Protein 6Y9G (pdb70)

B-factor: mean 26.01, std 8.84, range [12.1, 70.57]

Structure (mmCIF, N/CA/C/O backbone):
data_6Y9G
#
_entry.id   6Y9G
#
_cell.length_a   63.871
_cell.length_b   51.365
_cell.length_c   78.419
_cell.angle_alpha   90.000
_cell.angle_beta   94.070
_cell.angle_gamma   90.000
#
_symmetry.space_group_name_H-M   'P 1 21 1'
#
loop_
_entity.id
_entity.type
_entity.pdbx_description
1 polymer 'Ancestral haloalkane dehalogenase AncHLD5'
2 water water
#
loop_
_atom_site.group_PDB
_atom_site.id
_atom_site.type_symbol
_atom_site.label_atom_id
_atom_site.label_alt_id
_atom_site.label_comp_id
_atom_site.label_asym_id
_atom_site.label_entity_id
_atom_site.label_seq_id
_atom_site.pdbx_PDB_ins_code
_atom_site.Cartn_x
_atom_site.Cartn_y
_atom_site.Cartn_z
_atom_site.occupancy
_atom_site.B_iso_or_equiv
_atom_site.auth_seq_id
_atom_site.auth_comp_id
_atom_site.auth_asym_id
_atom_site.auth_atom_id
_atom_site.pdbx_PDB_model_num
ATOM 1 N N . PRO A 1 10 ? 27.277 -1.385 22.324 1.00 39.74 10 PRO A N 1
ATOM 2 C CA . PRO A 1 10 ? 26.286 -2.128 21.541 1.00 39.03 10 PRO A CA 1
ATOM 3 C C . PRO A 1 10 ? 24.915 -1.438 21.492 1.00 41.76 10 PRO A C 1
ATOM 4 O O . PRO A 1 10 ? 24.003 -1.920 20.820 1.00 43.68 10 PRO A O 1
ATOM 8 N N . PHE A 1 11 ? 24.776 -0.326 22.210 1.00 38.37 11 PHE A N 1
ATOM 9 C CA . PHE A 1 11 ? 23.536 0.431 22.263 1.00 34.97 11 PHE A CA 1
ATOM 10 C C . PHE A 1 11 ? 23.756 1.821 21.678 1.00 32.80 11 PHE A C 1
ATOM 11 O O . PHE A 1 11 ? 24.849 2.387 21.783 1.00 36.00 11 PHE A O 1
ATOM 19 N N . GLU A 1 12 ? 22.711 2.373 21.067 1.00 32.63 12 GLU A N 1
ATOM 20 C CA . GLU A 1 12 ? 22.727 3.794 20.755 1.00 31.40 12 GLU A CA 1
ATOM 21 C C . GLU A 1 12 ? 22.611 4.576 22.055 1.00 33.01 12 GLU A C 1
ATOM 22 O O . GLU A 1 12 ? 21.841 4.209 22.942 1.00 30.11 12 GLU A O 1
ATOM 28 N N . ARG A 1 13 ? 23.396 5.640 22.183 1.00 31.89 13 ARG A N 1
ATOM 29 C CA . ARG A 1 13 ? 23.299 6.553 23.317 1.00 30.29 13 ARG A CA 1
ATOM 30 C C . ARG A 1 13 ? 22.739 7.875 22.822 1.00 32.07 13 ARG A C 1
ATOM 31 O O . ARG A 1 13 ? 23.255 8.446 21.855 1.00 36.32 13 ARG A O 1
ATOM 39 N N . ARG A 1 14 ? 21.682 8.360 23.467 1.00 26.19 14 ARG A N 1
ATOM 40 C CA . ARG A 1 14 ? 21.049 9.576 22.997 1.00 29.34 14 ARG A CA 1
ATOM 41 C C . ARG A 1 14 ? 20.702 10.472 24.177 1.00 26.34 14 ARG A C 1
ATOM 42 O O . ARG A 1 14 ? 20.546 10.013 25.312 1.00 23.16 14 ARG A O 1
ATOM 50 N N . HIS A 1 15 ? 20.653 11.766 23.910 1.00 27.14 15 HIS A N 1
ATOM 51 C CA . HIS A 1 15 ? 20.121 12.726 24.857 1.00 27.34 15 HIS A CA 1
ATOM 52 C C . HIS A 1 15 ? 18.883 13.347 24.233 1.00 33.39 15 HIS A C 1
ATOM 53 O O . HIS A 1 15 ? 18.812 13.520 23.011 1.00 37.79 15 HIS A O 1
ATOM 60 N N . VAL A 1 16 ? 17.901 13.666 25.069 1.00 24.68 16 VAL A N 1
ATOM 61 C CA . VAL A 1 16 ? 16.666 14.290 24.614 1.00 26.24 16 VAL A CA 1
ATOM 62 C C . VAL A 1 16 ? 16.352 15.447 25.554 1.00 26.13 16 VAL A C 1
ATOM 63 O O . VAL A 1 16 ? 16.469 15.314 26.777 1.00 22.05 16 VAL A O 1
ATOM 67 N N . GLU A 1 17 ? 15.991 16.590 24.987 1.00 24.16 17 GLU A N 1
ATOM 68 C CA . GLU A 1 17 ? 15.624 17.728 25.821 1.00 23.42 17 GLU A CA 1
ATOM 69 C C . GLU A 1 17 ? 14.279 17.467 26.491 1.00 21.80 17 GLU A C 1
ATOM 70 O O . GLU A 1 17 ? 13.310 17.072 25.835 1.00 24.93 17 GLU A O 1
ATOM 76 N N A VAL A 1 18 ? 14.225 17.646 27.808 0.43 22.85 18 VAL A N 1
ATOM 77 N N B VAL A 1 18 ? 14.220 17.688 27.806 0.57 23.17 18 VAL A N 1
ATOM 78 C CA A VAL A 1 18 ? 12.993 17.447 28.564 0.43 24.29 18 VAL A CA 1
ATOM 79 C CA B VAL A 1 18 ? 13.026 17.416 28.603 0.57 24.31 18 VAL A CA 1
ATOM 80 C C A VAL A 1 18 ? 12.884 18.541 29.613 0.43 23.25 18 VAL A C 1
ATOM 81 C C B VAL A 1 18 ? 12.879 18.519 29.645 0.57 22.82 18 VAL A C 1
ATOM 82 O O A VAL A 1 18 ? 13.810 18.744 30.406 0.43 21.72 18 VAL A O 1
ATOM 83 O O B VAL A 1 18 ? 13.778 18.707 30.474 0.57 22.06 18 VAL A O 1
ATOM 90 N N . LEU A 1 19 ? 11.756 19.245 29.602 1.00 22.27 19 LEU A N 1
ATOM 91 C CA . LEU A 1 19 ? 11.415 20.280 30.594 1.00 23.64 19 LEU A CA 1
ATOM 92 C C . LEU A 1 19 ? 12.587 21.202 30.925 1.00 24.83 19 LEU A C 1
ATOM 93 O O . LEU A 1 19 ? 12.875 21.490 32.086 1.00 27.93 19 LEU A O 1
ATOM 98 N N . GLY A 1 20 ? 13.279 21.660 29.890 1.00 24.46 20 GLY A N 1
ATOM 99 C CA . GLY A 1 20 ? 14.400 22.566 30.082 1.00 27.25 20 GLY A CA 1
ATOM 100 C C . GLY A 1 20 ? 15.688 21.919 30.546 1.00 31.26 20 GLY A C 1
ATOM 101 O O . GLY A 1 20 ? 16.691 22.620 30.713 1.00 29.64 20 GLY A O 1
ATOM 102 N N . SER A 1 21 ? 15.696 20.611 30.772 1.00 25.18 21 SER A N 1
ATOM 103 C CA . SER A 1 21 ? 16.941 19.913 31.037 1.00 24.51 21 SER A CA 1
ATOM 104 C C . SER A 1 21 ? 17.111 18.853 29.960 1.00 25.96 21 SER A C 1
ATOM 105 O O . SER A 1 21 ? 16.541 18.974 28.870 1.00 24.73 21 SER A O 1
ATOM 108 N N . THR A 1 22 ? 17.905 17.824 30.226 1.00 25.50 22 THR A N 1
ATOM 109 C CA . THR A 1 22 ? 18.108 16.773 29.242 1.00 23.05 22 THR A CA 1
ATOM 110 C C . THR A 1 22 ? 18.063 15.428 29.945 1.00 23.45 22 THR A C 1
ATOM 111 O O . THR A 1 22 ? 18.392 15.312 31.130 1.00 22.76 22 THR A O 1
ATOM 115 N N . MET A 1 23 ? 17.654 14.407 29.208 1.00 18.83 23 MET A N 1
ATOM 116 C CA . MET A 1 23 ? 17.670 13.059 29.745 1.00 19.50 23 MET A CA 1
ATOM 117 C C . MET A 1 23 ? 18.443 12.176 28.783 1.00 21.13 23 MET A C 1
ATOM 118 O O . MET A 1 23 ? 18.270 12.278 27.565 1.00 21.49 23 MET A O 1
ATOM 123 N N . HIS A 1 24 ? 19.337 11.358 29.331 1.00 18.51 24 HIS A N 1
ATOM 124 C CA . HIS A 1 24 ? 20.110 10.419 28.540 1.00 20.05 24 HIS A CA 1
ATOM 125 C C . HIS A 1 24 ? 19.385 9.078 28.491 1.00 20.17 24 HIS A C 1
ATOM 126 O O . HIS A 1 24 ? 18.754 8.669 29.464 1.00 16.32 24 HIS A O 1
ATOM 133 N N . TYR A 1 25 ? 19.437 8.406 27.345 1.00 17.50 25 TYR A N 1
ATOM 134 C CA . TYR A 1 25 ? 18.901 7.053 27.298 1.00 17.81 25 TYR A CA 1
ATOM 135 C C . TYR A 1 25 ? 19.715 6.221 26.320 1.00 17.73 25 TYR A C 1
ATOM 136 O O . TYR A 1 25 ? 20.443 6.743 25.469 1.00 20.98 25 TYR A O 1
ATOM 145 N N . VAL A 1 26 ? 19.612 4.918 26.470 1.00 17.88 26 VAL A N 1
ATOM 146 C CA . VAL A 1 26 ? 20.212 4.000 25.520 1.00 21.16 26 VAL A CA 1
ATOM 147 C C . VAL A 1 26 ? 19.077 3.249 24.852 1.00 20.03 26 VAL A C 1
ATOM 148 O O . VAL A 1 26 ? 18.002 3.060 25.433 1.00 18.70 26 VAL A O 1
ATOM 152 N N . GLU A 1 27 ? 19.296 2.863 23.603 1.00 20.01 27 GLU A N 1
ATOM 153 C CA . GLU A 1 27 ? 18.235 2.158 22.912 1.00 23.37 27 GLU A CA 1
ATOM 154 C C . GLU A 1 27 ? 18.855 1.201 21.912 1.00 23.92 27 GLU A C 1
ATOM 155 O O . GLU A 1 27 ? 19.978 1.396 21.447 1.00 25.27 27 GLU A O 1
ATOM 161 N N . THR A 1 28 ? 18.129 0.130 21.637 1.00 22.04 28 THR A N 1
ATOM 162 C CA . THR A 1 28 ? 18.595 -0.835 20.654 1.00 25.72 28 THR A CA 1
ATOM 163 C C . THR A 1 28 ? 17.400 -1.679 20.256 1.00 25.46 28 THR A C 1
ATOM 164 O O . THR A 1 28 ? 16.453 -1.837 21.033 1.00 25.70 28 THR A O 1
ATOM 168 N N . GLY A 1 29 ? 17.430 -2.177 19.022 1.00 28.08 29 GLY A N 1
ATOM 169 C CA . GLY A 1 29 ? 16.352 -3.000 18.522 1.00 31.36 29 GLY A CA 1
ATOM 170 C C . GLY A 1 29 ? 15.245 -2.200 17.872 1.00 31.94 29 GLY A C 1
ATOM 171 O O . GLY A 1 29 ? 15.232 -0.967 17.841 1.00 32.25 29 GLY A O 1
ATOM 172 N N . GLU A 1 30 ? 14.290 -2.944 17.320 1.00 33.35 30 GLU A N 1
ATOM 173 C CA . GLU A 1 30 ? 13.148 -2.378 16.622 1.00 33.49 30 GLU A CA 1
ATOM 174 C C . GLU A 1 30 ? 11.919 -3.198 16.983 1.00 28.42 30 GLU A C 1
ATOM 175 O O . GLU A 1 30 ? 12.022 -4.365 17.371 1.00 32.25 30 GLU A O 1
ATOM 181 N N . GLY A 1 31 ? 10.753 -2.573 16.858 1.00 30.13 31 GLY A N 1
ATOM 182 C CA . GLY A 1 31 ? 9.505 -3.219 17.194 1.00 35.39 31 GLY A CA 1
ATOM 183 C C . GLY A 1 31 ? 8.788 -2.501 18.322 1.00 29.96 31 GLY A C 1
ATOM 184 O O . GLY A 1 31 ? 9.046 -1.329 18.603 1.00 31.12 31 GLY A O 1
ATOM 185 N N . PRO A 1 32 ? 7.887 -3.198 19.005 1.00 30.46 32 PRO A N 1
ATOM 186 C CA . PRO A 1 32 ? 7.162 -2.576 20.124 1.00 29.37 32 PRO A CA 1
ATOM 187 C C . PRO A 1 32 ? 8.133 -2.179 21.220 1.00 26.25 32 PRO A C 1
ATOM 188 O O . PRO A 1 32 ? 9.089 -2.921 21.506 1.00 26.91 32 PRO A O 1
ATOM 192 N N . PRO A 1 33 ? 7.929 -1.029 21.853 1.00 25.00 33 PRO A N 1
ATOM 193 C CA . PRO A 1 33 ? 8.928 -0.541 22.806 1.00 22.67 33 PRO A CA 1
ATOM 194 C C . PRO A 1 33 ? 8.910 -1.355 24.087 1.00 21.86 33 PRO A C 1
ATOM 195 O O . PRO A 1 33 ? 7.865 -1.832 24.533 1.00 22.13 33 PRO A O 1
ATOM 199 N N . VAL A 1 34 ? 10.100 -1.549 24.646 1.00 16.92 34 VAL A N 1
ATOM 200 C CA . VAL A 1 34 ? 10.284 -2.147 25.962 1.00 19.05 34 VAL A CA 1
ATOM 201 C C . VAL A 1 34 ? 11.063 -1.121 26.765 1.00 16.32 34 VAL A C 1
ATOM 202 O O . VAL A 1 34 ? 12.222 -0.835 26.446 1.00 18.01 34 VAL A O 1
ATOM 206 N N . LEU A 1 35 ? 10.434 -0.574 27.799 1.00 18.19 35 LEU A N 1
ATOM 207 C CA . LEU A 1 35 ? 10.972 0.544 28.564 1.00 18.42 35 LEU A CA 1
ATOM 208 C C . LEU A 1 35 ? 11.494 0.039 29.904 1.00 17.00 35 LEU A C 1
ATOM 209 O O . LEU A 1 35 ? 10.722 -0.493 30.712 1.00 15.07 35 LEU A O 1
ATOM 214 N N . PHE A 1 36 ? 12.804 0.190 30.122 1.00 14.26 36 PHE A N 1
ATOM 215 C CA . PHE A 1 36 ? 13.482 -0.300 31.316 1.00 13.20 36 PHE A C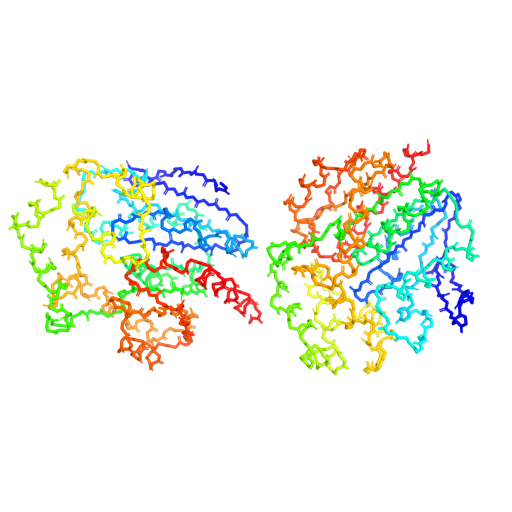A 1
ATOM 216 C C . PHE A 1 36 ? 13.665 0.874 32.260 1.00 18.34 36 PHE A C 1
ATOM 217 O O . PHE A 1 36 ? 14.280 1.888 31.880 1.00 15.55 36 PHE A O 1
ATOM 225 N N . LEU A 1 37 ? 13.160 0.748 33.489 1.00 16.03 37 LEU A N 1
ATOM 226 C CA . LEU A 1 37 ? 13.250 1.840 34.460 1.00 12.95 37 LEU A CA 1
ATOM 227 C C . LEU A 1 37 ? 14.051 1.395 35.679 1.00 15.75 37 LEU A C 1
ATOM 228 O O . LEU A 1 37 ? 13.593 0.546 36.451 1.00 15.82 37 LEU A O 1
ATOM 233 N N . HIS A 1 38 ? 15.243 1.971 35.850 1.00 14.78 38 HIS A N 1
ATOM 234 C CA . HIS A 1 38 ? 16.053 1.724 37.033 1.00 13.02 38 HIS A CA 1
ATOM 235 C C . HIS A 1 38 ? 15.498 2.475 38.245 1.00 15.05 38 HIS A C 1
ATOM 236 O O . HIS A 1 38 ? 14.570 3.287 38.145 1.00 15.83 38 HIS A O 1
ATOM 243 N N . GLY A 1 39 ? 16.100 2.210 39.405 1.00 14.76 39 GLY A N 1
ATOM 244 C CA . GLY A 1 39 ? 15.789 2.939 40.618 1.00 15.08 39 GLY A CA 1
ATOM 245 C C . GLY A 1 39 ? 17.008 3.586 41.251 1.00 20.54 39 GLY A C 1
ATOM 246 O O . GLY A 1 39 ? 17.909 4.051 40.548 1.00 17.87 39 GLY A O 1
ATOM 247 N N . ASN A 1 40 ? 17.056 3.608 42.584 1.00 18.42 40 ASN A N 1
ATOM 248 C CA . ASN A 1 40 ? 18.091 4.316 43.328 1.00 18.47 40 ASN A CA 1
ATOM 249 C C . ASN A 1 40 ? 19.183 3.364 43.797 1.00 16.65 40 ASN A C 1
ATOM 250 O O . ASN A 1 40 ? 18.881 2.280 44.300 1.00 22.20 40 ASN A O 1
ATOM 255 N N . PRO A 1 41 ? 20.473 3.700 43.685 1.00 17.59 41 PRO A N 1
ATOM 256 C CA . PRO A 1 41 ? 21.130 4.832 43.044 1.00 17.15 41 PRO A CA 1
ATOM 257 C C . PRO A 1 41 ? 21.758 4.420 41.726 1.00 18.58 41 PRO A C 1
ATOM 258 O O . PRO A 1 41 ? 22.946 4.610 41.522 1.00 22.30 41 PRO A O 1
ATOM 262 N N . THR A 1 42 ? 20.971 3.844 40.835 1.00 18.78 42 THR A N 1
ATOM 263 C CA . THR A 1 42 ? 21.515 3.238 39.641 1.00 18.97 42 THR A CA 1
ATOM 264 C C . THR A 1 42 ? 21.181 4.101 38.422 1.00 15.50 42 THR A C 1
ATOM 265 O O . THR A 1 42 ? 20.910 5.302 38.541 1.00 17.10 42 THR A O 1
ATOM 269 N N . SER A 1 43 ? 21.231 3.493 37.253 1.00 15.91 43 SER A N 1
ATOM 270 C CA . SER A 1 43 ? 21.041 4.194 35.998 1.00 13.94 43 SER A CA 1
ATOM 271 C C . SER A 1 43 ? 20.728 3.147 34.952 1.00 16.02 43 SER A C 1
ATOM 272 O O . SER A 1 43 ? 20.609 1.963 35.272 1.00 15.81 43 SER A O 1
ATOM 275 N N . SER A 1 44 ? 20.632 3.565 33.691 1.00 13.12 44 SER A N 1
ATOM 276 C CA . SER A 1 44 ? 20.441 2.588 32.619 1.00 15.05 44 SER A CA 1
ATOM 277 C C . SER A 1 44 ? 21.512 1.502 32.622 1.00 16.02 44 SER A C 1
ATOM 278 O O . SER A 1 44 ? 21.284 0.419 32.065 1.00 15.79 44 SER A O 1
ATOM 281 N N . TYR A 1 45 ? 22.674 1.782 33.226 1.00 14.41 45 TYR A N 1
ATOM 282 C CA . TYR A 1 45 ? 23.750 0.795 33.337 1.00 16.65 45 TYR A CA 1
ATOM 283 C C . TYR A 1 45 ? 23.262 -0.491 33.992 1.00 18.41 45 TYR A C 1
ATOM 284 O O . TYR A 1 45 ? 23.688 -1.589 33.618 1.00 15.29 45 TYR A O 1
ATOM 293 N N . LEU A 1 46 ? 22.332 -0.374 34.941 1.00 17.55 46 LEU A N 1
ATOM 294 C CA . LEU A 1 46 ? 21.726 -1.540 35.585 1.00 16.07 46 LEU A CA 1
ATOM 295 C C . LEU A 1 46 ? 21.196 -2.565 34.592 1.00 16.90 46 LEU A C 1
ATOM 296 O O . LEU A 1 46 ? 21.144 -3.762 34.899 1.00 15.22 46 LEU A O 1
ATOM 301 N N . TRP A 1 47 ? 20.760 -2.121 33.416 1.00 17.00 47 TRP A N 1
ATOM 302 C CA . TRP A 1 47 ? 20.086 -2.998 32.465 1.00 16.34 47 TRP A CA 1
ATOM 303 C C . TRP A 1 47 ? 21.009 -3.480 31.354 1.00 15.73 47 TRP A C 1
ATOM 304 O O . TRP A 1 47 ? 20.550 -4.150 30.419 1.00 15.65 47 TRP A O 1
ATOM 315 N N . ARG A 1 48 ? 22.305 -3.191 31.456 1.00 14.46 48 ARG A N 1
ATOM 316 C CA . ARG A 1 48 ? 23.187 -3.375 30.305 1.00 16.68 48 ARG A CA 1
ATOM 317 C C . ARG A 1 48 ? 23.283 -4.834 29.887 1.00 17.86 48 ARG A C 1
ATOM 318 O O . ARG A 1 48 ? 23.510 -5.124 28.706 1.00 17.77 48 ARG A O 1
ATOM 326 N N . ASN A 1 49 ? 23.132 -5.761 30.828 1.00 15.27 49 ASN A N 1
ATOM 327 C CA . ASN A 1 49 ? 23.254 -7.188 30.530 1.00 20.04 49 ASN A CA 1
ATOM 328 C C . ASN A 1 49 ? 21.920 -7.897 30.402 1.00 18.63 49 ASN A C 1
ATOM 329 O O . ASN A 1 49 ? 21.893 -9.103 30.155 1.00 18.97 49 ASN A O 1
ATOM 334 N N . ILE A 1 50 ? 20.826 -7.174 30.575 1.00 16.58 50 ILE A N 1
ATOM 335 C CA . ILE A 1 50 ? 19.483 -7.697 30.401 1.00 15.91 50 ILE A CA 1
ATOM 336 C C . ILE A 1 50 ? 18.949 -7.339 29.028 1.00 19.13 50 ILE A C 1
ATOM 337 O O . ILE A 1 50 ? 18.450 -8.198 28.304 1.00 19.86 50 ILE A O 1
ATOM 342 N N . ILE A 1 51 ? 19.113 -6.057 28.665 1.00 17.53 51 ILE A N 1
ATOM 343 C CA . ILE A 1 51 ? 18.711 -5.556 27.352 1.00 20.27 51 ILE A CA 1
ATOM 344 C C . ILE A 1 51 ? 19.132 -6.454 26.188 1.00 22.13 51 ILE A C 1
ATOM 345 O O . ILE A 1 51 ? 18.310 -6.680 25.292 1.00 24.85 51 ILE A O 1
ATOM 350 N N . PRO A 1 52 ? 20.378 -6.951 26.113 1.00 20.59 52 PRO A N 1
ATOM 351 C CA . PRO A 1 52 ? 20.747 -7.773 24.945 1.00 24.88 52 PRO A CA 1
ATOM 352 C C . PRO A 1 52 ? 19.891 -9.017 24.773 1.00 23.21 52 PRO A C 1
ATOM 353 O O . PRO A 1 52 ? 19.780 -9.528 23.652 1.00 24.48 52 PRO A O 1
ATOM 357 N N . HIS A 1 53 ? 19.314 -9.543 25.853 1.00 20.49 53 HIS A N 1
ATOM 358 C CA . HIS A 1 53 ? 18.436 -10.701 25.725 1.00 25.36 53 HIS A CA 1
ATOM 359 C C . HIS A 1 53 ? 17.117 -10.321 25.076 1.00 25.09 53 HIS A C 1
ATOM 360 O O . HIS A 1 53 ? 16.483 -11.159 24.425 1.00 28.91 53 HIS A O 1
ATOM 367 N N . VAL A 1 54 ? 16.702 -9.062 25.239 1.00 22.19 54 VAL A N 1
ATOM 368 C CA . VAL A 1 54 ? 15.388 -8.582 24.821 1.00 24.26 54 VAL A CA 1
ATOM 369 C C . VAL A 1 54 ? 15.439 -7.849 23.484 1.00 23.30 54 VAL A C 1
ATOM 370 O O . VAL A 1 54 ? 14.385 -7.660 22.854 1.00 26.82 54 VAL A O 1
ATOM 374 N N . ALA A 1 55 ? 16.632 -7.459 23.020 1.00 23.92 55 ALA A N 1
ATOM 375 C CA . ALA A 1 55 ? 16.748 -6.464 21.953 1.00 26.04 55 ALA A CA 1
ATOM 376 C C . ALA A 1 55 ? 16.184 -6.946 20.626 1.00 26.64 55 ALA A C 1
ATOM 377 O O . ALA A 1 55 ? 15.703 -6.125 19.833 1.00 30.66 55 ALA A O 1
ATOM 379 N N . ASP A 1 56 ? 16.256 -8.251 20.345 1.00 25.03 56 ASP A N 1
ATOM 380 C CA . ASP A 1 56 ? 15.666 -8.749 19.108 1.00 27.74 56 ASP A CA 1
ATOM 381 C C . ASP A 1 56 ? 14.145 -8.807 19.166 1.00 30.48 56 ASP A C 1
ATOM 382 O O . ASP A 1 56 ? 13.514 -9.011 18.123 1.00 29.92 56 ASP A O 1
ATOM 387 N N . HIS A 1 57 ? 13.542 -8.615 20.340 1.00 25.76 57 HIS A N 1
ATOM 388 C CA . HIS A 1 57 ? 12.094 -8.719 20.498 1.00 23.99 57 HIS A CA 1
ATOM 389 C C . HIS A 1 57 ? 11.371 -7.386 20.502 1.00 25.35 57 HIS A C 1
ATOM 390 O O . HIS A 1 57 ? 10.138 -7.369 20.433 1.00 24.31 57 HIS A O 1
ATOM 397 N N . GLY A 1 58 ? 12.081 -6.277 20.629 1.00 22.10 58 GLY A N 1
ATOM 398 C CA . GLY A 1 58 ? 11.383 -5.006 20.615 1.00 22.71 58 GLY A CA 1
ATOM 399 C C . GLY A 1 58 ? 12.399 -3.891 20.602 1.00 24.92 58 GLY A C 1
ATOM 400 O O . GLY A 1 58 ? 13.611 -4.122 20.565 1.00 24.99 58 GLY A O 1
ATOM 401 N N . ARG A 1 59 ? 11.887 -2.676 20.637 1.00 22.31 59 ARG A N 1
ATOM 402 C CA . ARG A 1 59 ? 12.740 -1.492 20.699 1.00 23.26 59 ARG A CA 1
ATOM 403 C C . ARG A 1 59 ? 13.005 -1.246 22.175 1.00 22.54 59 ARG A C 1
ATOM 404 O O . ARG A 1 59 ? 12.126 -0.771 22.893 1.00 22.56 59 ARG A O 1
ATOM 412 N N . CYS A 1 60 ? 14.199 -1.610 22.636 1.00 23.51 60 CYS A N 1
ATOM 413 C CA . CYS A 1 60 ? 14.554 -1.534 24.048 1.00 20.28 60 CYS A CA 1
ATOM 414 C C . CYS A 1 60 ? 15.051 -0.133 24.359 1.00 20.16 60 CYS A C 1
ATOM 415 O O . CYS A 1 60 ? 15.946 0.369 23.681 1.00 19.34 60 CYS A O 1
ATOM 418 N N . ILE A 1 61 ? 14.476 0.492 25.381 1.00 17.79 61 ILE A N 1
ATOM 419 C CA . ILE A 1 61 ? 14.752 1.882 25.717 1.00 16.67 61 ILE A CA 1
ATOM 420 C C . ILE A 1 61 ? 14.999 1.938 27.213 1.00 18.31 61 ILE A C 1
ATOM 421 O O . ILE A 1 61 ? 14.170 1.464 27.991 1.00 16.28 61 ILE A O 1
ATOM 426 N N . ALA A 1 62 ? 16.143 2.482 27.611 1.00 15.83 62 ALA A N 1
ATOM 427 C CA . ALA A 1 62 ? 16.498 2.583 29.025 1.00 16.80 62 ALA A CA 1
ATOM 428 C C . ALA A 1 62 ? 16.958 4.003 29.321 1.00 17.25 62 ALA A C 1
ATOM 429 O O . ALA A 1 62 ? 18.104 4.361 28.991 1.00 15.70 62 ALA A O 1
ATOM 431 N N . PRO A 1 63 ? 16.106 4.837 29.916 1.00 14.12 63 PRO A N 1
ATOM 432 C CA . PRO A 1 63 ? 16.518 6.196 30.283 1.00 14.73 63 PRO A CA 1
ATOM 433 C C . PRO A 1 63 ? 17.264 6.217 31.605 1.00 17.35 63 PRO A C 1
ATOM 434 O O . PRO A 1 63 ? 17.104 5.337 32.462 1.00 15.80 63 PRO A O 1
ATOM 438 N N . ASP A 1 64 ? 18.078 7.265 31.767 1.00 13.95 64 ASP A N 1
ATOM 439 C CA . ASP A 1 64 ? 18.580 7.639 33.083 1.00 14.98 64 ASP A CA 1
ATOM 440 C C . ASP A 1 64 ? 17.575 8.620 33.658 1.00 16.41 64 ASP A C 1
ATOM 441 O O . ASP A 1 64 ? 17.251 9.611 33.006 1.00 14.81 64 ASP A O 1
ATOM 446 N N . LEU A 1 65 ? 17.055 8.338 34.850 1.00 15.18 65 LEU A N 1
ATOM 447 C CA . LEU A 1 65 ? 16.090 9.261 35.441 1.00 17.19 65 LEU A CA 1
ATOM 448 C C . LEU A 1 65 ? 16.759 10.612 35.645 1.00 15.13 65 LEU A C 1
ATOM 449 O O . LEU A 1 65 ? 17.984 10.717 35.641 1.00 15.49 65 LEU A O 1
ATOM 454 N N . ILE A 1 66 ? 15.944 11.667 35.765 1.00 16.32 66 ILE A N 1
ATOM 455 C CA . ILE A 1 66 ? 16.515 13.006 35.833 1.00 13.24 66 ILE A CA 1
ATOM 456 C C . ILE A 1 66 ? 17.407 13.085 37.056 1.00 14.18 66 ILE A C 1
ATOM 457 O O . ILE A 1 66 ? 17.116 12.502 38.109 1.00 14.30 66 ILE A O 1
ATOM 462 N N . GLY A 1 67 ? 18.534 13.771 36.901 1.00 14.12 67 GLY A N 1
ATOM 463 C CA . GLY A 1 67 ? 19.508 13.862 37.961 1.00 17.03 67 GLY A CA 1
ATOM 464 C C . GLY A 1 67 ? 20.360 12.624 38.163 1.00 17.18 67 GLY A C 1
ATOM 465 O O . GLY A 1 67 ? 21.194 12.615 39.077 1.00 16.14 67 GLY A O 1
ATOM 466 N N . MET A 1 68 ? 20.195 11.582 37.341 1.00 14.91 68 MET A N 1
ATOM 467 C CA . MET A 1 68 ? 20.908 10.328 37.532 1.00 13.61 68 MET A CA 1
ATOM 468 C C . MET A 1 68 ? 21.551 9.910 36.210 1.00 14.87 68 MET A C 1
ATOM 469 O O . MET A 1 68 ? 21.238 10.462 35.153 1.00 16.80 68 MET A O 1
ATOM 474 N N . GLY A 1 69 ? 22.505 8.978 36.282 1.00 16.78 69 GLY A N 1
ATOM 475 C CA . GLY A 1 69 ? 23.196 8.562 35.069 1.00 14.95 69 GLY A CA 1
ATOM 476 C C . GLY A 1 69 ? 23.797 9.750 34.333 1.00 19.88 69 GLY A C 1
ATOM 477 O O . GLY A 1 69 ? 24.398 10.644 34.932 1.00 17.38 69 GLY A O 1
ATOM 478 N N . GLN A 1 70 ? 23.621 9.777 33.013 1.00 16.55 70 GLN A N 1
ATOM 479 C CA . GLN A 1 70 ? 24.105 10.893 32.212 1.00 18.22 70 GLN A CA 1
ATOM 480 C C . GLN A 1 70 ? 23.015 11.917 31.932 1.00 19.66 70 GLN A C 1
ATOM 481 O O . GLN A 1 70 ? 23.188 12.780 31.066 1.00 18.29 70 GLN A O 1
ATOM 487 N N . SER A 1 71 ? 21.900 11.842 32.644 1.00 16.19 71 SER A N 1
ATOM 488 C CA . SER A 1 71 ? 20.871 12.852 32.477 1.00 16.57 71 SER A CA 1
ATOM 489 C C . SER A 1 71 ? 21.258 14.157 33.180 1.00 19.28 71 SER A C 1
ATOM 490 O O . SER A 1 71 ? 22.116 14.195 34.065 1.00 16.50 71 SER A O 1
ATOM 493 N N . GLY A 1 72 ? 20.599 15.236 32.764 1.00 22.28 72 GLY A N 1
ATOM 494 C CA . GLY A 1 72 ? 20.820 16.532 33.377 1.00 19.46 72 GLY A CA 1
ATOM 495 C C . GLY A 1 72 ? 20.531 16.534 34.866 1.00 19.65 72 GLY A C 1
ATOM 496 O O . GLY A 1 72 ? 19.829 15.681 35.416 1.00 16.10 72 GLY A O 1
ATOM 497 N N . LYS A 1 73 ? 21.085 17.541 35.533 1.00 15.41 73 LYS A N 1
ATOM 498 C CA . LYS A 1 73 ? 20.961 17.705 36.978 1.00 15.07 73 LYS A CA 1
ATOM 499 C C . LYS A 1 73 ? 20.390 19.093 37.249 1.00 15.74 73 LYS A C 1
ATOM 500 O O . LYS A 1 73 ? 21.100 19.997 37.712 1.00 18.02 73 LYS A O 1
ATOM 506 N N . PRO A 1 74 ? 19.111 19.301 36.959 1.00 15.80 74 PRO A N 1
ATOM 507 C CA . PRO A 1 74 ? 18.508 20.614 37.203 1.00 15.66 74 PRO A CA 1
ATOM 508 C C . PRO A 1 74 ? 18.347 20.867 38.691 1.00 16.11 74 PRO A C 1
ATOM 509 O O . PRO A 1 74 ? 18.409 19.958 39.517 1.00 15.73 74 PRO A O 1
ATOM 513 N N . ASP A 1 75 ? 18.111 22.136 39.025 1.00 17.30 75 ASP A N 1
ATOM 514 C CA . ASP A 1 75 ? 17.942 22.567 40.414 1.00 21.68 75 ASP A CA 1
ATOM 515 C C . ASP A 1 75 ? 16.484 22.360 40.817 1.00 21.94 75 ASP A C 1
ATOM 516 O O . ASP A 1 75 ? 15.661 23.277 40.774 1.00 20.03 75 ASP A O 1
ATOM 521 N N . ILE A 1 76 ? 16.166 21.127 41.219 1.00 17.65 76 ILE A N 1
ATOM 522 C CA . ILE A 1 76 ? 14.813 20.729 41.601 1.00 19.20 76 ILE A CA 1
ATOM 523 C C . ILE A 1 76 ? 14.890 19.949 42.909 1.00 17.52 76 ILE A C 1
ATOM 524 O O . ILE A 1 76 ? 15.973 19.623 43.397 1.00 21.19 76 ILE A O 1
ATOM 529 N N . ASP A 1 77 ? 13.712 19.628 43.467 1.00 20.19 77 ASP A N 1
ATOM 530 C CA . ASP A 1 77 ? 13.644 18.882 44.719 1.00 22.98 77 ASP A CA 1
ATOM 531 C C . ASP A 1 77 ? 13.949 17.398 44.541 1.00 21.73 77 ASP A C 1
ATOM 532 O O . ASP A 1 77 ? 14.303 16.732 45.518 1.00 24.42 77 ASP A O 1
ATOM 537 N N . TYR A 1 78 ? 13.803 16.865 43.330 1.00 19.63 78 TYR A N 1
ATOM 538 C CA . TYR A 1 78 ? 13.953 15.429 43.068 1.00 17.78 78 TYR A CA 1
ATOM 539 C C . TYR A 1 78 ? 12.993 14.595 43.906 1.00 16.54 78 TYR A C 1
ATOM 540 O O . TYR A 1 78 ? 13.317 13.474 44.304 1.00 18.19 78 TYR A O 1
ATOM 549 N N . ARG A 1 79 ? 11.827 15.148 44.213 1.00 16.70 79 ARG A N 1
ATOM 550 C CA . ARG A 1 79 ? 10.789 14.330 44.808 1.00 19.45 79 ARG A CA 1
ATOM 551 C C . ARG A 1 79 ? 10.205 13.400 43.746 1.00 20.64 79 ARG A C 1
ATOM 552 O O . ARG A 1 79 ? 10.421 13.582 42.545 1.00 19.24 79 ARG A O 1
ATOM 560 N N . PHE A 1 80 ? 9.443 12.395 44.198 1.00 17.64 80 PHE A N 1
ATOM 561 C CA . PHE A 1 80 ? 8.824 11.470 43.248 1.00 21.11 80 PHE A CA 1
ATOM 562 C C . PHE A 1 80 ? 8.042 12.230 42.186 1.00 18.55 80 PHE A C 1
ATOM 563 O O . PHE A 1 80 ? 8.120 11.909 40.993 1.00 17.80 80 PHE A O 1
ATOM 571 N N . ALA A 1 81 ? 7.307 13.267 42.600 1.00 21.15 81 ALA A N 1
ATOM 572 C CA . ALA A 1 81 ? 6.476 14.017 41.661 1.00 23.82 81 ALA A CA 1
ATOM 573 C C . ALA A 1 81 ? 7.313 14.717 40.596 1.00 19.15 81 ALA A C 1
ATOM 574 O O . ALA A 1 81 ? 6.875 14.849 39.444 1.00 19.67 81 ALA A O 1
ATOM 576 N N . ASP A 1 82 ? 8.507 15.190 40.963 1.00 21.15 82 ASP A N 1
ATOM 577 C CA . ASP A 1 82 ? 9.430 15.736 39.969 1.00 19.87 82 ASP A CA 1
ATOM 578 C C . ASP A 1 82 ? 9.825 14.671 38.956 1.00 18.25 82 ASP A C 1
ATOM 579 O O . ASP A 1 82 ? 9.790 14.895 37.742 1.00 19.04 82 ASP A O 1
ATOM 584 N N . HIS A 1 83 ? 10.224 13.507 39.442 1.00 14.64 83 HIS A N 1
ATOM 585 C CA . HIS A 1 83 ? 10.604 12.435 38.528 1.00 16.76 83 HIS A CA 1
ATOM 586 C C . HIS A 1 83 ? 9.454 12.052 37.613 1.00 16.59 83 HIS A C 1
ATOM 587 O O . HIS A 1 83 ? 9.667 11.714 36.443 1.00 16.53 83 HIS A O 1
ATOM 594 N N . VAL A 1 84 ? 8.230 12.077 38.138 1.00 16.54 84 VAL A N 1
ATOM 595 C CA . VAL A 1 84 ? 7.070 11.735 37.323 1.00 18.02 84 VAL A CA 1
ATOM 596 C C . VAL A 1 84 ? 6.989 12.672 36.132 1.00 18.24 84 VAL A C 1
ATOM 597 O O . VAL A 1 84 ? 6.837 12.236 34.985 1.00 19.42 84 VAL A O 1
ATOM 601 N N . ARG A 1 85 ? 7.131 13.973 36.390 1.00 16.53 85 ARG A N 1
ATOM 602 C CA . ARG A 1 85 ? 7.045 14.953 35.313 1.00 20.65 85 ARG A CA 1
ATOM 603 C C . ARG A 1 85 ? 8.124 14.721 34.261 1.00 15.72 85 ARG A C 1
ATOM 604 O O . ARG A 1 85 ? 7.840 14.718 33.054 1.00 18.35 85 ARG A O 1
ATOM 612 N N . TYR A 1 86 ? 9.376 14.537 34.688 1.00 15.29 86 TYR A N 1
ATOM 613 C CA . TYR A 1 86 ? 10.430 14.338 33.696 1.00 18.13 86 TYR A CA 1
ATOM 614 C C . TYR A 1 86 ? 10.214 13.058 32.901 1.00 18.05 86 TYR A C 1
ATOM 615 O O . TYR A 1 86 ? 10.320 13.061 31.665 1.00 17.06 86 TYR A O 1
ATOM 624 N N . LEU A 1 87 ? 9.874 11.966 33.579 1.00 19.06 87 LEU A N 1
ATOM 625 C CA . LEU A 1 87 ? 9.699 10.704 32.859 1.00 17.67 87 LEU A CA 1
ATOM 626 C C . LEU A 1 87 ? 8.470 10.750 31.951 1.00 17.76 87 LEU A C 1
ATOM 627 O O . LEU A 1 87 ? 8.500 10.213 30.837 1.00 15.61 87 LEU A O 1
ATOM 632 N N . ASP A 1 88 ? 7.388 11.415 32.381 1.00 15.56 88 ASP A N 1
ATOM 633 C CA . ASP A 1 88 ? 6.235 11.560 31.492 1.00 20.69 88 ASP A CA 1
ATOM 634 C C . ASP A 1 88 ? 6.648 12.247 30.201 1.00 18.95 88 ASP A C 1
ATOM 635 O O . ASP A 1 88 ? 6.292 11.809 29.100 1.00 20.67 88 ASP A O 1
ATOM 640 N N . ALA A 1 89 ? 7.418 13.331 30.328 1.00 18.83 89 ALA A N 1
ATOM 641 C CA . ALA A 1 89 ? 7.878 14.069 29.154 1.00 19.26 89 ALA A CA 1
ATOM 642 C C . ALA A 1 89 ? 8.818 13.227 28.298 1.00 18.14 89 ALA A C 1
ATOM 643 O O . ALA A 1 89 ? 8.725 13.245 27.065 1.00 19.95 89 ALA A O 1
ATOM 645 N N . PHE A 1 90 ? 9.717 12.462 28.929 1.00 18.62 90 PHE A N 1
ATOM 646 C CA . PHE A 1 90 ? 10.581 11.556 28.170 1.00 16.07 90 PHE A CA 1
ATOM 647 C C . PHE A 1 90 ? 9.765 10.550 27.370 1.00 17.71 90 PHE A C 1
ATOM 648 O O . PHE A 1 90 ? 10.008 10.336 26.174 1.00 18.81 90 PHE A O 1
ATOM 656 N N . ILE A 1 91 ? 8.812 9.886 28.021 1.00 15.67 91 ILE A N 1
ATOM 657 C CA . ILE A 1 91 ? 8.035 8.879 27.310 1.00 16.63 91 ILE A CA 1
ATOM 658 C C . ILE A 1 91 ? 7.279 9.518 26.150 1.00 22.84 91 ILE A C 1
ATOM 659 O O . ILE A 1 91 ? 7.262 8.985 25.032 1.00 19.97 91 ILE A O 1
ATOM 664 N N . ASP A 1 92 ? 6.685 10.692 26.384 1.00 19.43 92 ASP A N 1
ATOM 665 C CA . ASP A 1 92 ? 6.014 11.412 25.305 1.00 23.56 92 ASP A CA 1
ATOM 666 C C . ASP A 1 92 ? 7.006 11.907 24.260 1.00 24.80 92 ASP A C 1
ATOM 667 O O . ASP A 1 92 ? 6.649 12.022 23.083 1.00 27.40 92 ASP A O 1
ATOM 672 N N . ALA A 1 93 ? 8.252 12.184 24.661 1.00 22.98 93 ALA A N 1
ATOM 673 C CA . ALA A 1 93 ? 9.259 12.652 23.711 1.00 23.59 93 ALA A CA 1
ATOM 674 C C . ALA A 1 93 ? 9.625 11.577 22.707 1.00 27.65 93 ALA A C 1
ATOM 675 O O . ALA A 1 93 ? 9.962 11.887 21.560 1.00 27.73 93 ALA A O 1
ATOM 677 N N . LEU A 1 94 ? 9.572 10.317 23.115 1.00 21.39 94 LEU A N 1
ATOM 678 C CA . LEU A 1 94 ? 9.849 9.211 22.215 1.00 22.80 94 LEU A CA 1
ATOM 679 C C . LEU A 1 94 ? 8.582 8.668 21.563 1.00 26.33 94 LEU A C 1
ATOM 680 O O . LEU A 1 94 ? 8.672 7.784 20.705 1.00 29.39 94 LEU A O 1
ATOM 685 N N . GLY A 1 95 ? 7.414 9.184 21.948 1.00 23.12 95 GLY A N 1
ATOM 686 C CA . GLY A 1 95 ? 6.150 8.768 21.365 1.00 28.38 95 GLY A CA 1
ATOM 687 C C . GLY A 1 95 ? 5.826 7.310 21.614 1.00 32.70 95 GLY A C 1
ATOM 688 O O . GLY A 1 95 ? 5.405 6.590 20.700 1.00 34.86 95 GLY A O 1
ATOM 689 N N . LEU A 1 96 ? 6.015 6.862 22.852 1.00 25.65 96 LEU A N 1
ATOM 690 C CA . LEU A 1 96 ? 5.928 5.440 23.154 1.00 27.28 96 LEU A CA 1
ATOM 691 C C . LEU A 1 96 ? 4.476 5.011 23.325 1.00 29.66 96 LEU A C 1
ATOM 692 O O . LEU A 1 96 ? 3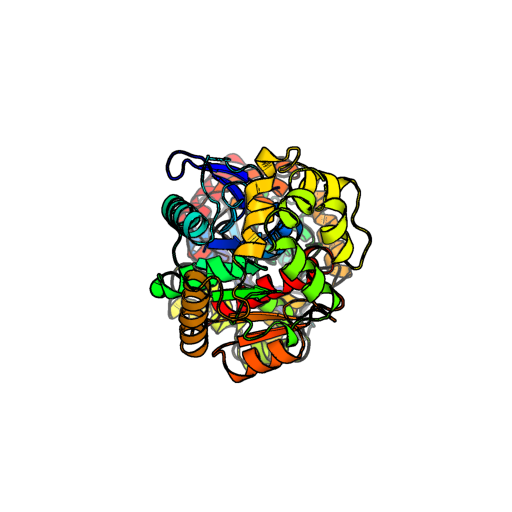.715 5.629 24.078 1.00 27.18 96 LEU A O 1
ATOM 697 N N . ASP A 1 97 ? 4.110 3.931 22.641 1.00 28.12 97 ASP A N 1
ATOM 698 C CA . ASP A 1 97 ? 2.774 3.357 22.699 1.00 29.89 97 ASP A CA 1
ATOM 699 C C . ASP A 1 97 ? 2.911 1.843 22.730 1.00 28.73 97 ASP A C 1
ATOM 700 O O . ASP A 1 97 ? 3.920 1.293 22.272 1.00 29.08 97 ASP A O 1
ATOM 705 N N . ASP A 1 98 ? 1.902 1.172 23.282 1.00 30.21 98 ASP A N 1
ATOM 706 C CA . ASP A 1 98 ? 1.932 -0.282 23.418 1.00 32.01 98 ASP A CA 1
ATOM 707 C C . ASP A 1 98 ? 3.214 -0.712 24.128 1.00 24.12 98 ASP A C 1
ATOM 708 O O . ASP A 1 98 ? 3.960 -1.568 23.650 1.00 27.19 98 ASP A O 1
ATOM 713 N N . VAL A 1 99 ? 3.466 -0.085 25.278 1.00 21.57 99 VAL A N 1
ATOM 714 C CA . VAL A 1 99 ? 4.748 -0.175 25.969 1.00 23.11 99 VAL A CA 1
ATOM 715 C C . VAL A 1 99 ? 4.750 -1.375 26.898 1.00 20.44 99 VAL A C 1
ATOM 716 O O . VAL A 1 99 ? 3.822 -1.560 27.689 1.00 20.50 99 VAL A O 1
ATOM 720 N N . THR A 1 100 ? 5.810 -2.178 26.825 1.00 18.03 100 THR A N 1
ATOM 721 C CA . THR A 1 100 ? 6.108 -3.159 27.858 1.00 20.48 100 THR A CA 1
ATOM 722 C C . THR A 1 100 ? 7.076 -2.518 28.843 1.00 18.29 100 THR A C 1
ATOM 723 O O . THR A 1 100 ? 8.143 -2.038 28.445 1.00 18.67 100 THR A O 1
ATOM 727 N N . LEU A 1 101 ? 6.718 -2.512 30.119 1.00 17.55 101 LEU A N 1
ATOM 728 C CA . LEU A 1 101 ? 7.580 -1.937 31.145 1.00 17.73 101 LEU A CA 1
ATOM 729 C C . LEU A 1 101 ? 8.402 -3.033 31.817 1.00 16.06 101 LEU A C 1
ATOM 730 O O . LEU A 1 101 ? 7.899 -4.125 32.079 1.00 17.14 101 LEU A O 1
ATOM 735 N N . VAL A 1 102 ? 9.678 -2.749 32.061 1.00 13.38 102 VAL A N 1
ATOM 736 C CA . VAL A 1 102 ? 10.543 -3.629 32.848 1.00 14.40 102 VAL A CA 1
ATOM 737 C C . VAL A 1 102 ? 11.134 -2.766 33.942 1.00 14.91 102 VAL A C 1
ATOM 738 O O . VAL A 1 102 ? 11.880 -1.826 33.647 1.00 15.70 102 VAL A O 1
ATOM 742 N N . VAL A 1 103 ? 10.813 -3.065 35.201 1.00 12.65 103 VAL A N 1
ATOM 743 C CA . VAL A 1 103 ? 11.026 -2.057 36.229 1.00 14.02 103 VAL A CA 1
ATOM 744 C C . VAL A 1 103 ? 11.624 -2.652 37.494 1.00 16.46 103 VAL A C 1
ATOM 745 O O . VAL A 1 103 ? 11.471 -3.841 37.796 1.00 14.96 103 VAL A O 1
ATOM 749 N N . HIS A 1 104 ? 12.283 -1.776 38.254 1.00 13.93 104 HIS A N 1
ATOM 750 C CA . HIS A 1 104 ? 13.016 -2.137 39.461 1.00 14.70 104 HIS A CA 1
ATOM 751 C C . HIS A 1 104 ? 12.953 -0.977 40.450 1.00 17.52 104 HIS A C 1
ATOM 752 O O . HIS A 1 104 ? 13.172 0.169 40.058 1.00 16.70 104 HIS A O 1
ATOM 759 N N . ASP A 1 105 ? 12.672 -1.270 41.720 1.00 20.04 105 ASP A N 1
ATOM 760 C CA . ASP A 1 105 ? 12.866 -0.296 42.814 1.00 18.58 105 ASP A CA 1
ATOM 761 C C . ASP A 1 105 ? 12.010 0.935 42.508 1.00 18.49 105 ASP A C 1
ATOM 762 O O . ASP A 1 105 ? 10.831 0.792 42.145 1.00 16.91 105 ASP A O 1
ATOM 767 N N . TRP A 1 106 ? 12.551 2.151 42.596 1.00 15.73 106 TRP A N 1
ATOM 768 C CA . TRP A 1 106 ? 11.743 3.330 42.325 1.00 16.69 106 TRP A CA 1
ATOM 769 C C . TRP A 1 106 ? 11.262 3.365 40.884 1.00 16.60 106 TRP A C 1
ATOM 770 O O . TRP A 1 106 ? 10.235 3.993 40.583 1.00 14.25 106 TRP A O 1
ATOM 781 N N . GLY A 1 107 ? 11.989 2.710 39.986 1.00 13.75 107 GLY A N 1
ATOM 782 C CA . GLY A 1 107 ? 11.508 2.592 38.620 1.00 15.43 107 GLY A CA 1
ATOM 783 C C . GLY A 1 107 ? 10.162 1.901 38.554 1.00 14.12 107 GLY A C 1
ATOM 784 O O . GLY A 1 107 ? 9.344 2.209 37.684 1.00 15.10 107 GLY A O 1
ATOM 785 N N . SER A 1 108 ? 9.910 0.971 39.477 1.00 13.51 108 SER A N 1
ATOM 786 C CA . SER A 1 108 ? 8.625 0.283 39.477 1.00 12.57 108 SER A CA 1
ATOM 787 C C . SER A 1 108 ? 7.510 1.214 39.931 1.00 15.12 108 SER A C 1
ATOM 788 O O . SER A 1 108 ? 6.406 1.186 39.375 1.00 16.72 108 SER A O 1
ATOM 791 N N . ALA A 1 109 ? 7.771 2.044 40.937 1.00 16.54 109 ALA A N 1
ATOM 792 C CA . ALA A 1 109 ? 6.760 3.018 41.339 1.00 15.87 109 ALA A CA 1
ATOM 793 C C . ALA A 1 109 ? 6.472 3.986 40.202 1.00 15.62 109 ALA A C 1
ATOM 794 O O . ALA A 1 109 ? 5.307 4.294 39.903 1.00 16.18 109 ALA A O 1
ATOM 796 N N . LEU A 1 110 ? 7.528 4.488 39.558 1.00 14.23 110 LEU A N 1
ATOM 797 C CA . LEU A 1 110 ? 7.337 5.334 38.388 1.00 14.66 110 LEU A CA 1
ATOM 798 C C . LEU A 1 110 ? 6.568 4.600 37.302 1.00 16.49 110 LEU A C 1
ATOM 799 O O . LEU A 1 110 ? 5.662 5.170 36.681 1.00 17.46 110 LEU A O 1
ATOM 804 N N . GLY A 1 111 ? 6.918 3.329 37.066 1.00 12.58 111 GLY A N 1
ATOM 805 C CA . GLY A 1 111 ? 6.292 2.569 35.996 1.00 14.19 111 GLY A CA 1
ATOM 806 C C . GLY A 1 111 ? 4.840 2.223 36.296 1.00 15.40 111 GLY A C 1
ATOM 807 O O . GLY A 1 111 ? 3.964 2.359 35.439 1.00 15.34 111 GLY A O 1
ATOM 808 N N . PHE A 1 112 ? 4.566 1.763 37.517 1.00 13.44 112 PHE A N 1
ATOM 809 C CA . PHE A 1 112 ? 3.179 1.471 37.898 1.00 14.83 112 PHE A CA 1
ATOM 810 C C . PHE A 1 112 ? 2.307 2.717 37.838 1.00 16.30 112 PHE A C 1
ATOM 811 O O . PHE A 1 112 ? 1.143 2.660 37.415 1.00 16.28 112 PHE A O 1
ATOM 819 N N . HIS A 1 113 ? 2.841 3.839 38.299 1.00 15.70 113 HIS A N 1
ATOM 820 C CA . HIS A 1 113 ? 2.103 5.096 38.302 1.00 14.84 113 HIS A CA 1
ATOM 821 C C . HIS A 1 113 ? 1.808 5.556 36.880 1.00 15.19 113 HIS A C 1
ATOM 822 O O . HIS A 1 113 ? 0.695 6.001 36.583 1.00 17.53 113 HIS A O 1
ATOM 829 N N . TRP A 1 114 ? 2.784 5.420 35.979 1.00 15.70 114 TRP A N 1
ATOM 830 C CA . TRP A 1 114 ? 2.555 5.809 34.593 1.00 16.53 114 TRP A CA 1
ATOM 831 C C . TRP A 1 114 ? 1.546 4.882 33.937 1.00 17.85 114 TRP A C 1
ATOM 832 O O . TRP A 1 114 ? 0.661 5.336 33.199 1.00 17.14 114 TRP A O 1
ATOM 843 N N . ALA A 1 115 ? 1.647 3.585 34.222 1.00 13.80 115 ALA A N 1
ATOM 844 C CA . ALA A 1 115 ? 0.734 2.608 33.631 1.00 14.72 115 ALA A CA 1
ATOM 845 C C . ALA A 1 115 ? -0.710 2.873 34.056 1.00 17.20 115 ALA A C 1
ATOM 846 O O . ALA A 1 115 ? -1.625 2.854 33.224 1.00 18.59 115 ALA A O 1
ATOM 848 N N . ARG A 1 116 ? -0.937 3.125 35.350 1.00 14.77 116 ARG A N 1
ATOM 849 C CA . ARG A 1 116 ? -2.300 3.405 35.797 1.00 16.29 116 ARG A CA 1
ATOM 850 C C . ARG A 1 116 ? -2.872 4.633 35.097 1.00 17.46 116 ARG A C 1
ATOM 851 O O . ARG A 1 116 ? -4.063 4.663 34.748 1.00 18.31 116 ARG A O 1
ATOM 859 N N . ARG A 1 117 ? -2.035 5.653 34.873 1.00 16.63 117 ARG A N 1
ATOM 860 C CA . ARG A 1 117 ? -2.500 6.887 34.255 1.00 15.74 117 ARG A CA 1
ATOM 861 C C . ARG A 1 117 ? -2.603 6.773 32.744 1.00 19.04 117 ARG A C 1
ATOM 862 O O . ARG A 1 117 ? -3.288 7.589 32.127 1.00 20.81 117 ARG A O 1
ATOM 870 N N . HIS A 1 118 ? -1.962 5.773 32.142 1.00 15.89 118 HIS A N 1
ATOM 871 C CA . HIS A 1 118 ? -1.973 5.574 30.690 1.00 18.48 118 HIS A CA 1
ATOM 872 C C . HIS A 1 118 ? -2.340 4.131 30.366 1.00 21.97 118 HIS A C 1
ATOM 873 O O . HIS A 1 118 ? -1.605 3.439 29.652 1.00 21.68 118 HIS A O 1
ATOM 880 N N . PRO A 1 119 ? -3.488 3.646 30.860 1.00 21.91 119 PRO A N 1
ATOM 881 C CA . PRO A 1 119 ? -3.756 2.202 30.795 1.00 21.74 119 PRO A CA 1
ATOM 882 C C . PRO A 1 119 ? -3.865 1.669 29.381 1.00 26.74 119 PRO A C 1
ATOM 883 O O . PRO A 1 119 ? -3.596 0.484 29.166 1.00 26.19 119 PRO A O 1
ATOM 887 N N . ASP A 1 120 ? -4.207 2.504 28.400 1.00 24.00 120 ASP A N 1
ATOM 888 C CA . ASP A 1 120 ? -4.337 1.999 27.040 1.00 30.66 120 ASP A CA 1
ATOM 889 C C . ASP A 1 120 ? -2.999 1.876 26.322 1.00 32.31 120 ASP A C 1
ATOM 890 O O . ASP A 1 120 ? -2.933 1.187 25.299 1.00 34.34 120 ASP A O 1
ATOM 895 N N . ARG A 1 121 ? -1.940 2.497 26.849 1.00 23.05 121 ARG A N 1
ATOM 896 C CA . ARG A 1 121 ? -0.617 2.505 26.240 1.00 25.29 121 ARG A CA 1
ATOM 897 C C . ARG A 1 121 ? 0.331 1.460 26.820 1.00 24.02 121 ARG A C 1
ATOM 898 O O . ARG A 1 121 ? 1.495 1.424 26.419 1.00 24.55 121 ARG A O 1
ATOM 906 N N . VAL A 1 122 ? -0.107 0.639 27.767 1.00 25.50 122 VAL A N 1
ATOM 907 C CA . VAL A 1 122 ? 0.765 -0.352 28.395 1.00 24.05 122 VAL A CA 1
ATOM 908 C C . VAL A 1 122 ? 0.363 -1.743 27.920 1.00 26.71 122 VAL A C 1
ATOM 909 O O . VAL A 1 122 ? -0.821 -2.091 27.896 1.00 28.58 122 VAL A O 1
ATOM 913 N N . LYS A 1 123 ? 1.354 -2.522 27.514 1.00 20.22 123 LYS A N 1
ATOM 914 C CA . LYS A 1 123 ? 1.157 -3.863 26.987 1.00 20.77 123 LYS A CA 1
ATOM 915 C C . LYS A 1 123 ? 1.450 -4.937 28.019 1.00 23.65 123 LYS A C 1
ATOM 916 O O . LYS A 1 123 ? 0.916 -6.046 27.917 1.00 21.42 123 LYS A O 1
ATOM 922 N N . GLY A 1 124 ? 2.272 -4.622 29.017 1.00 17.65 124 GLY A N 1
ATOM 923 C CA . GLY A 1 124 ? 2.736 -5.610 29.977 1.00 20.22 124 GLY A CA 1
ATOM 924 C C . GLY A 1 124 ? 3.699 -4.975 30.956 1.00 17.66 124 GLY A C 1
ATOM 925 O O . GLY A 1 124 ? 4.339 -3.969 30.626 1.00 16.94 124 GLY A O 1
ATOM 926 N N . ILE A 1 125 ? 3.806 -5.528 32.164 1.00 15.59 125 ILE A N 1
ATOM 927 C CA . ILE A 1 125 ? 4.723 -5.008 33.178 1.00 17.17 125 ILE A CA 1
ATOM 928 C C . ILE A 1 125 ? 5.494 -6.165 33.799 1.00 17.66 125 ILE A C 1
ATOM 929 O O . ILE A 1 125 ? 4.897 -7.056 34.420 1.00 16.93 125 ILE A O 1
ATOM 934 N N . ALA A 1 126 ? 6.812 -6.126 33.663 1.00 15.24 126 ALA A N 1
ATOM 935 C CA . ALA A 1 126 ? 7.728 -7.040 34.334 1.00 15.59 126 ALA A CA 1
ATOM 936 C C . ALA A 1 126 ? 8.404 -6.262 35.453 1.00 16.66 126 ALA A C 1
ATOM 937 O O . ALA A 1 126 ? 8.864 -5.139 35.231 1.00 16.06 126 ALA A O 1
ATOM 939 N N . PHE A 1 127 ? 8.430 -6.825 36.653 1.00 14.72 127 PHE A N 1
ATOM 940 C CA . PHE A 1 127 ? 8.903 -6.029 37.771 1.00 16.44 127 PHE A CA 1
ATOM 941 C C . PHE A 1 127 ? 9.646 -6.911 38.751 1.00 17.70 127 PHE A C 1
ATOM 942 O O . PHE A 1 127 ? 9.411 -8.121 38.838 1.00 16.93 127 PHE A O 1
ATOM 950 N N . MET A 1 128 ? 10.575 -6.286 39.466 1.00 18.21 128 MET A N 1
ATOM 951 C CA . MET A 1 128 ? 11.489 -6.990 40.348 1.00 17.54 128 MET A CA 1
ATOM 952 C C . MET A 1 128 ? 11.885 -6.026 41.446 1.00 18.73 128 MET A C 1
ATOM 953 O O . MET A 1 128 ? 12.080 -4.836 41.182 1.00 20.40 128 MET A O 1
ATOM 958 N N . GLU A 1 129 ? 11.976 -6.540 42.673 1.00 18.94 129 GLU A N 1
ATOM 959 C CA . GLU A 1 129 ? 12.372 -5.733 43.827 1.00 19.90 129 GLU A CA 1
ATOM 960 C C . GLU A 1 129 ? 11.627 -4.404 43.815 1.00 26.46 129 GLU A C 1
ATOM 961 O O . GLU A 1 129 ? 12.213 -3.315 43.836 1.00 24.78 129 GLU A O 1
ATOM 967 N N . ALA A 1 130 ? 10.305 -4.516 43.733 1.00 24.24 130 ALA A N 1
ATOM 968 C CA . ALA A 1 130 ? 9.427 -3.424 43.364 1.00 21.27 130 ALA A CA 1
ATOM 969 C C . ALA A 1 130 ? 8.670 -2.912 44.575 1.00 25.22 130 ALA A C 1
ATOM 970 O O . ALA A 1 130 ? 8.583 -3.573 45.616 1.00 22.90 130 ALA A O 1
ATOM 972 N N . ILE A 1 131 ? 8.121 -1.715 44.411 1.00 21.61 131 ILE A N 1
ATOM 973 C CA . ILE A 1 131 ? 7.275 -1.090 45.418 1.00 23.91 131 ILE A CA 1
ATOM 974 C C . ILE A 1 131 ? 5.851 -1.317 44.931 1.00 24.72 131 ILE A C 1
ATOM 975 O O . ILE A 1 131 ? 5.327 -0.555 44.116 1.00 22.79 131 ILE A O 1
ATOM 980 N N . VAL A 1 132 ? 5.238 -2.394 45.412 1.00 25.78 132 VAL A N 1
ATOM 981 C CA . VAL A 1 132 ? 3.884 -2.754 44.996 1.00 27.05 132 VAL A CA 1
ATOM 982 C C . VAL A 1 132 ? 2.839 -2.101 45.893 1.00 28.04 132 VAL A C 1
ATOM 983 O O . VAL A 1 132 ? 1.775 -1.698 45.419 1.00 34.38 132 VAL A O 1
ATOM 987 N N . ARG A 1 133 ? 3.131 -2.000 47.182 1.00 27.98 133 ARG A N 1
ATOM 988 C CA . ARG A 1 133 ? 2.206 -1.586 48.224 1.00 33.25 133 ARG A CA 1
ATOM 989 C C . ARG A 1 133 ? 2.927 -0.618 49.143 1.00 28.98 133 ARG A C 1
ATOM 990 O O . ARG A 1 133 ? 4.150 -0.689 49.282 1.00 27.90 133 ARG A O 1
ATOM 998 N N . PRO A 1 134 ? 2.191 0.252 49.833 1.00 29.07 134 PRO A N 1
ATOM 999 C CA . PRO A 1 134 ? 2.813 1.056 50.888 1.00 32.44 134 PRO A CA 1
ATOM 1000 C C . PRO A 1 134 ? 3.200 0.184 52.071 1.00 36.19 134 PRO A C 1
ATOM 1001 O O . PRO A 1 134 ? 2.601 -0.863 52.329 1.00 36.77 134 PRO A O 1
ATOM 1005 N N . MET A 1 135 ? 4.219 0.631 52.798 1.00 34.11 135 MET A N 1
ATOM 1006 C CA . MET A 1 135 ? 4.737 -0.140 53.916 1.00 36.69 135 MET A CA 1
ATOM 1007 C C . MET A 1 135 ? 4.117 0.389 55.202 1.00 39.23 135 MET A C 1
ATOM 1008 O O . MET A 1 135 ? 4.549 1.436 55.709 1.00 38.69 135 MET A O 1
ATOM 1013 N N . PRO A 1 136 ? 3.129 -0.303 55.783 1.00 43.31 136 PRO A N 1
ATOM 1014 C CA . PRO A 1 136 ? 2.293 0.343 56.809 1.00 40.24 136 PRO A CA 1
ATOM 1015 C C . PRO A 1 136 ? 3.032 0.670 58.098 1.00 42.19 136 PRO A C 1
ATOM 1016 O O . PRO A 1 136 ? 2.656 1.634 58.774 1.00 43.88 136 PRO A O 1
ATOM 1020 N N . SER A 1 137 ? 4.066 -0.085 58.465 1.00 39.59 137 SER A N 1
ATOM 1021 C CA . SER A 1 137 ? 4.783 0.212 59.697 1.00 41.31 137 SER A CA 1
ATOM 1022 C C . SER A 1 137 ? 6.258 -0.116 59.532 1.00 38.44 137 SER A C 1
ATOM 1023 O O . SER A 1 137 ? 6.655 -0.910 58.672 1.00 38.50 137 SER A O 1
ATOM 1026 N N . TRP A 1 138 ? 7.072 0.522 60.373 1.00 36.93 138 TRP A N 1
ATOM 1027 C CA . TRP A 1 138 ? 8.491 0.205 60.417 1.00 38.61 138 TRP A CA 1
ATOM 1028 C C . TRP A 1 138 ? 8.743 -1.225 60.875 1.00 41.58 138 TRP A C 1
ATOM 1029 O O . TRP A 1 138 ? 9.821 -1.767 60.612 1.00 40.95 138 TRP A O 1
ATOM 1040 N N . ASP A 1 139 ? 7.775 -1.843 61.557 1.00 41.74 139 ASP A N 1
ATOM 1041 C CA . ASP A 1 139 ? 7.937 -3.212 62.030 1.00 42.76 139 ASP A CA 1
ATOM 1042 C C . ASP A 1 139 ? 8.006 -4.211 60.888 1.00 40.68 139 ASP A C 1
ATOM 1043 O O . ASP A 1 139 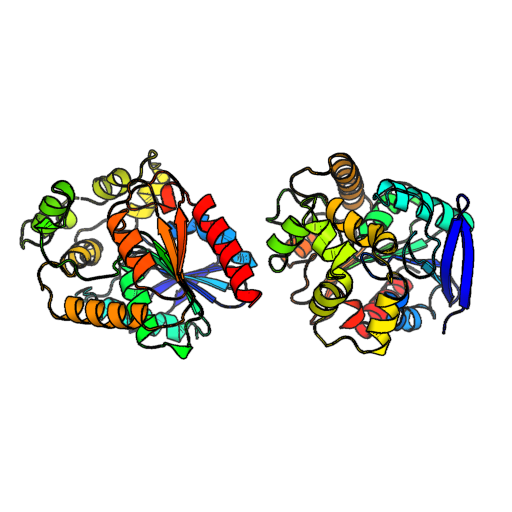? 8.585 -5.286 61.059 1.00 45.91 139 ASP A O 1
ATOM 1048 N N . ASP A 1 140 ? 7.431 -3.885 59.731 1.00 43.82 140 ASP A N 1
ATOM 1049 C CA . ASP A 1 140 ? 7.517 -4.778 58.584 1.00 46.26 140 ASP A CA 1
ATOM 1050 C C . ASP A 1 140 ? 8.933 -4.875 58.041 1.00 48.16 140 ASP A C 1
ATOM 1051 O O . ASP A 1 140 ? 9.242 -5.823 57.312 1.00 49.36 140 ASP A O 1
ATOM 1056 N N . PHE A 1 141 ? 9.798 -3.930 58.383 1.00 44.37 141 PHE A N 1
ATOM 1057 C CA . PHE A 1 141 ? 11.127 -3.905 57.788 1.00 47.23 141 PHE A CA 1
ATOM 1058 C C . PHE A 1 141 ? 12.078 -4.819 58.548 1.00 41.57 141 PHE A C 1
ATOM 1059 O O . PHE A 1 141 ? 12.009 -4.903 59.778 1.00 44.35 141 PHE A O 1
ATOM 1067 N N . PRO A 1 142 ? 12.971 -5.503 57.841 1.00 45.77 142 PRO A N 1
ATOM 1068 C CA . PRO A 1 142 ? 14.105 -6.126 58.508 1.00 39.13 142 PRO A CA 1
ATOM 1069 C C . PRO A 1 142 ? 14.851 -5.084 59.319 1.00 40.54 142 PRO A C 1
ATOM 1070 O O . PRO A 1 142 ? 14.961 -3.925 58.889 1.00 38.19 142 PRO A O 1
ATOM 1074 N N . PRO A 1 143 ? 15.349 -5.447 60.506 1.00 41.57 143 PRO A N 1
ATOM 1075 C CA . PRO A 1 143 ? 15.992 -4.442 61.371 1.00 39.02 143 PRO A CA 1
ATOM 1076 C C . PRO A 1 143 ? 17.085 -3.659 60.676 1.00 40.06 143 PRO A C 1
ATOM 1077 O O . PRO A 1 143 ? 17.225 -2.450 60.908 1.00 36.38 143 PRO A O 1
ATOM 1081 N N . GLN A 1 144 ? 17.854 -4.327 59.814 1.00 35.63 144 GLN A N 1
ATOM 1082 C CA . GLN A 1 144 ? 18.945 -3.669 59.102 1.00 39.76 144 GLN A CA 1
ATOM 1083 C C . GLN A 1 144 ? 18.426 -2.519 58.246 1.00 35.38 144 GLN A C 1
ATOM 1084 O O . GLN A 1 144 ? 18.867 -1.373 58.386 1.00 36.07 144 GLN A O 1
ATOM 1090 N N . ALA A 1 145 ? 17.481 -2.808 57.350 1.00 34.93 145 ALA A N 1
ATOM 1091 C CA . ALA A 1 145 ? 16.915 -1.756 56.512 1.00 32.72 145 ALA A CA 1
ATOM 1092 C C . ALA A 1 145 ? 16.148 -0.727 57.332 1.00 36.85 145 ALA A C 1
ATOM 1093 O O . ALA A 1 145 ? 16.094 0.449 56.950 1.00 31.54 145 ALA A O 1
ATOM 1095 N N . ARG A 1 146 ? 15.547 -1.142 58.451 1.00 32.38 146 ARG A N 1
ATOM 1096 C CA . ARG A 1 146 ? 14.815 -0.194 59.286 1.00 33.18 146 ARG A CA 1
ATOM 1097 C C . ARG A 1 146 ? 15.731 0.913 59.798 1.00 29.58 146 ARG A C 1
ATOM 1098 O O . ARG A 1 146 ? 15.415 2.099 59.673 1.00 30.44 146 ARG A O 1
ATOM 1106 N N . GLU A 1 147 ? 16.862 0.538 60.398 1.00 32.56 147 GLU A N 1
ATOM 1107 C CA . GLU A 1 147 ? 17.782 1.529 60.941 1.00 33.26 147 GLU A CA 1
ATOM 1108 C C . GLU A 1 147 ? 18.340 2.422 59.841 1.00 29.28 147 GLU A C 1
ATOM 1109 O O . GLU A 1 147 ? 18.449 3.641 60.018 1.00 30.52 147 GLU A O 1
ATOM 1115 N N . LEU A 1 148 ? 18.690 1.832 58.694 1.00 28.74 148 LEU A N 1
ATOM 1116 C CA . LEU A 1 148 ? 19.205 2.626 57.581 1.00 28.91 148 LEU A CA 1
ATOM 1117 C C . LEU A 1 148 ? 18.169 3.629 57.089 1.00 27.24 148 LEU A C 1
ATOM 1118 O O . LEU A 1 148 ? 18.459 4.823 56.960 1.00 28.88 148 LEU A O 1
ATOM 1123 N N . PHE A 1 149 ? 16.955 3.158 56.793 1.00 27.37 149 PHE A N 1
ATOM 1124 C CA . PHE A 1 149 ? 15.934 4.053 56.260 1.00 28.42 149 PHE A CA 1
ATOM 1125 C C . PHE A 1 149 ? 15.549 5.117 57.277 1.00 28.22 149 PHE A C 1
ATOM 1126 O O . PHE A 1 149 ? 15.344 6.281 56.918 1.00 24.12 149 PHE A O 1
ATOM 1134 N N . GLN A 1 150 ? 15.436 4.739 58.552 1.00 26.20 150 GLN A N 1
ATOM 1135 C CA . GLN A 1 150 ? 15.137 5.739 59.569 1.00 25.73 150 GLN A CA 1
ATOM 1136 C C . GLN A 1 150 ? 16.251 6.779 59.668 1.00 25.80 150 GLN A C 1
ATOM 1137 O O . GLN A 1 150 ? 15.978 7.969 59.850 1.00 27.14 150 GLN A O 1
ATOM 1143 N N . ALA A 1 151 ? 17.507 6.350 59.538 1.00 25.67 151 ALA A N 1
ATOM 1144 C CA . ALA A 1 151 ? 18.625 7.288 59.582 1.00 28.10 151 ALA A CA 1
ATOM 1145 C C . ALA A 1 151 ? 18.628 8.195 58.356 1.00 24.26 151 ALA A C 1
ATOM 1146 O O . ALA A 1 151 ? 18.777 9.414 58.477 1.00 26.54 151 ALA A O 1
ATOM 1148 N N . LEU A 1 152 ? 18.440 7.623 57.162 1.00 23.44 152 LEU A N 1
ATOM 1149 C CA . LEU A 1 152 ? 18.434 8.461 55.961 1.00 22.74 152 LEU A CA 1
ATOM 1150 C C . LEU A 1 152 ? 17.293 9.466 55.991 1.00 23.35 152 LEU A C 1
ATOM 1151 O O . LEU A 1 152 ? 17.432 10.596 55.496 1.00 23.06 152 LEU A O 1
ATOM 1156 N N . ARG A 1 153 ? 16.166 9.085 56.576 1.00 21.09 153 ARG A N 1
ATOM 1157 C CA . ARG A 1 153 ? 15.007 9.956 56.567 1.00 20.69 153 ARG A CA 1
ATOM 1158 C C . ARG A 1 153 ? 15.073 11.016 57.655 1.00 22.67 153 ARG A C 1
ATOM 1159 O O . ARG A 1 153 ? 14.172 11.861 57.747 1.00 26.78 153 ARG A O 1
ATOM 1167 N N . THR A 1 154 ? 16.115 10.985 58.467 1.00 22.06 154 THR A N 1
ATOM 1168 C CA . THR A 1 154 ? 16.308 11.976 59.511 1.00 24.69 154 THR A CA 1
ATOM 1169 C C . THR A 1 154 ? 17.061 13.171 58.946 1.00 23.79 154 THR A C 1
ATOM 1170 O O . THR A 1 154 ? 18.166 12.997 58.409 1.00 26.67 154 THR A O 1
ATOM 1174 N N . PRO A 1 155 ? 16.525 14.384 59.044 1.00 26.95 155 PRO A N 1
ATOM 1175 C CA . PRO A 1 155 ? 17.291 15.554 58.604 1.00 27.60 155 PRO A CA 1
ATOM 1176 C C . PRO A 1 155 ? 18.619 15.637 59.344 1.00 28.39 155 PRO A C 1
ATOM 1177 O O . PRO A 1 155 ? 18.721 15.274 60.518 1.00 28.67 155 PRO A O 1
ATOM 1181 N N . GLY A 1 156 ? 19.649 16.091 58.631 1.00 27.71 156 GLY A N 1
ATOM 1182 C CA . GLY A 1 156 ? 20.994 16.107 59.172 1.00 31.21 156 GLY A CA 1
ATOM 1183 C C . GLY A 1 156 ? 21.736 14.794 59.016 1.00 30.43 156 GLY A C 1
ATOM 1184 O O . GLY A 1 156 ? 22.798 14.742 58.385 1.00 28.73 15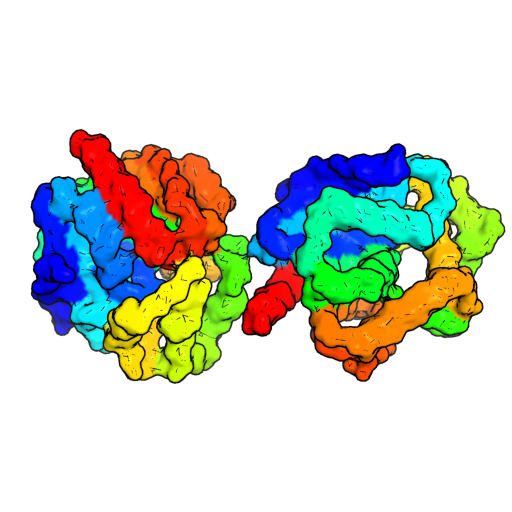6 GLY A O 1
ATOM 1185 N N . VAL A 1 157 ? 21.195 13.719 59.592 1.00 27.86 157 VAL A N 1
ATOM 1186 C CA . VAL A 1 157 ? 21.880 12.429 59.519 1.00 30.86 157 VAL A CA 1
ATOM 1187 C C . VAL A 1 157 ? 21.958 11.952 58.075 1.00 27.44 157 VAL A C 1
ATOM 1188 O O . VAL A 1 157 ? 23.032 11.587 57.586 1.00 28.51 157 VAL A O 1
ATOM 1192 N N . GLY A 1 158 ? 20.823 11.956 57.371 1.00 25.00 158 GLY A N 1
ATOM 1193 C CA . GLY A 1 158 ? 20.829 11.493 55.989 1.00 25.12 158 GLY A CA 1
ATOM 1194 C C . GLY A 1 158 ? 21.774 12.301 55.118 1.00 25.46 158 GLY A C 1
ATOM 1195 O O . GLY A 1 158 ? 22.508 11.747 54.295 1.00 25.18 158 GLY A O 1
ATOM 1196 N N . GLU A 1 159 ? 21.776 13.624 55.296 1.00 24.39 159 GLU A N 1
ATOM 1197 C CA . GLU A 1 159 ? 22.705 14.465 54.550 1.00 24.80 159 GLU A CA 1
ATOM 1198 C C . GLU A 1 159 ? 24.149 14.070 54.830 1.00 29.78 159 GLU A C 1
ATOM 1199 O O . GLU A 1 159 ? 24.964 13.965 53.903 1.00 31.12 159 GLU A O 1
ATOM 1205 N N . LYS A 1 160 ? 24.487 13.834 56.101 1.00 27.40 160 LYS A N 1
ATOM 1206 C CA . LYS A 1 160 ? 25.833 13.380 56.426 1.00 30.62 160 LYS A CA 1
ATOM 1207 C C . LYS A 1 160 ? 26.149 12.061 55.735 1.00 28.86 160 LYS A C 1
ATOM 1208 O O . LYS A 1 160 ? 27.242 11.888 55.193 1.00 30.85 160 LYS A O 1
ATOM 1214 N N . MET A 1 161 ? 25.190 11.134 55.710 1.00 22.55 161 MET A N 1
ATOM 1215 C CA . MET A 1 161 ? 25.463 9.784 55.216 1.00 25.96 161 MET A CA 1
ATOM 1216 C C . MET A 1 161 ? 25.624 9.748 53.703 1.00 23.88 161 MET A C 1
ATOM 1217 O O . MET A 1 161 ? 26.460 9.000 53.184 1.00 26.45 161 MET A O 1
ATOM 1222 N N . ILE A 1 162 ? 24.819 10.515 52.975 1.00 26.21 162 ILE A N 1
ATOM 1223 C CA . ILE A 1 162 ? 24.795 10.453 51.522 1.00 24.09 162 ILE A CA 1
ATOM 1224 C C . ILE A 1 162 ? 25.481 11.657 50.887 1.00 29.79 162 ILE A C 1
ATOM 1225 O O . ILE A 1 162 ? 26.240 11.503 49.930 1.00 29.81 162 ILE A O 1
ATOM 1230 N N . LEU A 1 163 ? 25.215 12.863 51.379 1.00 27.69 163 LEU A N 1
ATOM 1231 C CA . LEU A 1 163 ? 25.730 14.041 50.689 1.00 32.58 163 LEU A CA 1
ATOM 1232 C C . LEU A 1 163 ? 27.155 14.345 51.128 1.00 38.10 163 LEU A C 1
ATOM 1233 O O . LEU A 1 163 ? 28.119 14.030 50.417 1.00 38.98 163 LEU A O 1
ATOM 1238 N N . GLU A 1 164 ? 27.289 14.953 52.306 1.00 38.79 164 GLU A N 1
ATOM 1239 C CA . GLU A 1 164 ? 28.583 15.357 52.838 1.00 40.33 164 GLU A CA 1
ATOM 1240 C C . GLU A 1 164 ? 29.397 14.154 53.297 1.00 42.18 164 GLU A C 1
ATOM 1241 O O . GLU A 1 164 ? 29.932 14.156 54.411 1.00 47.11 164 GLU A O 1
ATOM 1247 N N . GLN A 1 165 ? 29.490 13.129 52.451 1.00 39.32 165 GLN A N 1
ATOM 1248 C CA . GLN A 1 165 ? 30.305 11.935 52.712 1.00 45.82 165 GLN A CA 1
ATOM 1249 C C . GLN A 1 165 ? 30.352 11.044 51.482 1.00 45.15 165 GLN A C 1
ATOM 1250 O O . GLN A 1 165 ? 31.140 11.277 50.567 1.00 54.16 165 GLN A O 1
ATOM 1256 N N . PHE A 1 168 ? 28.532 6.349 50.406 1.00 30.42 168 PHE A N 1
ATOM 1257 C CA . PHE A 1 168 ? 27.276 5.632 50.611 1.00 34.18 168 PHE A CA 1
ATOM 1258 C C . PHE A 1 168 ? 27.042 4.592 49.513 1.00 36.65 168 PHE A C 1
ATOM 1259 O O . PHE A 1 168 ? 26.756 3.422 49.793 1.00 32.11 168 PHE A O 1
ATOM 1267 N N . ILE A 1 169 ? 27.148 5.051 48.261 1.00 35.86 169 ILE A N 1
ATOM 1268 C CA . ILE A 1 169 ? 27.011 4.178 47.098 1.00 28.65 169 ILE A CA 1
ATOM 1269 C C . ILE A 1 169 ? 28.041 3.064 47.147 1.00 28.46 169 ILE A C 1
ATOM 1270 O O . ILE A 1 169 ? 27.802 1.953 46.657 1.00 29.31 169 ILE A O 1
ATOM 1275 N N . GLU A 1 170 ? 29.201 3.336 47.738 1.00 29.30 170 GLU A N 1
ATOM 1276 C CA . GLU A 1 170 ? 30.229 2.311 47.841 1.00 33.22 170 GLU A CA 1
ATOM 1277 C C . GLU A 1 170 ? 29.848 1.209 48.820 1.00 34.22 170 GLU A C 1
ATOM 1278 O O . GLU A 1 170 ? 30.450 0.135 48.778 1.00 34.98 170 GLU A O 1
ATOM 1284 N N . LYS A 1 171 ? 28.853 1.431 49.677 1.00 31.82 171 LYS A N 1
ATOM 1285 C CA . LYS A 1 171 ? 28.457 0.443 50.674 1.00 33.80 171 LYS A CA 1
ATOM 1286 C C . LYS A 1 171 ? 27.120 -0.226 50.381 1.00 33.24 171 LYS A C 1
ATOM 1287 O O . LYS A 1 171 ? 27.007 -1.444 50.552 1.00 31.34 171 LYS A O 1
ATOM 1293 N N . ILE A 1 172 ? 26.104 0.511 49.920 1.00 32.12 172 ILE A N 1
ATOM 1294 C CA . ILE A 1 172 ? 24.789 -0.106 49.750 1.00 31.53 172 ILE A CA 1
ATOM 1295 C C . ILE A 1 172 ? 24.738 -0.917 48.462 1.00 31.18 172 ILE A C 1
ATOM 1296 O O . ILE A 1 172 ? 24.054 -1.943 48.398 1.00 31.23 172 ILE A O 1
ATOM 1301 N N . LEU A 1 173 ? 25.479 -0.499 47.432 1.00 32.19 173 LEU A N 1
ATOM 1302 C CA . LEU A 1 173 ? 25.479 -1.258 46.182 1.00 28.36 173 LEU A CA 1
ATOM 1303 C C . LEU A 1 173 ? 26.135 -2.621 46.357 1.00 28.65 173 LEU A C 1
ATOM 1304 O O . LEU A 1 173 ? 25.457 -3.645 46.153 1.00 23.46 173 LEU A O 1
ATOM 1309 N N . PRO A 1 174 ? 27.413 -2.729 46.743 1.00 30.16 174 PRO A N 1
ATOM 1310 C CA . PRO A 1 174 ? 27.961 -4.075 46.951 1.00 28.49 174 PRO A CA 1
ATOM 1311 C C . PRO A 1 174 ? 27.285 -4.795 48.097 1.00 28.66 174 PRO A C 1
ATOM 1312 O O . PRO A 1 174 ? 27.247 -6.031 48.105 1.00 28.05 174 PRO A O 1
ATOM 1316 N N . GLY A 1 175 ? 26.728 -4.054 49.056 1.00 23.78 175 GLY A N 1
ATOM 1317 C CA . GLY A 1 175 ? 26.032 -4.692 50.162 1.00 26.77 175 GLY A CA 1
ATOM 1318 C C . GLY A 1 175 ? 24.833 -5.524 49.743 1.00 27.07 175 GLY A C 1
ATOM 1319 O O . GLY A 1 175 ? 24.465 -6.472 50.439 1.00 29.12 175 GLY A O 1
ATOM 1320 N N . SER A 1 176 ? 24.210 -5.196 48.608 1.00 24.19 176 SER A N 1
ATOM 1321 C CA . SER A 1 176 ? 23.022 -5.908 48.147 1.00 25.22 176 SER A CA 1
ATOM 1322 C C . SER A 1 176 ? 23.246 -6.536 46.778 1.00 24.23 176 SER A C 1
ATOM 1323 O O . SER A 1 176 ? 22.348 -6.570 45.931 1.00 21.70 176 SER A O 1
ATOM 1326 N N . VAL A 1 177 ? 24.465 -7.017 46.547 1.00 23.51 177 VAL A N 1
ATOM 1327 C CA . VAL A 1 177 ? 24.781 -7.918 45.448 1.00 22.96 177 VAL A CA 1
ATOM 1328 C C . VAL A 1 177 ? 25.550 -9.084 46.055 1.00 21.00 177 VAL A C 1
ATOM 1329 O O . VAL A 1 177 ? 26.462 -8.870 46.860 1.00 22.79 177 VAL A O 1
ATOM 1333 N N . LEU A 1 178 ? 25.152 -10.315 45.728 1.00 19.07 178 LEU A N 1
ATOM 1334 C CA . LEU A 1 178 ? 25.790 -11.466 46.374 1.00 21.99 178 LEU A CA 1
ATOM 1335 C C . LEU A 1 178 ? 27.212 -11.665 45.870 1.00 22.71 178 LEU A C 1
ATOM 1336 O O . LEU A 1 178 ? 28.150 -11.827 46.662 1.00 25.55 178 LEU A O 1
ATOM 1341 N N . ARG A 1 179 ? 27.400 -11.651 44.560 1.00 21.77 179 ARG A N 1
ATOM 1342 C CA . ARG A 1 179 ? 28.745 -11.846 44.053 1.00 23.20 179 ARG A CA 1
ATOM 1343 C C . ARG A 1 179 ? 29.545 -10.547 44.181 1.00 22.50 179 ARG A C 1
ATOM 1344 O O . ARG A 1 179 ? 28.972 -9.464 44.343 1.00 19.68 179 ARG A O 1
ATOM 1352 N N . PRO A 1 180 ? 30.873 -10.623 44.168 1.00 22.47 180 PRO A N 1
ATOM 1353 C CA . PRO A 1 180 ? 31.662 -9.386 44.274 1.00 19.77 180 PRO A CA 1
ATOM 1354 C C . PRO A 1 180 ? 31.419 -8.495 43.066 1.00 17.62 180 PRO A C 1
ATOM 1355 O O . PRO A 1 180 ? 31.473 -8.945 41.922 1.00 18.45 180 PRO A O 1
ATOM 1359 N N . LEU A 1 181 ? 31.084 -7.238 43.332 1.00 21.20 181 LEU A N 1
ATOM 1360 C CA . LEU A 1 181 ? 30.999 -6.236 42.281 1.00 21.35 181 LEU A CA 1
ATOM 1361 C C . LEU A 1 181 ? 32.403 -5.814 41.871 1.00 20.03 181 LEU A C 1
ATOM 1362 O O . LEU A 1 181 ? 33.242 -5.527 42.726 1.00 21.50 181 LEU A O 1
ATOM 1367 N N . SER A 1 182 ? 32.659 -5.757 40.570 1.00 16.13 182 SER A N 1
ATOM 1368 C CA . SER A 1 182 ? 33.973 -5.319 40.129 1.00 19.44 182 SER A CA 1
ATOM 1369 C C . SER A 1 182 ? 34.159 -3.818 40.347 1.00 22.75 182 SER A C 1
ATOM 1370 O O . SER A 1 182 ? 33.204 -3.039 40.415 1.00 19.89 182 SER A O 1
ATOM 1373 N N . GLU A 1 183 ? 35.426 -3.428 40.477 1.00 20.58 183 GLU A N 1
ATOM 1374 C CA . GLU A 1 183 ? 35.785 -2.014 40.520 1.00 20.02 183 GLU A CA 1
ATOM 1375 C C . GLU A 1 183 ? 35.254 -1.263 39.301 1.00 21.00 183 GLU A C 1
ATOM 1376 O O . GLU A 1 183 ? 34.792 -0.125 39.420 1.00 20.83 183 GLU A O 1
ATOM 1382 N N . GLU A 1 184 ? 35.309 -1.883 38.121 1.00 18.58 184 GLU A N 1
ATOM 1383 C CA . GLU A 1 184 ? 34.829 -1.214 36.915 1.00 21.98 184 GLU A CA 1
ATOM 1384 C C . GLU A 1 184 ? 33.316 -1.011 36.937 1.00 19.98 184 GLU A C 1
ATOM 1385 O O . GLU A 1 184 ? 32.823 0.042 36.503 1.00 22.24 184 GLU A O 1
ATOM 1391 N N . GLU A 1 185 ? 32.560 -1.999 37.422 1.00 17.66 185 GLU A N 1
ATOM 1392 C CA . GLU A 1 185 ? 31.119 -1.781 37.583 1.00 15.68 185 GLU A CA 1
ATOM 1393 C C . GLU A 1 185 ? 30.852 -0.718 38.648 1.00 17.65 185 GLU A C 1
ATOM 1394 O O . GLU A 1 185 ? 29.978 0.146 38.479 1.00 18.71 185 GLU A O 1
ATOM 1400 N N . MET A 1 186 ? 31.607 -0.755 39.746 1.00 16.47 186 MET A N 1
ATOM 1401 C CA . MET A 1 186 ? 31.432 0.250 40.789 1.00 17.76 186 MET A CA 1
ATOM 1402 C C . MET A 1 186 ? 31.745 1.646 40.266 1.00 21.17 186 MET A C 1
ATOM 1403 O O . MET A 1 186 ? 31.047 2.605 40.617 1.00 20.27 186 MET A O 1
ATOM 1408 N N . ASP A 1 187 ? 32.791 1.782 39.432 1.00 19.83 187 ASP A N 1
ATOM 1409 C CA . ASP A 1 187 ? 33.104 3.083 38.828 1.00 20.20 187 ASP A CA 1
ATOM 1410 C C . ASP A 1 187 ? 31.931 3.616 38.021 1.00 21.98 187 ASP A C 1
ATOM 1411 O O . ASP A 1 187 ? 31.631 4.822 38.056 1.00 18.96 187 ASP A O 1
ATOM 1416 N N . ALA A 1 188 ? 31.270 2.743 37.262 1.00 18.35 188 ALA A N 1
ATOM 1417 C CA . ALA A 1 188 ? 30.120 3.188 36.484 1.00 17.70 188 ALA A CA 1
ATOM 1418 C C . ALA A 1 188 ? 28.996 3.680 37.387 1.00 16.92 188 ALA A C 1
ATOM 1419 O O . ALA A 1 188 ? 28.344 4.682 37.086 1.00 19.06 188 ALA A O 1
ATOM 1421 N N . TYR A 1 189 ? 28.755 3.004 38.515 1.00 19.18 189 TYR A N 1
ATOM 1422 C CA . TYR A 1 189 ? 27.693 3.480 39.398 1.00 17.24 189 TYR A CA 1
ATOM 1423 C C . TYR A 1 189 ? 28.101 4.718 40.188 1.00 18.27 189 TYR A C 1
ATOM 1424 O O . TYR A 1 189 ? 27.237 5.514 40.569 1.00 15.66 189 TYR A O 1
ATOM 1433 N N . ARG A 1 190 ? 29.399 4.882 40.461 1.00 18.67 190 ARG A N 1
ATOM 1434 C CA . ARG A 1 190 ? 29.873 6.083 41.143 1.00 16.89 190 ARG A CA 1
ATOM 1435 C C . ARG A 1 190 ? 29.854 7.297 40.228 1.00 18.18 190 ARG A C 1
ATOM 1436 O O . ARG A 1 190 ? 29.678 8.430 40.703 1.00 16.39 190 ARG A O 1
ATOM 1444 N N . ALA A 1 191 ? 30.031 7.082 38.924 1.00 14.68 191 ALA A N 1
ATOM 1445 C CA . ALA A 1 191 ? 30.350 8.193 38.027 1.00 16.22 191 ALA A CA 1
ATOM 1446 C C . ALA A 1 191 ? 29.349 9.340 38.047 1.00 18.66 191 ALA A C 1
ATOM 1447 O O . ALA A 1 191 ? 29.796 10.501 37.981 1.00 17.66 191 ALA A O 1
ATOM 1449 N N . PRO A 1 192 ? 28.026 9.124 38.100 1.00 15.10 192 PRO A N 1
ATOM 1450 C CA . PRO A 1 192 ? 27.111 10.278 38.086 1.00 16.44 192 PRO A CA 1
ATOM 1451 C C . PRO A 1 192 ? 27.136 11.079 39.372 1.00 14.95 192 PRO A C 1
ATOM 1452 O O . PRO A 1 192 ? 26.575 12.179 39.409 1.00 15.76 192 PRO A O 1
ATOM 1456 N N . PHE A 1 193 ? 27.773 10.568 40.425 1.00 14.87 193 PHE A N 1
ATOM 1457 C CA . PHE A 1 193 ? 27.585 11.095 41.778 1.00 15.96 193 PHE A CA 1
ATOM 1458 C C . PHE A 1 193 ? 28.899 11.440 42.480 1.00 19.11 193 PHE A C 1
ATOM 1459 O O . PHE A 1 193 ? 29.122 11.056 43.630 1.00 18.24 193 PHE A O 1
ATOM 1467 N N . PRO A 1 194 ? 29.775 12.213 41.831 1.00 14.37 194 PRO A N 1
ATOM 1468 C CA . PRO A 1 194 ? 31.043 12.583 42.482 1.00 17.81 194 PRO A CA 1
ATOM 1469 C C . PRO A 1 194 ? 30.900 13.596 43.613 1.00 21.88 194 PRO A C 1
ATOM 1470 O O . PRO A 1 194 ? 31.793 13.670 44.472 1.00 21.44 194 PRO A O 1
ATOM 1474 N N . THR A 1 195 ? 29.835 14.386 43.643 1.00 16.94 195 THR A N 1
ATOM 1475 C CA . THR A 1 195 ? 29.802 15.525 44.542 1.00 18.53 195 THR A CA 1
ATOM 1476 C C . THR A 1 195 ? 28.548 15.508 45.405 1.00 17.16 195 THR A C 1
ATOM 1477 O O . THR A 1 195 ? 27.549 14.881 45.046 1.00 19.31 195 THR A O 1
ATOM 1481 N N . PRO A 1 196 ? 28.592 16.156 46.574 1.00 18.73 196 PRO A N 1
ATOM 1482 C CA . PRO A 1 196 ? 27.365 16.307 47.376 1.00 20.97 196 PRO A CA 1
ATOM 1483 C C . PRO A 1 196 ? 26.213 16.906 46.595 1.00 19.82 196 PRO A C 1
ATOM 1484 O O . PRO A 1 196 ? 25.085 16.409 46.680 1.00 21.66 196 PRO A O 1
ATOM 1488 N N . GLU A 1 197 ? 26.476 17.965 45.831 1.00 22.02 197 GLU A N 1
ATOM 1489 C CA . GLU A 1 197 ? 25.468 18.543 44.953 1.00 22.37 197 GLU A CA 1
ATOM 1490 C C . GLU A 1 197 ? 24.852 17.487 44.032 1.00 21.35 197 GLU A C 1
ATOM 1491 O O . GLU A 1 197 ? 23.622 17.393 43.906 1.00 21.14 197 GLU A O 1
ATOM 1497 N N . SER A 1 198 ? 25.686 16.636 43.434 1.00 16.90 198 SER A N 1
ATOM 1498 C CA . SER A 1 198 ? 25.197 15.626 42.502 1.00 16.88 198 SER A CA 1
ATOM 1499 C C . SER A 1 198 ? 24.401 14.513 43.187 1.00 18.37 198 SER A C 1
ATOM 1500 O O . SER A 1 198 ? 23.673 13.782 42.508 1.00 19.90 198 SER A O 1
ATOM 1503 N N . ARG A 1 199 ? 24.527 14.351 44.499 1.00 17.92 199 ARG A N 1
ATOM 1504 C CA . ARG A 1 199 ? 23.928 13.217 45.193 1.00 17.58 199 ARG A CA 1
ATOM 1505 C C . ARG A 1 199 ? 22.564 13.539 45.788 1.00 18.23 199 ARG A C 1
ATOM 1506 O O . ARG A 1 199 ? 21.970 12.682 46.457 1.00 17.38 199 ARG A O 1
ATOM 1514 N N . LYS A 1 200 ? 22.045 14.737 45.529 1.00 19.34 200 LYS A N 1
ATOM 1515 C CA . LYS A 1 200 ? 20.746 15.105 46.077 1.00 20.42 200 LYS A CA 1
ATOM 1516 C C . LYS A 1 200 ? 19.636 14.126 45.713 1.00 18.44 200 LYS A C 1
ATOM 1517 O O . LYS A 1 200 ? 18.855 13.777 46.615 1.00 18.37 200 LYS A O 1
ATOM 1523 N N . PRO A 1 201 ? 19.506 13.632 44.474 1.00 15.85 201 PRO A N 1
ATOM 1524 C CA . PRO A 1 201 ? 18.474 12.612 44.217 1.00 17.03 201 PRO A CA 1
ATOM 1525 C C . PRO A 1 201 ? 18.660 11.347 45.022 1.00 16.99 201 PRO A C 1
ATOM 1526 O O . PRO A 1 201 ? 17.671 10.694 45.368 1.00 18.10 201 PRO A O 1
ATOM 1530 N N . VAL A 1 202 ? 19.906 10.957 45.298 1.00 13.94 202 VAL A N 1
ATOM 1531 C CA . VAL A 1 202 ? 20.154 9.693 45.990 1.00 15.36 202 VAL A CA 1
ATOM 1532 C C . VAL A 1 202 ? 19.663 9.789 47.421 1.00 18.09 202 VAL A C 1
ATOM 1533 O O . VAL A 1 202 ? 19.213 8.797 48.001 1.00 19.55 202 VAL A O 1
ATOM 1537 N N . LEU A 1 203 ? 19.734 10.980 48.012 1.00 14.79 203 LEU A N 1
ATOM 1538 C CA . LEU A 1 203 ? 19.184 11.163 49.352 1.00 17.48 203 LEU A CA 1
ATOM 1539 C C . LEU A 1 203 ? 17.663 11.341 49.332 1.00 17.52 203 LEU A C 1
ATOM 1540 O O . LEU A 1 203 ? 16.975 10.876 50.249 1.00 18.31 203 LEU A O 1
ATOM 1545 N N . GLN A 1 204 ? 17.104 12.005 48.311 1.00 18.05 204 GLN A N 1
ATOM 1546 C CA . GLN A 1 204 ? 15.660 12.264 48.326 1.00 18.28 204 GLN A CA 1
ATOM 1547 C C . GLN A 1 204 ? 14.852 10.987 48.132 1.00 18.58 204 GLN A C 1
ATOM 1548 O O . GLN A 1 204 ? 13.768 10.832 48.712 1.00 17.83 204 GLN A O 1
ATOM 1554 N N . TRP A 1 205 ? 15.351 10.063 47.319 1.00 17.09 205 TRP A N 1
ATOM 1555 C CA . TRP A 1 205 ? 14.594 8.844 47.050 1.00 15.66 205 TRP A CA 1
ATOM 1556 C C . TRP A 1 205 ? 14.184 8.091 48.313 1.00 17.83 205 TRP A C 1
ATOM 1557 O O . TRP A 1 205 ? 12.986 7.808 48.468 1.00 18.59 205 TRP A O 1
ATOM 1568 N N . PRO A 1 206 ? 15.085 7.726 49.237 1.00 20.63 206 PRO A N 1
ATOM 1569 C CA . PRO A 1 206 ? 14.609 7.048 50.458 1.00 18.48 206 PRO A CA 1
ATOM 1570 C C . PRO A 1 206 ? 13.644 7.891 51.274 1.00 17.70 206 PRO A C 1
ATOM 1571 O O . PRO A 1 206 ? 12.837 7.328 52.024 1.00 21.00 206 PRO A O 1
ATOM 1575 N N . ARG A 1 207 ? 13.715 9.219 51.180 1.00 20.14 207 ARG A N 1
ATOM 1576 C CA . ARG A 1 207 ? 12.767 10.063 51.895 1.00 18.66 207 ARG A CA 1
ATOM 1577 C C . ARG A 1 207 ? 11.412 10.138 51.203 1.00 23.53 207 ARG A C 1
ATOM 1578 O O . ARG A 1 207 ? 10.471 10.734 51.753 1.00 24.47 207 ARG A O 1
ATOM 1586 N N . GLU A 1 208 ? 11.277 9.529 50.027 1.00 20.84 208 GLU A N 1
ATOM 1587 C CA . GLU A 1 208 ? 9.989 9.418 49.365 1.00 19.17 208 GLU A CA 1
ATOM 1588 C C . GLU A 1 208 ? 9.324 8.081 49.632 1.00 21.72 208 GLU A C 1
ATOM 1589 O O . GLU A 1 208 ? 8.163 7.908 49.258 1.00 22.59 208 GLU A O 1
ATOM 1595 N N . LEU A 1 209 ? 10.025 7.149 50.278 1.00 20.50 209 LEU A N 1
ATOM 1596 C CA . LEU A 1 209 ? 9.492 5.801 50.457 1.00 24.10 209 LEU A CA 1
ATOM 1597 C C . LEU A 1 209 ? 8.208 5.844 51.273 1.00 23.51 209 LEU A C 1
ATOM 1598 O O . LEU A 1 209 ? 8.180 6.467 52.345 1.00 27.40 209 LEU A O 1
ATOM 1603 N N . PRO A 1 210 ? 7.139 5.188 50.817 1.00 24.42 210 PRO A N 1
ATOM 1604 C CA . PRO A 1 210 ? 5.858 5.254 51.528 1.00 28.32 210 PRO A CA 1
ATOM 1605 C C . PRO A 1 210 ? 5.856 4.357 52.751 1.00 30.42 210 PRO A C 1
ATOM 1606 O O . PRO A 1 210 ? 5.477 3.182 52.672 1.00 32.88 210 PRO A O 1
ATOM 1610 N N . ILE A 1 211 ? 6.292 4.898 53.887 1.00 30.69 211 ILE A N 1
ATOM 1611 C CA . ILE A 1 211 ? 6.479 4.117 55.105 1.00 31.75 211 ILE A CA 1
ATOM 1612 C C . ILE A 1 211 ? 5.709 4.790 56.227 1.00 35.16 211 ILE A C 1
ATOM 1613 O O . ILE A 1 211 ? 5.952 5.963 56.531 1.00 28.53 211 ILE A O 1
ATOM 1618 N N . ASP A 1 212 ? 4.783 4.049 56.838 1.00 35.54 212 ASP A N 1
ATOM 1619 C CA . ASP A 1 212 ? 4.054 4.522 58.015 1.00 38.99 212 ASP A CA 1
ATOM 1620 C C . ASP A 1 212 ? 3.279 5.804 57.716 1.00 35.43 212 ASP A C 1
ATOM 1621 O O . ASP A 1 212 ? 3.193 6.708 58.551 1.00 37.34 212 ASP A O 1
ATOM 1626 N N . GLY A 1 213 ? 2.706 5.883 56.511 1.00 33.34 213 GLY A N 1
ATOM 1627 C CA . GLY A 1 213 ? 1.881 7.004 56.114 1.00 33.08 213 GLY A CA 1
ATOM 1628 C C . GLY A 1 213 ? 2.606 8.215 55.558 1.00 29.71 213 GLY A C 1
ATOM 1629 O O . GLY A 1 213 ? 1.939 9.154 55.114 1.00 28.52 213 GLY A O 1
ATOM 1630 N N . GLU A 1 214 ? 3.943 8.225 55.539 1.00 33.12 214 GLU A N 1
ATOM 1631 C CA . GLU A 1 214 ? 4.650 9.422 55.099 1.00 31.83 214 GLU A CA 1
ATOM 1632 C C . GLU A 1 214 ? 5.666 9.080 54.015 1.00 28.24 214 GLU A C 1
ATOM 1633 O O . GLU A 1 214 ? 6.265 8.001 54.050 1.00 27.47 214 GLU A O 1
ATOM 1639 N N . PRO A 1 215 ? 5.865 9.968 53.023 1.00 29.34 215 PRO A N 1
ATOM 1640 C CA . PRO A 1 215 ? 5.061 11.173 52.795 1.00 30.24 215 PRO A CA 1
ATOM 1641 C C . PRO A 1 215 ? 3.683 10.819 52.255 1.00 29.07 215 PRO A C 1
ATOM 1642 O O . PRO A 1 215 ? 3.542 9.852 51.502 1.00 24.37 215 PRO A O 1
ATOM 1646 N N . ALA A 1 216 ? 2.677 11.609 52.636 1.00 29.37 216 ALA A N 1
ATOM 1647 C CA . ALA A 1 216 ? 1.294 11.233 52.358 1.00 29.50 216 ALA A CA 1
ATOM 1648 C C . ALA A 1 216 ? 0.991 11.208 50.865 1.00 26.72 216 ALA A C 1
ATOM 1649 O O . ALA A 1 216 ? 0.203 10.364 50.414 1.00 25.68 216 ALA A O 1
ATOM 1651 N N . ASP A 1 217 ? 1.624 12.095 50.084 1.00 25.66 217 ASP A N 1
ATOM 1652 C CA . ASP A 1 217 ? 1.351 12.151 48.649 1.00 27.76 217 ASP A CA 1
ATOM 1653 C C . ASP A 1 217 ? 1.884 10.916 47.921 1.00 26.09 217 ASP A C 1
ATOM 1654 O O . ASP A 1 217 ? 1.227 10.396 47.009 1.00 24.41 217 ASP A O 1
ATOM 1659 N N . VAL A 1 218 ? 3.065 10.427 48.297 1.00 23.22 218 VAL A N 1
ATOM 1660 C CA . VAL A 1 218 ? 3.542 9.195 47.676 1.00 23.60 218 VAL A CA 1
ATOM 1661 C C . VAL A 1 218 ? 2.730 7.998 48.163 1.00 21.96 218 VAL A C 1
ATOM 1662 O O . VAL A 1 218 ? 2.442 7.078 47.392 1.00 20.04 218 VAL A O 1
ATOM 1666 N N . VAL A 1 219 ? 2.377 7.971 49.452 1.00 21.07 219 VAL A N 1
ATOM 1667 C CA . VAL A 1 219 ? 1.536 6.891 49.969 1.00 23.92 219 VAL A CA 1
ATOM 1668 C C . VAL A 1 219 ? 0.244 6.787 49.167 1.00 22.09 219 VAL A C 1
ATOM 1669 O O . VAL A 1 219 ? -0.187 5.688 48.801 1.00 25.46 219 VAL A O 1
ATOM 1673 N N . ALA A 1 220 ? -0.375 7.930 48.855 1.00 20.83 220 ALA A N 1
ATOM 1674 C CA . ALA A 1 220 ? -1.615 7.918 48.086 1.00 27.46 220 ALA A CA 1
ATOM 1675 C C . ALA A 1 220 ? -1.378 7.436 46.663 1.00 26.19 220 ALA A C 1
ATOM 1676 O O . ALA A 1 220 ? -2.209 6.710 46.107 1.00 20.58 220 ALA A O 1
ATOM 1678 N N . ILE A 1 221 ? -0.252 7.829 46.061 1.00 20.44 221 ILE A N 1
ATOM 1679 C CA . ILE A 1 221 ? 0.103 7.360 44.718 1.00 18.19 221 ILE A CA 1
ATOM 1680 C C . ILE A 1 221 ? 0.247 5.842 44.703 1.00 19.10 221 ILE A C 1
ATOM 1681 O O . ILE A 1 221 ? -0.261 5.153 43.808 1.00 17.86 221 ILE A O 1
ATOM 1686 N N . VAL A 1 222 ? 0.956 5.298 45.691 1.00 19.03 222 VAL A N 1
ATOM 1687 C CA . VAL A 1 222 ? 1.195 3.858 45.709 1.00 20.71 222 VAL A CA 1
ATOM 1688 C C . VAL A 1 222 ? -0.094 3.113 46.001 1.00 21.77 222 VAL A C 1
ATOM 1689 O O . VAL A 1 222 ? -0.361 2.054 45.419 1.00 22.22 222 VAL A O 1
ATOM 1693 N N . GLU A 1 223 ? -0.911 3.651 46.906 1.00 22.27 223 GLU A N 1
ATOM 1694 C CA . GLU A 1 223 ? -2.227 3.069 47.140 1.00 26.00 223 GLU A CA 1
ATOM 1695 C C . GLU A 1 223 ? -3.021 3.017 45.843 1.00 21.65 223 GLU A C 1
ATOM 1696 O O . GLU A 1 223 ? -3.578 1.975 45.484 1.00 22.80 223 GLU A O 1
ATOM 1702 N N . ALA A 1 224 ? -3.013 4.120 45.092 1.00 21.38 224 ALA A N 1
ATOM 1703 C CA . ALA A 1 224 ? -3.795 4.198 43.864 1.00 20.82 224 ALA A CA 1
ATOM 1704 C C . ALA A 1 224 ? -3.326 3.179 42.832 1.00 20.21 224 ALA A C 1
ATOM 1705 O O . ALA A 1 224 ? -4.148 2.508 42.204 1.00 20.09 224 ALA A O 1
ATOM 1707 N N . TYR A 1 225 ? -2.009 3.042 42.625 1.00 17.67 225 TYR A N 1
ATOM 1708 C CA . TYR A 1 225 ? -1.615 2.078 41.604 1.00 16.43 225 TYR A CA 1
ATOM 1709 C C . TYR A 1 225 ? -1.662 0.641 42.108 1.00 17.82 225 TYR A C 1
ATOM 1710 O O . TYR A 1 225 ? -1.806 -0.277 41.294 1.00 16.83 225 TYR A O 1
ATOM 1719 N N . ALA A 1 226 ? -1.576 0.412 43.420 1.00 17.95 226 ALA A N 1
ATOM 1720 C CA . ALA A 1 226 ? -1.770 -0.954 43.903 1.00 19.03 226 ALA A CA 1
ATOM 1721 C C . ALA A 1 226 ? -3.207 -1.410 43.660 1.00 21.47 226 ALA A C 1
ATOM 1722 O O . ALA A 1 226 ? -3.453 -2.567 43.309 1.00 20.21 226 ALA A O 1
ATOM 1724 N N . GLU A 1 227 ? -4.163 -0.503 43.836 1.00 21.62 227 GLU A N 1
ATOM 1725 C CA . GLU A 1 227 ? -5.552 -0.814 43.536 1.00 24.93 227 GLU A CA 1
ATOM 1726 C C . GLU A 1 227 ? -5.746 -1.089 42.050 1.00 25.19 227 GLU A C 1
ATOM 1727 O O . GLU A 1 227 ? -6.491 -2.001 41.670 1.00 23.12 227 GLU A O 1
ATOM 1733 N N . TRP A 1 228 ? -5.095 -0.298 41.198 1.00 20.31 228 TRP A N 1
ATOM 1734 C CA . TRP A 1 228 ? -5.181 -0.520 39.758 1.00 21.20 228 TRP A CA 1
ATOM 1735 C C . TRP A 1 228 ? -4.542 -1.847 39.362 1.00 23.71 228 TRP A C 1
ATOM 1736 O O . TRP A 1 228 ? -5.089 -2.582 38.528 1.00 23.37 228 TRP A O 1
ATOM 1747 N N . LEU A 1 229 ? -3.371 -2.158 39.928 1.00 18.99 229 LEU A N 1
ATOM 1748 C CA . LEU A 1 229 ? -2.708 -3.425 39.614 1.00 20.85 229 LEU A CA 1
ATOM 1749 C C . LEU A 1 229 ? -3.606 -4.612 39.941 1.00 22.77 229 LEU A C 1
ATOM 1750 O O . LEU A 1 229 ? -3.692 -5.569 39.165 1.00 22.53 229 LEU A O 1
ATOM 1755 N N . ALA A 1 230 ? -4.276 -4.565 41.089 1.00 21.07 230 ALA A N 1
ATOM 1756 C CA . ALA A 1 230 ? -5.143 -5.656 41.518 1.00 21.80 230 ALA A CA 1
ATOM 1757 C C . ALA A 1 230 ? -6.413 -5.765 40.684 1.00 24.80 230 ALA A C 1
ATOM 1758 O O . ALA A 1 230 ? -7.098 -6.791 40.761 1.00 30.12 230 ALA A O 1
ATOM 1760 N N . THR A 1 231 ? -6.734 -4.758 39.881 1.00 21.56 231 THR A N 1
ATOM 1761 C CA . THR A 1 231 ? -7.951 -4.755 39.090 1.00 25.19 231 THR A CA 1
ATOM 1762 C C . THR A 1 231 ? -7.704 -4.807 37.593 1.00 30.72 231 THR A C 1
ATOM 1763 O O . THR A 1 231 ? -8.668 -4.933 36.827 1.00 32.03 231 THR A O 1
ATOM 1767 N N . SER A 1 232 ? -6.462 -4.682 37.149 1.00 20.53 232 SER A N 1
ATOM 1768 C CA . SER A 1 232 ? -6.169 -4.559 35.729 1.00 22.59 232 SER A CA 1
ATOM 1769 C C . SER A 1 232 ? -5.770 -5.909 35.159 1.00 24.80 232 SER A C 1
ATOM 1770 O O . SER A 1 232 ? -5.058 -6.686 35.802 1.00 24.28 232 SER A O 1
ATOM 1773 N N . ASP A 1 233 ? -6.238 -6.181 33.945 1.00 20.14 233 ASP A N 1
ATOM 1774 C CA . ASP A 1 233 ? -5.894 -7.397 33.239 1.00 26.60 233 ASP A CA 1
ATOM 1775 C C . ASP A 1 233 ? -4.528 -7.332 32.584 1.00 24.63 233 ASP A C 1
ATOM 1776 O O . ASP A 1 233 ? -4.176 -8.276 31.872 1.00 26.01 233 ASP A O 1
ATOM 1781 N N . VAL A 1 234 ? -3.774 -6.248 32.780 1.00 20.18 234 VAL A N 1
ATOM 1782 C CA . VAL A 1 234 ? -2.480 -6.145 32.091 1.00 18.93 234 VAL A CA 1
ATOM 1783 C C . VAL A 1 234 ? -1.602 -7.337 32.460 1.00 18.90 234 VAL A C 1
ATOM 1784 O O . VAL A 1 234 ? -1.523 -7.698 33.651 1.00 18.68 234 VAL A O 1
ATOM 1788 N N . PRO A 1 235 ? -0.941 -7.982 31.496 1.00 19.53 235 PRO A N 1
ATOM 1789 C CA . PRO A 1 235 ? -0.024 -9.082 31.830 1.00 19.84 235 PRO A CA 1
ATOM 1790 C C . PRO A 1 235 ? 1.095 -8.587 32.725 1.00 18.08 235 PRO A C 1
ATOM 1791 O O . PRO A 1 235 ? 1.612 -7.482 32.555 1.00 18.69 235 PRO A O 1
ATOM 1795 N N . LYS A 1 236 ? 1.453 -9.414 33.692 1.00 17.97 236 LYS A N 1
ATOM 1796 C CA . LYS A 1 236 ? 2.427 -9.054 34.704 1.00 18.59 236 LYS A CA 1
ATOM 1797 C C . LYS A 1 236 ? 3.398 -10.208 34.884 1.00 17.51 236 LYS A C 1
ATOM 1798 O O . LYS A 1 236 ? 3.014 -11.378 34.813 1.00 17.92 236 LYS A O 1
ATOM 1804 N N . LEU A 1 237 ? 4.660 -9.861 35.096 1.00 15.53 237 LEU A N 1
ATOM 1805 C CA . LEU A 1 237 ? 5.733 -10.814 35.346 1.00 15.48 237 LEU A CA 1
ATOM 1806 C C . LEU A 1 237 ? 6.520 -10.325 36.550 1.00 19.15 237 LEU A C 1
ATOM 1807 O O . LEU A 1 237 ? 7.102 -9.241 36.506 1.00 17.53 237 LEU A O 1
ATOM 1812 N N . LEU A 1 238 ? 6.552 -11.124 37.608 1.00 15.17 238 LEU A N 1
ATOM 1813 C CA . LEU A 1 238 ? 7.273 -10.799 38.826 1.00 16.85 238 LEU A CA 1
ATOM 1814 C C . LEU A 1 238 ? 8.472 -11.727 38.963 1.00 20.45 238 LEU A C 1
ATOM 1815 O O . LEU A 1 238 ? 8.325 -12.948 38.857 1.00 18.06 238 LEU A O 1
ATOM 1820 N N . PHE A 1 239 ? 9.646 -11.150 39.192 1.00 18.98 239 PHE A N 1
ATOM 1821 C CA . PHE A 1 239 ? 10.860 -11.917 39.459 1.00 19.62 239 PHE A CA 1
ATOM 1822 C C . PHE A 1 239 ? 11.085 -12.003 40.959 1.00 21.66 239 PHE A C 1
ATOM 1823 O O . PHE A 1 239 ? 10.964 -10.998 41.666 1.00 26.33 239 PHE A O 1
ATOM 1831 N N . TYR A 1 240 ? 11.414 -13.199 41.439 1.00 21.92 240 TYR A N 1
ATOM 1832 C CA . TYR A 1 240 ? 11.744 -13.409 42.842 1.00 26.32 240 TYR A CA 1
ATOM 1833 C C . TYR A 1 240 ? 13.188 -13.887 42.928 1.00 23.34 240 TYR A C 1
ATOM 1834 O O . TYR A 1 240 ? 13.595 -14.760 42.158 1.00 22.88 240 TYR A O 1
ATOM 1843 N N . ALA A 1 241 ? 13.961 -13.291 43.830 1.00 24.76 241 ALA A N 1
ATOM 1844 C CA . ALA A 1 241 ? 15.304 -13.767 44.141 1.00 28.79 241 ALA A CA 1
ATOM 1845 C C . ALA A 1 241 ? 15.361 -14.219 45.594 1.00 30.64 241 ALA A C 1
ATOM 1846 O O . ALA A 1 241 ? 14.615 -13.724 46.445 1.00 32.95 241 ALA A O 1
ATOM 1848 N N . GLU A 1 242 ? 16.249 -15.177 45.873 1.00 30.53 242 GLU A N 1
ATOM 1849 C CA . GLU A 1 242 ? 16.432 -15.684 47.224 1.00 30.46 242 GLU A CA 1
ATOM 1850 C C . GLU A 1 242 ? 17.666 -15.058 47.851 1.00 31.21 242 GLU A C 1
ATOM 1851 O O . GLU A 1 242 ? 18.778 -15.317 47.370 1.00 27.79 242 GLU A O 1
ATOM 1857 N N . PRO A 1 243 ? 17.547 -14.281 48.940 1.00 29.75 243 PRO A N 1
ATOM 1858 C CA . PRO A 1 243 ? 16.313 -13.954 49.662 1.00 31.74 243 PRO A CA 1
ATOM 1859 C C . PRO A 1 243 ? 15.648 -12.670 49.190 1.00 35.09 243 PRO A C 1
ATOM 1860 O O . PRO A 1 243 ? 14.537 -12.370 49.632 1.00 34.16 243 PRO A O 1
ATOM 1864 N N . GLY A 1 244 ? 16.328 -11.912 48.329 1.00 31.90 244 GLY A N 1
ATOM 1865 C CA . GLY A 1 244 ? 15.758 -10.645 47.935 1.00 31.79 244 GLY A CA 1
ATOM 1866 C C . GLY A 1 244 ? 15.920 -9.606 49.039 1.00 30.98 244 GLY A C 1
ATOM 1867 O O . GLY A 1 244 ? 16.719 -9.750 49.972 1.00 31.44 244 GLY A O 1
ATOM 1868 N N . ALA A 1 245 ? 15.133 -8.540 48.915 1.00 29.87 245 ALA A N 1
ATOM 1869 C CA . ALA A 1 245 ? 15.126 -7.462 49.898 1.00 29.55 245 ALA A CA 1
ATOM 1870 C C . ALA A 1 245 ? 13.718 -6.894 50.026 1.00 34.88 245 ALA A C 1
ATOM 1871 O O . ALA A 1 245 ? 13.023 -7.160 51.011 1.00 38.13 245 ALA A O 1
ATOM 1873 N N . LEU A 1 246 ? 13.281 -6.129 49.025 1.00 32.39 246 LEU A N 1
ATOM 1874 C CA . LEU A 1 246 ? 11.908 -5.632 49.016 1.00 32.80 246 LEU A CA 1
ATOM 1875 C C . LEU A 1 246 ? 10.913 -6.765 48.793 1.00 36.77 246 LEU A C 1
ATOM 1876 O O . LEU A 1 246 ? 9.929 -6.896 49.528 1.00 40.26 246 LEU A O 1
ATOM 1881 N N . ILE A 1 247 ? 11.152 -7.595 47.781 1.00 34.41 247 ILE A N 1
ATOM 1882 C CA . ILE A 1 247 ? 10.248 -8.686 47.443 1.00 32.37 247 ILE A CA 1
ATOM 1883 C C . ILE A 1 247 ? 10.724 -9.925 48.193 1.00 33.48 247 ILE A C 1
ATOM 1884 O O . ILE A 1 247 ? 11.697 -10.573 47.803 1.00 36.04 247 ILE A O 1
ATOM 1889 N N . SER A 1 248 ? 10.037 -10.243 49.274 1.00 35.15 248 SER A N 1
ATOM 1890 C CA . SER A 1 248 ? 10.201 -11.463 50.041 1.00 34.54 248 SER A CA 1
ATOM 1891 C C . SER A 1 248 ? 9.174 -12.487 49.588 1.00 33.35 248 SER A C 1
ATOM 1892 O O . SER A 1 248 ? 8.261 -12.169 48.821 1.00 30.70 248 SER A O 1
ATOM 1895 N N . PRO A 1 249 ? 9.301 -13.747 50.021 1.00 36.54 249 PRO A N 1
ATOM 1896 C CA . PRO A 1 249 ? 8.233 -14.722 49.726 1.00 31.69 249 PRO A CA 1
ATOM 1897 C C . PRO A 1 249 ? 6.851 -14.238 50.130 1.00 33.12 249 PRO A C 1
ATOM 1898 O O . PRO A 1 249 ? 5.856 -14.533 49.454 1.00 36.13 249 PRO A O 1
ATOM 1902 N N . GLU A 1 250 ? 6.781 -13.498 51.236 1.00 34.14 250 GLU A N 1
ATOM 1903 C CA . GLU A 1 250 ? 5.543 -12.877 51.686 1.00 36.55 250 GLU A CA 1
ATOM 1904 C C . GLU A 1 250 ? 4.941 -11.994 50.595 1.00 34.88 250 GLU A C 1
ATOM 1905 O O . GLU A 1 250 ? 3.764 -12.135 50.235 1.00 29.58 250 GLU A O 1
ATOM 1911 N N . GLN A 1 251 ? 5.734 -11.057 50.070 1.00 30.04 251 GLN A N 1
ATOM 1912 C CA . GLN A 1 251 ? 5.257 -10.208 48.984 1.00 29.60 251 GLN A CA 1
ATOM 1913 C C . GLN A 1 251 ? 4.951 -11.013 47.734 1.00 27.65 251 GLN A C 1
ATOM 1914 O O . GLN A 1 251 ? 4.054 -10.646 46.966 1.00 25.04 251 GLN A O 1
ATOM 1920 N N . VAL A 1 252 ? 5.707 -12.082 47.485 1.00 22.39 252 VAL A N 1
ATOM 1921 C CA . VAL A 1 252 ? 5.409 -12.931 46.337 1.00 23.75 252 VAL A CA 1
ATOM 1922 C C . VAL A 1 252 ? 4.003 -13.496 46.470 1.00 26.39 252 VAL A C 1
ATOM 1923 O O . VAL A 1 252 ? 3.207 -13.475 45.518 1.00 25.07 252 VAL A O 1
ATOM 1927 N N . GLU A 1 253 ? 3.668 -13.978 47.670 1.00 26.57 253 GLU A N 1
ATOM 1928 C CA . GLU A 1 253 ? 2.346 -14.556 47.899 1.00 29.59 253 GLU A CA 1
ATOM 1929 C C . GLU A 1 253 ? 1.253 -13.506 47.774 1.00 26.73 253 GLU A C 1
ATOM 1930 O O . GLU A 1 253 ? 0.188 -13.781 47.204 1.00 23.28 253 GLU A O 1
ATOM 1936 N N . TRP A 1 254 ? 1.489 -12.296 48.295 1.00 23.78 254 TRP A N 1
ATOM 1937 C CA . TRP A 1 254 ? 0.504 -11.230 48.130 1.00 26.77 254 TRP A CA 1
ATOM 1938 C C . TRP A 1 254 ? 0.279 -10.916 46.656 1.00 26.74 254 TRP A C 1
ATOM 1939 O O . TRP A 1 254 ? -0.866 -10.750 46.221 1.00 25.24 254 TRP A O 1
ATOM 1950 N N . CYS A 1 255 ? 1.354 -10.862 45.862 1.00 21.98 255 CYS A N 1
ATOM 1951 C CA . CYS A 1 255 ? 1.169 -10.609 44.435 1.00 21.20 255 CYS A CA 1
ATOM 1952 C C . CYS A 1 255 ? 0.441 -11.760 43.762 1.00 21.22 255 CYS A C 1
ATOM 1953 O O . CYS A 1 255 ? -0.463 -11.542 42.943 1.00 20.96 255 CYS A O 1
ATOM 1956 N N . ARG A 1 256 ? 0.859 -12.990 44.056 1.00 19.11 256 ARG A N 1
ATOM 1957 C CA . ARG A 1 256 ? 0.230 -14.138 43.419 1.00 20.13 256 ARG A CA 1
ATOM 1958 C C . ARG A 1 256 ? -1.258 -14.183 43.734 1.00 21.39 256 ARG A C 1
ATOM 1959 O O . ARG A 1 256 ? -2.072 -14.515 42.866 1.00 19.49 256 ARG A O 1
ATOM 1967 N N . GLU A 1 257 ? -1.639 -13.801 44.957 1.00 17.47 257 GLU A N 1
ATOM 1968 C CA . GLU A 1 257 ? -3.047 -13.850 45.333 1.00 23.03 257 GLU A CA 1
ATOM 1969 C C . GLU A 1 257 ? -3.872 -12.725 44.721 1.00 24.91 257 GLU A C 1
ATOM 1970 O O . GLU A 1 257 ? -5.059 -12.926 44.443 1.00 24.47 257 GLU A O 1
ATOM 1976 N N . ASN A 1 258 ? -3.287 -11.536 44.523 1.00 18.16 258 ASN A N 1
ATOM 1977 C CA . ASN A 1 258 ? -4.083 -10.330 44.341 1.00 20.45 258 AS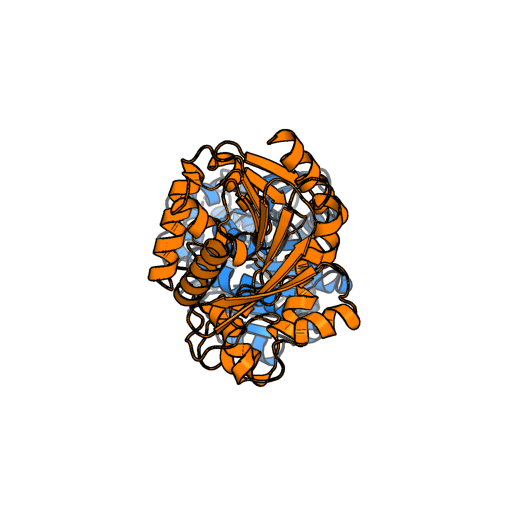N A CA 1
ATOM 1978 C C . ASN A 1 258 ? -3.928 -9.663 42.990 1.00 22.77 258 ASN A C 1
ATOM 1979 O O . ASN A 1 258 ? -4.763 -8.811 42.645 1.00 23.60 258 ASN A O 1
ATOM 1984 N N . LEU A 1 259 ? -2.896 -10.000 42.224 1.00 22.87 259 LEU A N 1
ATOM 1985 C CA . LEU A 1 259 ? -2.646 -9.308 40.971 1.00 19.63 259 LEU A CA 1
ATOM 1986 C C . LEU A 1 259 ? -3.040 -10.195 39.803 1.00 21.23 259 LEU A C 1
ATOM 1987 O O . LEU A 1 259 ? -2.399 -11.237 39.581 1.00 19.77 259 LEU A O 1
ATOM 1992 N N . PRO A 1 260 ? -4.059 -9.817 39.032 1.00 20.86 260 PRO A N 1
ATOM 1993 C CA . PRO A 1 260 ? -4.466 -10.617 37.878 1.00 20.45 260 PRO A CA 1
ATOM 1994 C C . PRO A 1 260 ? -3.375 -10.746 36.831 1.00 23.29 260 PRO A C 1
ATOM 1995 O O . PRO A 1 260 ? -2.557 -9.839 36.628 1.00 20.99 260 PRO A O 1
ATOM 1999 N N . ASN A 1 261 ? -3.390 -11.898 36.154 1.00 20.26 261 ASN A N 1
ATOM 2000 C CA . ASN A 1 261 ? -2.597 -12.145 34.949 1.00 20.48 261 ASN A CA 1
ATOM 2001 C C . ASN A 1 261 ? -1.103 -12.140 35.256 1.00 20.20 261 ASN A C 1
ATOM 2002 O O . ASN A 1 261 ? -0.299 -11.675 34.452 1.00 21.31 261 ASN A O 1
ATOM 2007 N N . LEU A 1 262 ? -0.729 -12.661 36.422 1.00 19.11 262 LEU A N 1
ATOM 2008 C CA . LEU A 1 262 ? 0.649 -12.582 36.897 1.00 19.54 262 LEU A CA 1
ATOM 2009 C C . LEU A 1 262 ? 1.352 -13.925 36.758 1.00 21.78 262 LEU A C 1
ATOM 2010 O O . LEU A 1 262 ? 0.819 -14.972 37.156 1.00 22.40 262 LEU A O 1
ATOM 2015 N N . GLU A 1 263 ? 2.553 -13.885 36.208 1.00 18.34 263 GLU A N 1
ATOM 2016 C CA . GLU A 1 263 ? 3.478 -15.002 36.230 1.00 23.71 263 GLU A CA 1
ATOM 2017 C C . GLU A 1 263 ? 4.642 -14.646 37.141 1.00 21.93 263 GLU A C 1
ATOM 2018 O O . GLU A 1 263 ? 5.062 -13.484 37.197 1.00 17.96 263 GLU A O 1
ATOM 2024 N N . VAL A 1 264 ? 5.124 -15.635 37.891 1.00 19.72 264 VAL A N 1
ATOM 2025 C CA . VAL A 1 264 ? 6.233 -15.458 38.820 1.00 21.04 264 VAL A CA 1
ATOM 2026 C C . VAL A 1 264 ? 7.400 -16.309 38.350 1.00 22.31 264 VAL A C 1
ATOM 2027 O O . VAL A 1 264 ? 7.230 -17.492 38.023 1.00 22.87 264 VAL A O 1
ATOM 2031 N N . VAL A 1 265 ? 8.589 -15.725 38.347 1.00 18.70 265 VAL A N 1
ATOM 2032 C CA . VAL A 1 265 ? 9.796 -16.445 37.961 1.00 20.82 265 VAL A CA 1
ATOM 2033 C C . VAL A 1 265 ? 10.814 -16.325 39.079 1.00 22.61 265 VAL A C 1
ATOM 2034 O O . VAL A 1 265 ? 11.141 -15.217 39.511 1.00 23.18 265 VAL A O 1
ATOM 2038 N N . HIS A 1 266 ? 11.318 -17.462 39.550 1.00 23.46 266 HIS A N 1
ATOM 2039 C CA . HIS A 1 266 ? 12.374 -17.463 40.552 1.00 25.47 266 HIS A CA 1
ATOM 2040 C C . HIS A 1 266 ? 13.710 -17.488 39.811 1.00 24.21 266 HIS A C 1
ATOM 2041 O O . HIS A 1 266 ? 13.950 -18.375 38.987 1.00 26.50 266 HIS A O 1
ATOM 2048 N N . VAL A 1 267 ? 14.556 -16.483 40.054 1.00 25.37 267 VAL A N 1
ATOM 2049 C CA . VAL A 1 267 ? 15.799 -16.351 39.297 1.00 25.17 267 VAL A CA 1
ATOM 2050 C C . VAL A 1 267 ? 16.995 -16.932 40.023 1.00 26.82 267 VAL A C 1
ATOM 2051 O O . VAL A 1 267 ? 18.103 -16.946 39.463 1.00 25.30 267 VAL A O 1
ATOM 2055 N N . GLY A 1 268 ? 16.821 -17.395 41.253 1.00 27.87 268 GLY A N 1
ATOM 2056 C CA . GLY A 1 268 ? 17.926 -17.932 42.010 1.00 30.03 268 GLY A CA 1
ATOM 2057 C C . GLY A 1 268 ? 18.396 -16.961 43.072 1.00 29.54 268 GLY A C 1
ATOM 2058 O O . GLY A 1 268 ? 17.699 -16.000 43.417 1.00 29.68 268 GLY A O 1
ATOM 2059 N N . PRO A 1 269 ? 19.587 -17.199 43.619 1.00 28.13 269 PRO A N 1
ATOM 2060 C CA . PRO A 1 269 ? 20.091 -16.335 44.698 1.00 23.56 269 PRO A CA 1
ATOM 2061 C C . PRO A 1 269 ? 20.247 -14.898 44.230 1.00 24.54 269 PRO A C 1
ATOM 2062 O O . PRO A 1 269 ? 20.675 -14.635 43.104 1.00 24.05 269 PRO A O 1
ATOM 2066 N N . GLY A 1 270 ? 19.908 -13.967 45.113 1.00 22.80 270 GLY A N 1
ATOM 2067 C CA . GLY A 1 270 ? 20.070 -12.562 44.798 1.00 23.55 270 GLY A CA 1
ATOM 2068 C C . GLY A 1 270 ? 19.575 -11.701 45.936 1.00 22.38 270 GLY A C 1
ATOM 2069 O O . GLY A 1 270 ? 18.806 -12.140 46.797 1.00 24.14 270 GLY A O 1
ATOM 2070 N N . LEU A 1 271 ? 20.040 -10.457 45.925 1.00 23.05 271 LEU A N 1
ATOM 2071 C CA . LEU A 1 271 ? 19.591 -9.481 46.898 1.00 20.41 271 LEU A CA 1
ATOM 2072 C C . LEU A 1 271 ? 18.864 -8.384 46.139 1.00 25.56 271 LEU A C 1
ATOM 2073 O O . LEU A 1 271 ? 18.184 -8.659 45.141 1.00 30.84 271 LEU A O 1
ATOM 2078 N N . HIS A 1 272 ? 19.010 -7.143 46.580 1.00 17.50 272 HIS A N 1
ATOM 2079 C CA . HIS A 1 272 ? 18.211 -6.084 45.974 1.00 18.99 272 HIS A CA 1
ATOM 2080 C C . HIS A 1 272 ? 18.580 -5.843 44.515 1.00 21.96 272 HIS A C 1
ATOM 2081 O O . HIS A 1 272 ? 17.696 -5.641 43.678 1.00 21.51 272 HIS A O 1
ATOM 2088 N N . PHE A 1 273 ? 19.874 -5.821 44.187 1.00 18.70 273 PHE A N 1
ATOM 2089 C CA . PHE A 1 273 ? 20.285 -5.509 42.816 1.00 21.53 273 PHE A CA 1
ATOM 2090 C C . PHE A 1 273 ? 20.490 -6.792 42.019 1.00 21.49 273 PHE A C 1
ATOM 2091 O O . PHE A 1 273 ? 21.589 -7.116 41.556 1.00 22.90 273 PHE A O 1
ATOM 2099 N N . LEU A 1 274 ? 19.389 -7.532 41.865 1.00 22.14 274 LEU A N 1
ATOM 2100 C CA . LEU A 1 274 ? 19.476 -8.875 41.301 1.00 20.85 274 LEU A CA 1
ATOM 2101 C C . LEU A 1 274 ? 19.892 -8.856 39.836 1.00 20.89 274 LEU A C 1
ATOM 2102 O O . LEU A 1 274 ? 20.333 -9.887 39.317 1.00 19.74 274 LEU A O 1
ATOM 2107 N N . GLN A 1 275 ? 19.791 -7.701 39.167 1.00 19.82 275 GLN A N 1
ATOM 2108 C CA . GLN A 1 275 ? 20.345 -7.570 37.823 1.00 19.02 275 GLN A CA 1
ATOM 2109 C C . GLN A 1 275 ? 21.841 -7.831 37.790 1.00 18.10 275 GLN A C 1
ATOM 2110 O O . GLN A 1 275 ? 22.380 -8.151 36.728 1.00 18.71 275 GLN A O 1
ATOM 2116 N N . GLU A 1 276 ? 22.527 -7.656 38.909 1.00 16.06 276 GLU A N 1
ATOM 2117 C CA . GLU A 1 276 ? 23.962 -7.891 38.938 1.00 16.59 276 GLU A CA 1
ATOM 2118 C C . GLU A 1 276 ? 24.290 -9.295 39.379 1.00 21.17 276 GLU A C 1
ATOM 2119 O O . GLU A 1 276 ? 25.459 -9.685 39.335 1.00 19.15 276 GLU A O 1
ATOM 2125 N N . ASP A 1 277 ? 23.281 -10.063 39.774 1.00 17.18 277 ASP A N 1
ATOM 2126 C CA . ASP A 1 277 ? 23.478 -11.450 40.174 1.00 20.23 277 ASP A CA 1
ATOM 2127 C C . ASP A 1 277 ? 22.957 -12.444 39.151 1.00 21.38 277 ASP A C 1
ATOM 2128 O O . ASP A 1 277 ? 23.625 -13.451 38.885 1.00 21.56 277 ASP A O 1
ATOM 2133 N N . GLN A 1 278 ? 21.784 -12.192 38.557 1.00 20.83 278 GLN A N 1
ATOM 2134 C CA . GLN A 1 278 ? 21.166 -13.134 37.619 1.00 21.29 278 GLN A CA 1
ATOM 2135 C C . GLN A 1 278 ? 20.654 -12.441 36.352 1.00 20.81 278 GLN A C 1
ATOM 2136 O O . GLN A 1 278 ? 19.499 -12.610 35.963 1.00 17.93 278 GLN A O 1
ATOM 2142 N N . PRO A 1 279 ? 21.499 -11.672 35.662 1.00 18.83 279 PRO A N 1
ATOM 2143 C CA . PRO A 1 279 ? 20.996 -10.962 34.476 1.00 17.92 279 PRO A CA 1
ATOM 2144 C C . PRO A 1 279 ? 20.552 -11.894 33.365 1.00 22.07 279 PRO A C 1
ATOM 2145 O O . PRO A 1 279 ? 19.569 -11.601 32.672 1.00 20.82 279 PRO A O 1
ATOM 2149 N N . ASP A 1 280 ? 21.228 -13.025 33.177 1.00 22.51 280 ASP A N 1
ATOM 2150 C CA . ASP A 1 280 ? 20.827 -13.894 32.082 1.00 25.54 280 ASP A CA 1
ATOM 2151 C C . ASP A 1 280 ? 19.485 -14.557 32.380 1.00 20.18 280 ASP A C 1
ATOM 2152 O O . ASP A 1 280 ? 18.631 -14.654 31.493 1.00 23.77 280 ASP A O 1
ATOM 2157 N N . ALA A 1 281 ? 19.268 -14.979 33.633 1.00 20.61 281 ALA A N 1
ATOM 2158 C CA . ALA A 1 281 ? 17.977 -15.538 34.029 1.00 22.04 281 ALA A CA 1
ATOM 2159 C C . ALA A 1 281 ? 16.851 -14.539 33.802 1.00 24.64 281 ALA A C 1
ATOM 2160 O O . ALA A 1 281 ? 15.764 -14.906 33.328 1.00 19.06 281 ALA A O 1
ATOM 2162 N N . ILE A 1 282 ? 17.093 -13.272 34.155 1.00 20.67 282 ILE A N 1
ATOM 2163 C CA . ILE A 1 282 ? 16.075 -12.235 34.023 1.00 18.91 282 ILE A CA 1
ATOM 2164 C C . ILE A 1 282 ? 15.817 -11.929 32.554 1.00 20.18 282 ILE A C 1
ATOM 2165 O O . ILE A 1 282 ? 14.664 -11.878 32.107 1.00 20.70 282 ILE A O 1
ATOM 2170 N N . GLY A 1 283 ? 16.889 -11.760 31.776 1.00 17.21 283 GLY A N 1
ATOM 2171 C CA . GLY A 1 283 ? 16.732 -11.455 30.364 1.00 18.24 283 GLY A CA 1
ATOM 2172 C C . GLY A 1 283 ? 16.042 -12.567 29.593 1.00 23.20 283 GLY A C 1
ATOM 2173 O O . GLY A 1 283 ? 15.168 -12.307 28.759 1.00 24.74 283 GLY A O 1
ATOM 2174 N N . GLN A 1 284 ? 16.427 -13.818 29.853 1.00 21.22 284 GLN A N 1
ATOM 2175 C CA . GLN A 1 284 ? 15.834 -14.925 29.115 1.00 24.55 284 GLN A CA 1
ATOM 2176 C C . GLN A 1 284 ? 14.360 -15.095 29.466 1.00 24.24 284 GLN A C 1
ATOM 2177 O O . GLN A 1 284 ? 13.551 -15.435 28.598 1.00 25.51 284 GLN A O 1
ATOM 2183 N N . ALA A 1 285 ? 14.001 -14.855 30.733 1.00 22.67 285 ALA A N 1
ATOM 2184 C CA . ALA A 1 285 ? 12.601 -14.912 31.150 1.00 23.98 285 ALA A CA 1
ATOM 2185 C C . ALA A 1 285 ? 11.778 -13.804 30.506 1.00 22.00 285 ALA A C 1
ATOM 2186 O O . ALA A 1 285 ? 10.623 -14.025 30.108 1.00 21.89 285 ALA A O 1
ATOM 2188 N N . ILE A 1 286 ? 12.336 -12.596 30.409 1.00 18.40 286 ILE A N 1
ATOM 2189 C CA . ILE A 1 286 ? 11.604 -11.524 29.754 1.00 18.97 286 ILE A CA 1
ATOM 2190 C C . ILE A 1 286 ? 11.413 -11.851 28.285 1.00 24.52 286 ILE A C 1
ATOM 2191 O O . ILE A 1 286 ? 10.313 -11.701 27.747 1.00 20.63 286 ILE A O 1
ATOM 2196 N N . ALA A 1 287 ? 12.476 -12.323 27.621 1.00 20.98 287 ALA A N 1
ATOM 2197 C CA . ALA A 1 287 ? 12.371 -12.684 26.209 1.00 23.45 287 ALA A CA 1
ATOM 2198 C C . ALA A 1 287 ? 11.319 -13.769 25.992 1.00 22.53 287 ALA A C 1
ATOM 2199 O O . ALA A 1 287 ? 10.498 -13.672 25.068 1.00 25.07 287 ALA A O 1
ATOM 2201 N N . ASP A 1 288 ? 11.303 -14.794 26.852 1.00 22.92 288 ASP A N 1
ATOM 2202 C CA . ASP A 1 288 ? 10.291 -15.842 26.720 1.00 25.51 288 ASP A CA 1
ATOM 2203 C C . ASP A 1 288 ? 8.897 -15.282 26.945 1.00 26.79 288 ASP A C 1
ATOM 2204 O O . ASP A 1 288 ? 7.944 -15.657 26.253 1.00 25.01 288 ASP A O 1
ATOM 2209 N N . TRP A 1 289 ? 8.767 -14.381 27.914 1.00 22.81 289 TRP A N 1
ATOM 2210 C CA . TRP A 1 289 ? 7.479 -13.776 28.233 1.00 23.06 289 TRP A CA 1
ATOM 2211 C C . TRP A 1 289 ? 6.954 -12.923 27.080 1.00 23.58 289 TRP A C 1
ATOM 2212 O O . TRP A 1 289 ? 5.768 -13.001 26.732 1.00 24.87 289 TRP A O 1
ATOM 2223 N N . LEU A 1 290 ? 7.817 -12.103 26.470 1.00 21.60 290 LEU A N 1
ATOM 2224 C CA . LEU A 1 290 ? 7.381 -11.291 25.333 1.00 23.69 290 LEU A CA 1
ATOM 2225 C C . LEU A 1 290 ? 6.874 -12.165 24.192 1.00 28.23 290 LEU A C 1
ATOM 2226 O O . LEU A 1 290 ? 5.908 -11.806 23.504 1.00 27.11 290 LEU A O 1
ATOM 2231 N N . GLN A 1 291 ? 7.511 -13.320 23.981 1.00 24.87 291 GLN A N 1
ATOM 2232 C CA . GLN A 1 291 ? 7.069 -14.223 22.922 1.00 27.96 291 GLN A CA 1
ATOM 2233 C C . GLN A 1 291 ? 5.698 -14.812 23.228 1.00 32.75 291 GLN A C 1
ATOM 2234 O O . GLN A 1 291 ? 4.843 -14.902 22.339 1.00 34.53 291 GLN A O 1
ATOM 2240 N N . ARG A 1 292 ? 5.473 -15.234 24.474 1.00 32.21 292 ARG A N 1
ATOM 2241 C CA . ARG A 1 292 ? 4.174 -15.796 24.831 1.00 29.84 292 ARG A CA 1
ATOM 2242 C C . ARG A 1 292 ? 3.086 -14.737 24.780 1.00 37.40 292 ARG A C 1
ATOM 2243 O O . ARG A 1 292 ? 1.958 -15.019 24.359 1.00 35.31 292 ARG A O 1
ATOM 2251 N N . LEU A 1 293 ? 3.403 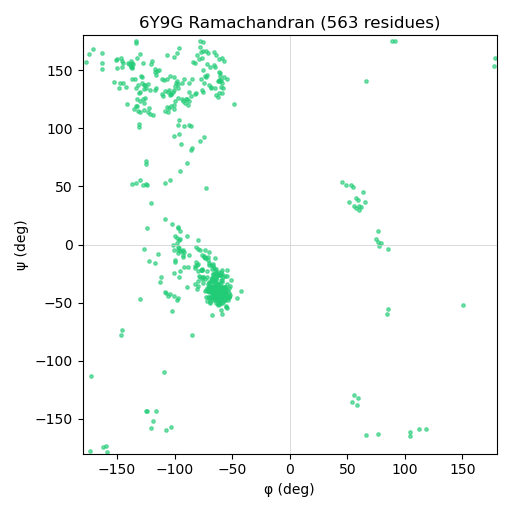-13.507 25.189 1.00 29.26 293 LEU A N 1
ATOM 2252 C CA . LEU A 1 293 ? 2.425 -12.434 25.063 1.00 35.08 293 LEU A CA 1
ATOM 2253 C C . LEU A 1 293 ? 2.111 -12.143 23.601 1.00 39.80 293 LEU A C 1
ATOM 2254 O O . LEU A 1 293 ? 0.970 -11.812 23.256 1.00 42.76 293 LEU A O 1
ATOM 2259 N N . ALA A 1 294 ? 3.109 -12.249 22.723 1.00 35.47 294 ALA A N 1
ATOM 2260 C CA . ALA A 1 294 ? 2.832 -12.021 21.311 1.00 39.13 294 ALA A CA 1
ATOM 2261 C C . ALA A 1 294 ? 1.962 -13.133 20.741 1.00 38.51 294 ALA A C 1
ATOM 2262 O O . ALA A 1 294 ? 1.160 -12.890 19.833 1.00 44.91 294 ALA A O 1
ATOM 2264 N N . SER A 1 295 ? 2.087 -14.346 21.274 1.00 36.95 295 SER A N 1
ATOM 2265 C CA . SER A 1 295 ? 1.309 -15.485 20.805 1.00 41.92 295 SER A CA 1
ATOM 2266 C C . SER A 1 295 ? -0.155 -15.434 21.238 1.00 43.95 295 SER A C 1
ATOM 2267 O O . SER A 1 295 ? -0.935 -16.298 20.818 1.00 41.43 295 SER A O 1
ATOM 2270 N N . ARG A 1 296 ? -0.551 -14.454 22.043 1.00 43.33 296 ARG A N 1
ATOM 2271 C CA . ARG A 1 296 ? -1.936 -14.324 22.478 1.00 44.42 296 ARG A CA 1
ATOM 2272 C C . ARG A 1 296 ? -2.730 -13.421 21.532 1.00 47.55 296 ARG A C 1
ATOM 2273 O O . ARG A 1 296 ? -2.233 -12.388 21.074 1.00 47.70 296 ARG A O 1
ATOM 2281 N N . PRO B 1 10 ? 1.612 -23.552 -14.661 1.00 45.07 10 PRO B N 1
ATOM 2282 C CA . PRO B 1 10 ? 2.132 -24.247 -15.845 1.00 51.00 10 PRO B CA 1
ATOM 2283 C C . PRO B 1 10 ? 3.486 -24.917 -15.606 1.00 44.49 10 PRO B C 1
ATOM 2284 O O . PRO B 1 10 ? 3.619 -25.695 -14.662 1.00 48.88 10 PRO B O 1
ATOM 2288 N N . PHE B 1 11 ? 4.465 -24.606 -16.461 1.00 46.26 11 PHE B N 1
ATOM 2289 C CA . PHE B 1 11 ? 5.785 -25.233 -16.467 1.00 37.92 11 PHE B CA 1
ATOM 2290 C C . PHE B 1 11 ? 5.708 -26.710 -16.843 1.00 44.42 11 PHE B C 1
ATOM 2291 O O . PHE B 1 11 ? 4.785 -27.418 -16.421 1.00 45.16 11 PHE B O 1
ATOM 2299 N N . GLU B 1 12 ? 6.673 -27.190 -17.630 1.00 36.84 12 GLU B N 1
ATOM 2300 C CA . GLU B 1 12 ? 6.804 -28.628 -17.843 1.00 39.11 12 GLU B CA 1
ATOM 2301 C C . GLU B 1 12 ? 7.113 -29.313 -16.518 1.00 38.61 12 GLU B C 1
ATOM 2302 O O . GLU B 1 12 ? 8.047 -28.928 -15.812 1.00 35.44 12 GLU B O 1
ATOM 2308 N N . ARG B 1 13 ? 6.319 -30.322 -16.173 1.00 40.04 13 ARG B N 1
ATOM 2309 C CA . ARG B 1 13 ? 6.499 -31.080 -14.942 1.00 38.04 13 ARG B CA 1
ATOM 2310 C C . ARG B 1 13 ? 7.005 -32.476 -15.276 1.00 39.06 13 ARG B C 1
ATOM 2311 O O . ARG B 1 13 ? 6.572 -33.082 -16.262 1.00 40.39 13 ARG B O 1
ATOM 2319 N N . ARG B 1 14 ? 7.915 -32.993 -14.451 1.00 30.46 14 ARG B N 1
ATOM 2320 C CA . ARG B 1 14 ? 8.572 -34.246 -14.783 1.00 27.48 14 ARG B CA 1
ATOM 2321 C C . ARG B 1 14 ? 8.942 -35.002 -13.516 1.00 27.87 14 ARG B C 1
ATOM 2322 O O . ARG B 1 14 ? 8.994 -34.443 -12.422 1.00 20.59 14 ARG B O 1
ATOM 2330 N N . HIS B 1 15 ? 9.158 -36.302 -13.675 1.00 26.85 15 HIS B N 1
ATOM 2331 C CA . HIS B 1 15 ? 9.599 -37.164 -12.592 1.00 27.30 15 HIS B CA 1
ATOM 2332 C C . HIS B 1 15 ? 10.861 -37.874 -13.051 1.00 31.05 15 HIS B C 1
ATOM 2333 O O . HIS B 1 15 ? 10.952 -38.297 -14.206 1.00 33.65 15 HIS B O 1
ATOM 2340 N N . VAL B 1 16 ? 11.850 -37.974 -12.169 1.00 30.06 16 VAL B N 1
ATOM 2341 C CA . VAL B 1 16 ? 13.044 -38.760 -12.448 1.00 27.39 16 VAL B CA 1
ATOM 2342 C C . VAL B 1 16 ? 13.192 -39.802 -11.349 1.00 29.18 16 VAL B C 1
ATOM 2343 O O . VAL B 1 16 ? 12.947 -39.513 -10.172 1.00 26.47 16 VAL B O 1
ATOM 2347 N N . GLU B 1 17 ? 13.550 -41.028 -11.733 1.00 26.90 17 GLU B N 1
ATOM 2348 C CA . GLU B 1 17 ? 13.790 -42.068 -10.741 1.00 27.22 17 GLU B CA 1
ATOM 2349 C C . GLU B 1 17 ? 15.134 -41.818 -10.070 1.00 30.12 17 GLU B C 1
ATOM 2350 O O . GLU B 1 17 ? 16.137 -41.561 -10.745 1.00 30.94 17 GLU B O 1
ATOM 2356 N N . VAL B 1 18 ? 15.151 -41.863 -8.737 1.00 25.33 18 VAL B N 1
ATOM 2357 C CA . VAL B 1 18 ? 16.341 -41.525 -7.959 1.00 27.93 18 VAL B CA 1
ATOM 2358 C C . VAL B 1 18 ? 16.436 -42.485 -6.774 1.00 25.79 18 VAL B C 1
ATOM 2359 O O . VAL B 1 18 ? 15.512 -42.560 -5.959 1.00 26.35 18 VAL B O 1
ATOM 2363 N N . LEU B 1 19 ? 17.538 -43.234 -6.687 1.00 27.76 19 LEU B N 1
ATOM 2364 C CA . LEU B 1 19 ? 17.832 -44.066 -5.514 1.00 27.05 19 LEU B CA 1
ATOM 2365 C C . LEU B 1 19 ? 16.657 -44.973 -5.149 1.00 25.64 19 LEU B C 1
ATOM 2366 O O . LEU B 1 19 ? 16.371 -45.220 -3.976 1.00 26.16 19 LEU B O 1
ATOM 2371 N N . GLY B 1 20 ? 15.961 -45.470 -6.163 1.00 26.35 20 GLY B N 1
ATOM 2372 C CA . GLY B 1 20 ? 14.813 -46.320 -5.922 1.00 33.03 20 GLY B CA 1
ATOM 2373 C C . GLY B 1 20 ? 13.542 -45.596 -5.541 1.00 28.53 20 GLY B C 1
ATOM 2374 O O . GLY B 1 20 ? 12.526 -46.253 -5.291 1.00 25.21 20 GLY B O 1
ATOM 2375 N N . SER B 1 21 ? 13.557 -44.267 -5.480 1.00 20.94 21 SER B N 1
ATOM 2376 C CA . SER B 1 21 ? 12.305 -43.548 -5.311 1.00 24.04 21 SER B CA 1
ATOM 2377 C C . SER B 1 21 ? 12.116 -42.647 -6.523 1.00 26.61 21 SER B C 1
ATOM 2378 O O . SER B 1 21 ? 12.577 -42.967 -7.626 1.00 24.36 21 SER B O 1
ATOM 2381 N N . THR B 1 22 ? 11.416 -41.539 -6.337 1.00 25.27 22 THR B N 1
ATOM 2382 C CA . THR B 1 22 ? 11.072 -40.636 -7.419 1.00 23.61 22 THR B CA 1
ATOM 2383 C C . THR B 1 22 ? 11.300 -39.220 -6.925 1.00 21.43 22 THR B C 1
ATOM 2384 O O . THR B 1 22 ? 11.039 -38.917 -5.757 1.00 21.13 22 THR B O 1
ATOM 2388 N N . MET B 1 23 ? 11.788 -38.355 -7.803 1.00 19.70 23 MET B N 1
ATOM 2389 C CA . MET B 1 23 ? 11.797 -36.938 -7.488 1.00 21.82 23 MET B CA 1
ATOM 2390 C C . MET B 1 23 ? 11.123 -36.156 -8.599 1.00 20.13 23 MET B C 1
ATOM 2391 O O . MET B 1 23 ? 11.317 -36.428 -9.785 1.00 23.76 23 MET B O 1
ATOM 2396 N N . HIS B 1 24 ? 10.308 -35.203 -8.197 1.00 19.07 24 HIS B N 1
ATOM 2397 C CA . HIS B 1 24 ? 9.510 -34.417 -9.113 1.00 18.35 24 HIS B CA 1
ATOM 2398 C C . HIS B 1 24 ? 10.184 -33.066 -9.321 1.00 17.26 24 HIS B C 1
ATOM 2399 O O . HIS B 1 24 ? 10.790 -32.513 -8.401 1.00 14.50 24 HIS B O 1
ATOM 2406 N N . TYR B 1 25 ? 10.093 -32.543 -10.531 1.00 17.00 25 TYR B N 1
ATOM 2407 C CA . TYR B 1 25 ? 10.630 -31.215 -10.753 1.00 20.43 25 TYR B CA 1
ATOM 2408 C C . TYR B 1 25 ? 9.848 -30.545 -11.865 1.00 21.79 25 TYR B C 1
ATOM 2409 O O . TYR B 1 25 ? 9.175 -31.195 -12.667 1.00 22.88 25 TYR B O 1
ATOM 2418 N N . VAL B 1 26 ? 9.924 -29.225 -11.882 1.00 20.92 26 VAL B N 1
ATOM 2419 C CA . VAL B 1 26 ? 9.385 -28.440 -12.976 1.00 22.18 26 VAL B CA 1
ATOM 2420 C C . VAL B 1 26 ? 10.543 -27.769 -13.689 1.00 24.07 26 VAL B C 1
ATOM 2421 O O . VAL B 1 26 ? 11.595 -27.477 -13.102 1.00 20.78 26 VAL B O 1
ATOM 2425 N N . GLU B 1 27 ? 10.358 -27.550 -14.980 1.00 26.03 27 GLU B N 1
ATOM 2426 C CA . GLU B 1 27 ? 11.428 -27.022 -15.806 1.00 25.59 27 GLU B CA 1
ATOM 2427 C C . GLU B 1 27 ? 10.819 -26.101 -16.845 1.00 29.54 27 GLU B C 1
ATOM 2428 O O . GLU B 1 27 ? 9.746 -26.395 -17.379 1.00 26.90 27 GLU B O 1
ATOM 2434 N N . THR B 1 28 ? 11.482 -24.975 -17.104 1.00 27.49 28 THR B N 1
ATOM 2435 C CA . THR B 1 28 ? 11.058 -24.097 -18.189 1.00 27.90 28 THR B CA 1
ATOM 2436 C C . THR B 1 28 ? 12.199 -23.151 -18.527 1.00 29.09 28 THR B C 1
ATOM 2437 O O . THR B 1 28 ? 13.071 -22.877 -17.700 1.00 32.27 28 THR B O 1
ATOM 2441 N N . GLY B 1 29 ? 12.171 -22.645 -19.753 1.00 32.46 29 GLY B N 1
ATOM 2442 C CA . GLY B 1 29 ? 13.202 -21.753 -20.235 1.00 28.61 29 GLY B CA 1
ATOM 2443 C C . GLY B 1 29 ? 14.326 -22.494 -20.935 1.00 32.36 29 GLY B C 1
ATOM 2444 O O . GLY B 1 29 ? 14.389 -23.725 -20.973 1.00 32.36 29 GLY B O 1
ATOM 2445 N N . GLU B 1 30 ? 15.247 -21.713 -21.491 1.00 32.59 30 GLU B N 1
ATOM 2446 C CA . GLU B 1 30 ? 16.405 -22.257 -22.176 1.00 36.20 30 GLU B CA 1
ATOM 2447 C C . GLU B 1 30 ? 17.633 -21.443 -21.798 1.00 31.62 30 GLU B C 1
ATOM 2448 O O . GLU B 1 30 ? 17.534 -20.293 -21.367 1.00 33.82 30 GLU B O 1
ATOM 2454 N N . GLY B 1 31 ? 18.795 -22.061 -21.951 1.00 37.06 31 GLY B N 1
ATOM 2455 C CA . GLY B 1 31 ? 20.038 -21.414 -21.618 1.00 31.53 31 GLY B CA 1
ATOM 2456 C C . GLY B 1 31 ? 20.673 -22.076 -20.419 1.00 31.58 31 GLY B C 1
ATOM 2457 O O . GLY B 1 31 ? 20.366 -23.220 -20.081 1.00 30.81 31 GLY B O 1
ATOM 2458 N N . PRO B 1 32 ? 21.558 -21.360 -19.737 1.00 30.80 32 PRO B N 1
ATOM 2459 C CA . PRO B 1 32 ? 22.274 -21.953 -18.600 1.00 33.97 32 PRO B CA 1
ATOM 2460 C C . PRO B 1 32 ? 21.296 -22.391 -17.526 1.00 28.35 32 PRO B C 1
ATOM 2461 O O . PRO B 1 32 ? 20.253 -21.748 -17.332 1.00 28.97 32 PRO B O 1
ATOM 2465 N N . PRO B 1 33 ? 21.574 -23.489 -16.827 1.00 25.23 33 PRO B N 1
ATOM 2466 C CA . PRO B 1 33 ? 20.609 -23.972 -15.835 1.00 24.11 33 PRO B CA 1
ATOM 2467 C C . PRO B 1 33 ? 20.626 -23.103 -14.586 1.00 23.88 33 PRO B C 1
ATOM 2468 O O . PRO B 1 33 ? 21.679 -22.658 -14.128 1.00 23.96 33 PRO B O 1
ATOM 2472 N N . VAL B 1 34 ? 19.427 -22.836 -14.075 1.00 18.97 34 VAL B N 1
ATOM 2473 C CA . VAL B 1 34 ? 19.197 -22.118 -12.830 1.00 17.38 34 VAL B CA 1
ATOM 2474 C C . VAL B 1 34 ? 18.393 -23.051 -11.949 1.00 18.87 34 VAL B C 1
ATOM 2475 O O . VAL B 1 34 ? 17.278 -23.440 -12.314 1.00 17.29 34 VAL B O 1
ATOM 2479 N N . LEU B 1 35 ? 18.958 -23.434 -10.815 1.00 18.32 35 LEU B N 1
ATOM 2480 C CA . LEU B 1 35 ? 18.391 -24.483 -9.972 1.00 17.57 35 LEU B CA 1
ATOM 2481 C C . LEU B 1 35 ? 17.824 -23.835 -8.719 1.00 17.18 35 LEU B C 1
ATOM 2482 O O . LEU B 1 35 ? 18.576 -23.276 -7.917 1.00 16.46 35 LEU B O 1
ATOM 2487 N N . PHE B 1 36 ? 16.506 -23.912 -8.565 1.00 16.69 36 PHE B N 1
ATOM 2488 C CA . PHE B 1 36 ? 15.778 -23.309 -7.455 1.00 16.05 36 PHE B CA 1
ATOM 2489 C C . PHE B 1 36 ? 15.546 -24.371 -6.392 1.00 15.78 36 PHE B C 1
ATOM 2490 O O . PHE B 1 36 ? 14.974 -25.421 -6.687 1.00 15.75 36 PHE B O 1
ATOM 2498 N N . LEU B 1 37 ? 15.952 -24.081 -5.155 1.00 15.44 37 LEU B N 1
ATOM 2499 C CA . LEU B 1 37 ? 15.839 -25.031 -4.057 1.00 16.02 37 LEU B CA 1
ATOM 2500 C C . LEU B 1 37 ? 14.984 -24.424 -2.951 1.00 16.36 37 LEU B C 1
ATOM 2501 O O . LEU B 1 37 ? 15.415 -23.487 -2.277 1.00 16.05 37 LEU B O 1
ATOM 2506 N N . HIS B 1 38 ? 13.798 -24.998 -2.733 1.00 13.86 38 HIS B N 1
ATOM 2507 C CA . HIS B 1 38 ? 12.918 -24.582 -1.655 1.00 15.25 38 HIS B CA 1
ATOM 2508 C C . HIS B 1 38 ? 13.407 -25.152 -0.325 1.00 14.51 38 HIS B C 1
ATOM 2509 O O . HIS B 1 38 ? 14.322 -25.979 -0.268 1.00 19.05 38 HIS B O 1
ATOM 2516 N N . GLY B 1 39 ? 12.739 -24.768 0.764 1.00 13.83 39 GLY B N 1
ATOM 2517 C CA . GLY B 1 39 ? 13.028 -25.347 2.065 1.00 15.87 39 GLY B CA 1
ATOM 2518 C C . GLY B 1 39 ? 11.772 -25.924 2.695 1.00 16.33 39 GLY B C 1
ATOM 2519 O O . GLY B 1 39 ? 10.895 -26.463 2.017 1.00 17.67 39 GLY B O 1
ATOM 2520 N N . ASN B 1 40 ? 11.674 -25.770 4.027 1.00 17.02 40 ASN B N 1
ATOM 2521 C CA . ASN B 1 40 ? 10.614 -26.379 4.832 1.00 18.22 40 ASN B CA 1
ATOM 2522 C C . ASN B 1 40 ? 9.523 -25.366 5.168 1.00 22.49 40 ASN B C 1
ATOM 2523 O O . ASN B 1 40 ? 9.824 -24.238 5.591 1.00 18.88 40 ASN B O 1
ATOM 2528 N N . PRO B 1 41 ? 8.240 -25.704 5.005 1.00 18.76 41 PRO B N 1
ATOM 2529 C CA . PRO B 1 41 ? 7.683 -26.953 4.493 1.00 17.32 41 PRO B CA 1
ATOM 2530 C C . PRO B 1 41 ? 7.081 -26.761 3.112 1.00 19.03 41 PRO B C 1
ATOM 2531 O O . PRO B 1 41 ? 5.910 -27.102 2.890 1.00 20.69 41 PRO B O 1
ATOM 2535 N N . THR B 1 42 ? 7.853 -26.208 2.198 1.00 18.94 42 THR B N 1
ATOM 2536 C CA . THR B 1 42 ? 7.301 -25.796 0.923 1.00 16.99 42 THR B CA 1
ATOM 2537 C C . THR B 1 42 ? 7.679 -26.806 -0.159 1.00 17.46 42 THR B C 1
ATOM 2538 O O . THR B 1 42 ? 8.007 -27.962 0.122 1.00 18.19 42 THR B O 1
ATOM 2542 N N . SER B 1 43 ? 7.671 -26.358 -1.399 1.00 18.00 43 SER B N 1
ATOM 2543 C CA . SER B 1 43 ? 7.938 -27.184 -2.559 1.00 14.38 43 SER B CA 1
ATOM 2544 C C . SER B 1 43 ? 8.346 -26.260 -3.696 1.00 15.43 43 SER B C 1
ATOM 2545 O O . SER B 1 43 ? 8.483 -25.043 -3.509 1.00 17.18 43 SER B O 1
ATOM 2548 N N . SER B 1 44 ? 8.500 -26.821 -4.895 1.00 13.77 44 SER B N 1
ATOM 2549 C CA . SER B 1 44 ? 8.792 -25.969 -6.046 1.00 13.00 44 SER B CA 1
ATOM 2550 C C . SER B 1 44 ? 7.707 -24.931 -6.273 1.00 15.93 44 SER B C 1
ATOM 2551 O O . SER B 1 44 ? 7.953 -23.939 -6.965 1.00 18.00 44 SER B O 1
ATOM 2554 N N . TYR B 1 45 ? 6.492 -25.180 -5.757 1.00 15.22 45 TYR B N 1
ATOM 2555 C CA . TYR B 1 45 ? 5.402 -24.208 -5.861 1.00 17.18 45 TYR B CA 1
ATOM 2556 C C . TYR B 1 45 ? 5.799 -22.848 -5.311 1.00 19.45 45 TYR B C 1
ATOM 2557 O O . TYR B 1 45 ? 5.265 -21.818 -5.745 1.00 19.14 45 TYR B O 1
ATOM 2566 N N . LEU B 1 46 ? 6.736 -22.823 -4.363 1.00 14.73 46 LEU B N 1
ATOM 2567 C CA . LEU B 1 46 ? 7.214 -21.568 -3.800 1.00 13.99 46 LEU B CA 1
ATOM 2568 C C . LEU B 1 46 ? 7.808 -20.660 -4.866 1.00 16.89 46 LEU B C 1
ATOM 2569 O O . LEU B 1 46 ? 7.785 -19.438 -4.711 1.00 17.72 46 LEU B O 1
ATOM 2574 N N . TRP B 1 47 ? 8.294 -21.229 -5.966 1.00 14.26 47 TRP B N 1
ATOM 2575 C CA . TRP B 1 47 ? 9.023 -20.467 -6.968 1.00 16.25 47 TRP B CA 1
ATOM 2576 C C . TRP B 1 47 ? 8.148 -20.064 -8.143 1.00 16.57 47 TRP B C 1
ATOM 2577 O O . TRP B 1 47 ? 8.648 -19.462 -9.091 1.00 17.02 47 TRP B O 1
ATOM 2588 N N . ARG B 1 48 ? 6.841 -20.332 -8.076 1.00 15.42 48 ARG B N 1
ATOM 2589 C CA . ARG B 1 48 ? 5.998 -20.237 -9.264 1.00 16.82 48 ARG B CA 1
ATOM 2590 C C . ARG B 1 48 ? 5.929 -18.824 -9.832 1.00 18.28 48 ARG B C 1
ATOM 2591 O O . ARG B 1 48 ? 5.776 -18.669 -11.046 1.00 20.49 48 ARG B O 1
ATOM 2599 N N . ASN B 1 49 ? 5.985 -17.789 -8.984 1.00 17.14 49 ASN B N 1
ATOM 2600 C CA . ASN B 1 49 ? 5.896 -16.405 -9.446 1.00 20.03 49 ASN B CA 1
ATOM 2601 C C . ASN B 1 49 ? 7.256 -15.761 -9.631 1.00 21.03 49 ASN B C 1
ATOM 2602 O O . ASN B 1 49 ? 7.337 -14.565 -9.937 1.00 20.44 49 ASN B O 1
ATOM 2607 N N . ILE B 1 50 ? 8.322 -16.523 -9.444 1.00 19.13 50 ILE B N 1
ATOM 2608 C CA . ILE B 1 50 ? 9.666 -16.039 -9.674 1.00 18.13 50 ILE B CA 1
ATOM 2609 C C . ILE B 1 50 ? 10.227 -16.593 -10.970 1.00 21.28 50 ILE B C 1
ATOM 2610 O O . ILE B 1 50 ? 10.784 -15.843 -11.765 1.00 23.23 50 ILE B O 1
ATOM 2615 N N . ILE B 1 51 ? 9.995 -17.887 -11.223 1.00 19.51 51 ILE B N 1
ATOM 2616 C CA . ILE B 1 51 ? 10.537 -18.511 -12.432 1.00 19.51 51 ILE B CA 1
ATOM 2617 C C . ILE B 1 51 ? 10.133 -17.794 -13.712 1.00 22.57 51 ILE B C 1
ATOM 2618 O O . ILE B 1 51 ? 10.970 -17.695 -14.623 1.00 24.40 51 ILE B O 1
ATOM 2623 N N . PRO B 1 52 ? 8.907 -17.279 -13.875 1.00 24.25 52 PRO B N 1
ATOM 2624 C CA . PRO B 1 52 ? 8.585 -16.621 -15.154 1.00 25.28 52 PRO B CA 1
ATOM 2625 C C . PRO B 1 52 ? 9.444 -15.402 -15.454 1.00 25.99 52 PRO B C 1
ATOM 2626 O O . PRO B 1 52 ? 9.613 -15.058 -16.629 1.00 27.48 52 PRO B O 1
ATOM 2630 N N . HIS B 1 53 ? 9.999 -14.738 -14.435 1.00 25.43 53 HIS B N 1
ATOM 2631 C CA . HIS B 1 53 ? 10.917 -13.629 -14.686 1.00 25.92 53 HIS B CA 1
ATOM 2632 C C . HIS B 1 53 ? 12.285 -14.105 -15.143 1.00 27.24 53 HIS B C 1
ATOM 2633 O O . HIS B 1 53 ? 13.003 -13.364 -15.829 1.00 25.79 53 HIS B O 1
ATOM 2640 N N . VAL B 1 54 ? 12.672 -15.309 -14.730 1.00 23.32 54 VAL B N 1
ATOM 2641 C CA . VAL B 1 54 ? 14.001 -15.835 -15.001 1.00 23.90 54 VAL B CA 1
ATOM 2642 C C . VAL B 1 54 ? 14.025 -16.724 -16.240 1.00 22.97 54 VAL B C 1
ATOM 2643 O O . VAL B 1 54 ? 15.092 -16.872 -16.859 1.00 25.86 54 VAL B O 1
ATOM 2647 N N . ALA B 1 55 ? 12.881 -17.285 -16.641 1.00 25.57 55 ALA B N 1
ATOM 2648 C CA . ALA B 1 55 ? 12.871 -18.311 -17.681 1.00 28.36 55 ALA B CA 1
ATOM 2649 C C . ALA B 1 55 ? 13.335 -17.771 -19.030 1.00 33.11 55 ALA B C 1
ATOM 2650 O O . ALA B 1 55 ? 13.832 -18.538 -19.865 1.00 31.30 55 ALA B O 1
ATOM 2652 N N . ASP B 1 56 ? 13.180 -16.468 -19.268 1.00 28.62 56 ASP B N 1
ATOM 2653 C CA . ASP B 1 56 ? 13.695 -15.883 -20.503 1.00 33.48 56 ASP B CA 1
ATOM 2654 C C . ASP B 1 56 ? 15.220 -15.817 -20.542 1.00 32.19 56 ASP B C 1
ATOM 2655 O O . ASP B 1 56 ? 15.779 -15.449 -21.579 1.00 33.12 56 ASP B O 1
ATOM 2660 N N . HIS B 1 57 ? 15.909 -16.158 -19.454 1.00 28.44 57 HIS B N 1
ATOM 2661 C CA . HIS B 1 57 ? 17.356 -16.009 -19.399 1.00 27.93 57 HIS B CA 1
ATOM 2662 C C . HIS B 1 57 ? 18.098 -17.276 -19.009 1.00 30.07 57 HIS B C 1
ATOM 2663 O O . HIS B 1 57 ? 19.336 -17.284 -19.026 1.00 33.08 57 HIS B O 1
ATOM 2670 N N . GLY B 1 58 ? 17.394 -18.349 -18.682 1.00 26.76 58 GLY B N 1
ATOM 2671 C CA . GLY B 1 58 ? 18.080 -19.562 -18.290 1.00 26.72 58 GLY B CA 1
ATOM 2672 C C . GLY B 1 58 ? 17.086 -20.692 -18.196 1.00 26.14 58 GLY B C 1
ATOM 2673 O O . GLY B 1 58 ? 15.870 -20.485 -18.225 1.00 24.56 58 GLY B O 1
ATOM 2674 N N . ARG B 1 59 ? 17.623 -21.902 -18.091 1.00 23.77 59 ARG B N 1
ATOM 2675 C CA . ARG B 1 59 ? 16.784 -23.091 -17.970 1.00 25.30 59 ARG B CA 1
ATOM 2676 C C . ARG B 1 59 ? 16.455 -23.271 -16.493 1.00 23.84 59 ARG B C 1
ATOM 2677 O O . ARG B 1 59 ? 17.282 -23.752 -15.715 1.00 24.75 59 ARG B O 1
ATOM 2685 N N . CYS B 1 60 ? 15.245 -22.882 -16.105 1.00 23.67 60 CYS B N 1
ATOM 2686 C CA . CYS B 1 60 ? 14.871 -22.918 -14.699 1.00 20.72 60 CYS B CA 1
ATOM 2687 C C . CYS B 1 60 ? 14.439 -24.319 -14.320 1.00 21.85 60 CYS B C 1
ATOM 2688 O O . CYS B 1 60 ? 13.587 -24.917 -14.986 1.00 22.09 60 CYS B O 1
ATOM 2691 N N . ILE B 1 61 ? 15.010 -24.826 -13.235 1.00 19.60 61 ILE B N 1
ATOM 2692 C CA . ILE B 1 61 ? 14.761 -26.175 -12.762 1.00 17.50 61 ILE B CA 1
ATOM 2693 C C . ILE B 1 61 ? 14.424 -26.058 -11.288 1.00 18.05 61 ILE B C 1
ATOM 2694 O O . ILE B 1 61 ? 15.212 -25.502 -10.517 1.00 18.93 61 ILE B O 1
ATOM 2699 N N . ALA B 1 62 ? 13.259 -26.559 -10.891 1.00 16.64 62 ALA B N 1
ATOM 2700 C CA . ALA B 1 62 ? 12.878 -26.517 -9.481 1.00 16.82 62 ALA B CA 1
ATOM 2701 C C . ALA B 1 62 ? 12.404 -27.891 -9.026 1.00 14.49 62 ALA B C 1
ATOM 2702 O O . ALA B 1 62 ? 11.258 -28.273 -9.319 1.00 16.83 62 ALA B O 1
ATOM 2704 N N . PRO B 1 63 ? 13.232 -28.632 -8.293 1.00 14.93 63 PRO B N 1
ATOM 2705 C CA . PRO B 1 63 ? 12.807 -29.919 -7.739 1.00 15.08 63 PRO B CA 1
ATOM 2706 C C . PRO B 1 63 ? 12.058 -29.767 -6.427 1.00 17.15 63 PRO B C 1
ATOM 2707 O O . PRO B 1 63 ? 12.162 -28.762 -5.716 1.00 15.30 63 PRO B O 1
ATOM 2711 N N . ASP B 1 64 ? 11.263 -30.783 -6.134 1.00 14.04 64 ASP B N 1
ATOM 2712 C CA . ASP B 1 64 ? 10.703 -30.962 -4.807 1.00 16.04 64 ASP B CA 1
ATOM 2713 C C . ASP B 1 64 ? 11.667 -31.872 -4.060 1.00 16.30 64 ASP B C 1
ATOM 2714 O O . ASP B 1 64 ? 11.989 -32.959 -4.553 1.00 18.28 64 ASP B O 1
ATOM 2719 N N . LEU B 1 65 ? 12.169 -31.421 -2.907 1.00 15.47 65 LEU B N 1
ATOM 2720 C CA . LEU B 1 65 ? 13.045 -32.277 -2.115 1.00 13.45 65 LEU B CA 1
ATOM 2721 C C . LEU B 1 65 ? 12.339 -33.583 -1.776 1.00 16.32 65 LEU B C 1
ATOM 2722 O O . LEU B 1 65 ? 11.100 -33.669 -1.764 1.00 14.66 65 LEU B O 1
ATOM 2727 N N . ILE B 1 66 ? 13.146 -34.605 -1.465 1.00 17.90 66 ILE B N 1
ATOM 2728 C CA . ILE B 1 66 ? 12.563 -35.911 -1.200 1.00 16.59 66 ILE B CA 1
ATOM 2729 C C . ILE B 1 66 ? 11.591 -35.821 -0.028 1.00 15.27 66 ILE B C 1
ATOM 2730 O O . ILE B 1 66 ? 11.806 -35.070 0.939 1.00 15.34 66 ILE B O 1
ATOM 2735 N N . GLY B 1 67 ? 10.483 -36.561 -0.136 1.00 14.87 67 GLY B N 1
ATOM 2736 C CA . GLY B 1 67 ? 9.434 -36.527 0.859 1.00 15.76 67 GLY B CA 1
ATOM 2737 C C . GLY B 1 67 ? 8.566 -35.290 0.824 1.00 16.30 67 GLY B C 1
ATOM 2738 O O . GLY B 1 67 ? 7.692 -35.143 1.675 1.00 18.95 67 GLY B O 1
ATOM 2739 N N . MET B 1 68 ? 8.760 -34.405 -0.148 1.00 15.05 68 MET B N 1
ATOM 2740 C CA . MET B 1 68 ? 8.083 -33.120 -0.167 1.00 14.44 68 MET B CA 1
ATOM 2741 C C . MET B 1 68 ? 7.518 -32.884 -1.559 1.00 15.59 68 MET B C 1
ATOM 2742 O O . MET B 1 68 ? 7.930 -33.523 -2.528 1.00 14.97 68 MET B O 1
ATOM 2747 N N . GLY B 1 69 ? 6.556 -31.973 -1.651 1.00 15.86 69 GLY B N 1
ATOM 2748 C CA . GLY B 1 69 ? 5.995 -31.703 -2.969 1.00 14.87 69 GLY B CA 1
ATOM 2749 C C . GLY B 1 69 ? 5.416 -32.967 -3.566 1.00 15.16 69 GLY B C 1
ATOM 2750 O O . GLY B 1 69 ? 4.763 -33.763 -2.881 1.00 15.47 69 GLY B O 1
ATOM 2751 N N . GLN B 1 70 ? 5.655 -33.166 -4.862 1.00 15.32 70 GLN B N 1
ATOM 2752 C CA . GLN B 1 70 ? 5.246 -34.390 -5.548 1.00 15.70 70 GLN B CA 1
ATOM 2753 C C . GLN B 1 70 ? 6.385 -35.408 -5.664 1.00 17.12 70 GLN B C 1
ATOM 2754 O O . GLN B 1 70 ? 6.287 -36.382 -6.432 1.00 16.37 70 GLN B O 1
ATOM 2760 N N . SER B 1 71 ? 7.457 -35.223 -4.912 1.00 15.13 71 SER B N 1
ATOM 2761 C CA . SER B 1 71 ? 8.501 -36.227 -4.922 1.00 15.66 71 SER B CA 1
ATOM 2762 C C . SER B 1 71 ? 8.089 -37.431 -4.087 1.00 17.81 71 SER B C 1
ATOM 2763 O O . SER B 1 71 ? 7.116 -37.398 -3.327 1.00 16.95 71 SER B O 1
ATOM 2766 N N . GLY B 1 72 ? 8.828 -38.514 -4.262 1.00 16.10 72 GLY B N 1
ATOM 2767 C CA . GLY B 1 72 ? 8.521 -39.745 -3.570 1.00 17.64 72 GLY B CA 1
ATOM 2768 C C . GLY B 1 72 ? 8.706 -39.621 -2.073 1.00 16.76 72 GLY B C 1
ATOM 2769 O O . GLY B 1 72 ? 9.320 -38.691 -1.549 1.00 14.72 72 GLY B O 1
ATOM 2770 N N . LYS B 1 73 ? 8.167 -40.610 -1.363 1.00 14.46 73 LYS B N 1
ATOM 2771 C CA . LYS B 1 73 ? 8.165 -40.632 0.099 1.00 14.27 73 LYS B CA 1
ATOM 2772 C C . LYS B 1 73 ? 8.804 -41.934 0.569 1.00 17.50 73 LYS B C 1
ATOM 2773 O O . LYS B 1 73 ? 8.118 -42.801 1.120 1.00 14.06 73 LYS B O 1
ATOM 2779 N N . PRO B 1 74 ? 10.113 -42.095 0.371 1.00 18.28 74 PRO B N 1
ATOM 2780 C CA . PRO B 1 74 ? 10.789 -43.321 0.812 1.00 18.82 74 PRO B CA 1
ATOM 2781 C C . PRO B 1 74 ? 10.758 -43.477 2.326 1.00 19.33 74 PRO B C 1
ATOM 2782 O O . PRO B 1 74 ? 10.513 -42.536 3.078 1.00 19.21 74 PRO B O 1
ATOM 2786 N N . ASP B 1 75 ? 11.020 -44.704 2.773 1.00 20.33 75 ASP B N 1
ATOM 2787 C CA . ASP B 1 75 ? 11.025 -45.013 4.201 1.00 23.74 75 ASP B CA 1
ATOM 2788 C C . ASP B 1 75 ? 12.411 -44.675 4.748 1.00 23.20 75 ASP B C 1
ATOM 2789 O O . ASP B 1 75 ? 13.279 -45.532 4.897 1.00 23.82 75 ASP B O 1
ATOM 2794 N N . ILE B 1 76 ? 12.625 -43.387 5.028 1.00 22.00 76 ILE B N 1
ATOM 2795 C CA . ILE B 1 76 ? 13.919 -42.898 5.489 1.00 21.30 76 ILE B CA 1
ATOM 2796 C C . ILE B 1 76 ? 13.706 -41.974 6.683 1.00 22.97 76 ILE B C 1
ATOM 2797 O O . ILE B 1 76 ? 12.576 -41.658 7.063 1.00 22.00 76 ILE B O 1
ATOM 2802 N N . ASP B 1 77 ? 14.818 -41.530 7.274 1.00 22.47 77 ASP B N 1
ATOM 2803 C CA . ASP B 1 77 ? 14.715 -40.653 8.440 1.00 23.08 77 ASP B CA 1
ATOM 2804 C C . ASP B 1 77 ? 14.492 -39.191 8.073 1.00 20.93 77 ASP B C 1
ATOM 2805 O O . ASP B 1 77 ? 14.042 -38.415 8.924 1.00 21.26 77 ASP B O 1
ATOM 2810 N N . TYR B 1 78 ? 14.782 -38.800 6.832 1.00 18.78 78 TYR B N 1
ATOM 2811 C CA . TYR B 1 78 ? 14.627 -37.412 6.372 1.00 18.58 78 TYR B CA 1
ATOM 2812 C C . TYR B 1 78 ? 15.522 -36.449 7.152 1.00 17.11 78 TYR B C 1
ATOM 2813 O O . TYR B 1 78 ? 15.175 -35.272 7.362 1.00 18.40 78 TYR B O 1
ATOM 2822 N N . ARG B 1 79 ? 16.691 -36.935 7.571 1.00 17.95 79 ARG B N 1
ATOM 2823 C CA . ARG B 1 79 ? 17.710 -36.039 8.097 1.00 19.54 79 ARG B CA 1
ATOM 2824 C C . ARG B 1 79 ? 18.366 -35.284 6.945 1.00 18.84 79 ARG B C 1
ATOM 2825 O O . ARG B 1 79 ? 18.171 -35.604 5.771 1.00 17.53 79 ARG B O 1
ATOM 2833 N N . PHE B 1 80 ? 19.117 -34.232 7.283 1.00 17.34 80 PHE B N 1
ATOM 2834 C CA . PHE B 1 80 ? 19.794 -33.473 6.235 1.00 22.94 80 PHE B CA 1
ATOM 2835 C C . PHE B 1 80 ? 20.612 -34.391 5.330 1.00 19.31 80 PHE B C 1
ATOM 2836 O O . PHE B 1 80 ? 20.559 -34.283 4.092 1.00 15.98 80 PHE B O 1
ATOM 2844 N N . ALA B 1 81 ? 21.328 -35.344 5.935 1.00 20.45 81 ALA B N 1
ATOM 2845 C CA . ALA B 1 81 ? 22.149 -36.285 5.172 1.00 21.97 81 ALA B CA 1
ATOM 2846 C C . ALA B 1 81 ? 21.324 -37.061 4.155 1.00 19.71 81 ALA B C 1
ATOM 2847 O O . ALA B 1 81 ? 21.806 -37.352 3.055 1.00 18.61 81 ALA B O 1
ATOM 2849 N N . ASP B 1 82 ? 20.085 -37.424 4.512 1.00 21.41 82 ASP B N 1
ATOM 2850 C CA . ASP B 1 82 ? 19.206 -38.117 3.569 1.00 20.84 82 ASP B CA 1
ATOM 2851 C C . ASP B 1 82 ? 18.873 -37.219 2.387 1.00 18.63 82 ASP B C 1
ATOM 2852 O O . ASP B 1 82 ? 18.937 -37.646 1.224 1.00 18.73 82 ASP B O 1
ATOM 2857 N N . HIS B 1 83 ? 18.486 -35.970 2.673 1.00 15.15 83 HIS B N 1
ATOM 2858 C CA . HIS B 1 83 ? 18.164 -35.028 1.606 1.00 13.93 83 HIS B CA 1
ATOM 2859 C C . HIS B 1 83 ? 19.357 -34.789 0.695 1.00 15.55 83 HIS B C 1
ATOM 2860 O O . HIS B 1 83 ? 19.200 -34.642 -0.525 1.00 15.85 83 HIS B O 1
ATOM 2867 N N . VAL B 1 84 ? 20.562 -34.742 1.265 1.00 16.01 84 VAL B N 1
ATOM 2868 C CA . VAL B 1 84 ? 21.753 -34.567 0.436 1.00 18.96 84 VAL B CA 1
ATOM 2869 C C . VAL B 1 84 ? 21.849 -35.679 -0.600 1.00 18.68 84 VAL B C 1
ATOM 2870 O O . VAL B 1 84 ? 22.063 -35.423 -1.794 1.00 18.38 84 VAL B O 1
ATOM 2874 N N . ARG B 1 85 ? 21.709 -36.930 -0.149 1.00 17.39 85 ARG B N 1
ATOM 2875 C CA . ARG B 1 85 ? 21.810 -38.073 -1.051 1.00 20.35 85 ARG B CA 1
ATOM 2876 C C . ARG B 1 85 ? 20.820 -37.956 -2.203 1.00 19.62 85 ARG B C 1
ATOM 2877 O O . ARG B 1 85 ? 21.177 -38.168 -3.366 1.00 18.55 85 ARG B O 1
ATOM 2885 N N . TYR B 1 86 ? 19.558 -37.650 -1.896 1.00 17.27 86 TYR B N 1
ATOM 2886 C CA . TYR B 1 86 ? 18.557 -37.607 -2.956 1.00 15.01 86 TYR B CA 1
ATOM 2887 C C . TYR B 1 86 ? 18.774 -36.420 -3.880 1.00 16.41 86 TYR B C 1
ATOM 2888 O O . TYR B 1 86 ? 18.634 -36.544 -5.101 1.00 16.86 86 TYR B O 1
ATOM 2897 N N . LEU B 1 87 ? 19.118 -35.258 -3.326 1.00 15.45 87 LEU B N 1
ATOM 2898 C CA . LEU B 1 87 ? 19.361 -34.106 -4.194 1.00 18.04 87 LEU B CA 1
ATOM 2899 C C . LEU B 1 87 ? 20.618 -34.316 -5.036 1.00 18.68 87 LEU B C 1
ATOM 2900 O O . LEU B 1 87 ? 20.660 -33.925 -6.212 1.00 16.76 87 LEU B O 1
ATOM 2905 N N . ASP B 1 88 ? 21.651 -34.930 -4.457 1.00 16.91 88 ASP B N 1
ATOM 2906 C CA . ASP B 1 88 ? 22.856 -35.210 -5.237 1.00 19.05 88 ASP B CA 1
ATOM 2907 C C . ASP B 1 88 ? 22.496 -36.038 -6.460 1.00 17.84 88 ASP B C 1
ATOM 2908 O O . ASP B 1 88 ? 22.849 -35.693 -7.594 1.00 21.61 88 ASP B O 1
ATOM 2913 N N . ALA B 1 89 ? 21.719 -37.099 -6.243 1.00 17.41 89 ALA B N 1
ATOM 2914 C CA . ALA B 1 89 ? 21.354 -38.007 -7.328 1.00 21.11 89 ALA B CA 1
ATOM 2915 C C . ALA B 1 89 ? 20.465 -37.315 -8.354 1.00 19.91 89 ALA B C 1
ATOM 2916 O O . ALA B 1 89 ? 20.588 -37.567 -9.558 1.00 20.92 89 ALA B O 1
ATOM 2918 N N . PHE B 1 90 ? 19.566 -36.436 -7.899 1.00 17.83 90 PHE B N 1
ATOM 2919 C CA . PHE B 1 90 ? 18.731 -35.674 -8.822 1.00 17.50 90 PHE B CA 1
ATOM 2920 C C . PHE B 1 90 ? 19.576 -34.781 -9.718 1.00 19.37 90 PHE B C 1
ATOM 2921 O O . PHE B 1 90 ? 19.381 -34.736 -10.941 1.00 19.99 90 PHE B O 1
ATOM 2929 N N . ILE B 1 91 ? 20.490 -34.021 -9.115 1.00 16.30 91 ILE B N 1
ATOM 2930 C CA . ILE B 1 91 ? 21.321 -33.123 -9.898 1.00 17.32 91 ILE B CA 1
ATOM 2931 C C . ILE B 1 91 ? 22.167 -33.921 -10.883 1.00 21.04 91 ILE B C 1
ATOM 2932 O O . ILE B 1 91 ? 22.350 -33.518 -12.037 1.00 21.68 91 ILE B O 1
ATOM 2937 N N . ASP B 1 92 ? 22.669 -35.082 -10.451 1.00 19.80 92 ASP B N 1
ATOM 2938 C CA . ASP B 1 92 ? 23.447 -35.923 -11.357 1.00 25.47 92 ASP B CA 1
ATOM 2939 C C . ASP B 1 92 ? 22.569 -36.513 -12.453 1.00 25.49 92 ASP B C 1
ATOM 2940 O O . ASP B 1 92 ? 23.008 -36.639 -13.603 1.00 24.85 92 ASP B O 1
ATOM 2945 N N . ALA B 1 93 ? 21.319 -36.862 -12.123 1.00 20.96 93 ALA B N 1
ATOM 2946 C CA . ALA B 1 93 ? 20.409 -37.391 -13.132 1.00 24.40 93 ALA B CA 1
ATOM 2947 C C . ALA B 1 93 ? 20.112 -36.371 -14.220 1.00 25.04 93 ALA B C 1
ATOM 2948 O O . ALA B 1 93 ? 19.775 -36.748 -15.347 1.00 24.14 93 ALA B O 1
ATOM 2950 N N . LEU B 1 94 ? 20.204 -35.077 -13.905 1.00 20.55 94 LEU B N 1
ATOM 2951 C CA . LEU B 1 94 ? 19.984 -34.053 -14.907 1.00 21.32 94 LEU B CA 1
ATOM 2952 C C . LEU B 1 94 ? 21.281 -33.569 -15.536 1.00 25.06 94 LEU B C 1
ATOM 2953 O O . LEU B 1 94 ? 21.230 -32.775 -16.479 1.00 25.95 94 LEU B O 1
ATOM 2958 N N . GLY B 1 95 ? 22.428 -34.034 -15.040 1.00 26.90 95 GLY B N 1
ATOM 2959 C CA . GLY B 1 95 ? 23.719 -33.621 -15.569 1.00 25.10 95 GLY B CA 1
ATOM 2960 C C . GLY B 1 95 ? 23.996 -32.136 -15.484 1.00 30.89 95 GLY B C 1
ATOM 2961 O O . GLY B 1 95 ? 24.679 -31.592 -16.358 1.00 31.75 95 GLY B O 1
ATOM 2962 N N . LEU B 1 96 ? 23.496 -31.460 -14.448 1.00 25.69 96 LEU B N 1
ATOM 2963 C CA . LEU B 1 96 ? 23.612 -30.010 -14.381 1.00 26.40 96 LEU B CA 1
ATOM 2964 C C . LEU B 1 96 ? 25.071 -29.573 -14.256 1.00 29.21 96 LEU B C 1
ATOM 2965 O O . LEU B 1 96 ? 25.840 -30.124 -13.463 1.00 29.91 96 LEU B O 1
ATOM 2970 N N . ASP B 1 97 ? 25.442 -28.569 -15.043 1.00 26.65 97 ASP B N 1
ATOM 2971 C CA . ASP B 1 97 ? 26.764 -27.971 -14.996 1.00 30.69 97 ASP B CA 1
ATOM 2972 C C . ASP B 1 97 ? 26.610 -26.483 -15.264 1.00 28.38 97 ASP B C 1
ATOM 2973 O O . ASP B 1 97 ? 25.639 -26.049 -15.891 1.00 29.15 97 ASP B O 1
ATOM 2978 N N . ASP B 1 98 ? 27.577 -25.699 -14.792 1.00 28.59 98 ASP B N 1
ATOM 2979 C CA . ASP B 1 98 ? 27.499 -24.243 -14.921 1.00 28.55 98 ASP B CA 1
ATOM 2980 C C . ASP B 1 98 ? 26.188 -23.737 -14.328 1.00 26.79 98 ASP B C 1
ATOM 2981 O O . ASP B 1 98 ? 25.431 -23.004 -14.965 1.00 28.40 98 ASP B O 1
ATOM 2986 N N . VAL B 1 99 ? 25.898 -24.176 -13.116 1.00 23.66 99 VAL B N 1
ATOM 2987 C CA . VAL B 1 99 ? 24.578 -23.968 -12.535 1.00 23.23 99 VAL B CA 1
ATOM 2988 C C . VAL B 1 99 ? 24.579 -22.696 -11.704 1.00 21.36 99 VAL B C 1
ATOM 2989 O O . VAL B 1 99 ? 25.529 -22.399 -10.969 1.00 24.15 99 VAL B O 1
ATOM 2993 N N . THR B 1 100 ? 23.502 -21.942 -11.809 1.00 20.58 100 THR B N 1
ATOM 2994 C CA . THR B 1 100 ? 23.257 -20.836 -10.899 1.00 17.85 100 THR B CA 1
ATOM 2995 C C . THR B 1 100 ? 22.252 -21.331 -9.873 1.00 18.46 100 THR B C 1
ATOM 2996 O O . THR B 1 100 ? 21.169 -21.799 -10.243 1.00 20.39 100 THR B O 1
ATOM 3000 N N . LEU B 1 101 ? 22.643 -21.317 -8.607 1.00 17.66 101 LEU B N 1
ATOM 3001 C CA . LEU B 1 101 ? 21.765 -21.754 -7.533 1.00 17.02 101 LEU B CA 1
ATOM 3002 C C . LEU B 1 101 ? 20.920 -20.587 -7.055 1.00 15.80 101 LEU B C 1
ATOM 3003 O O . LEU B 1 101 ? 21.406 -19.466 -6.938 1.00 16.92 101 LEU B O 1
ATOM 3008 N N . VAL B 1 102 ? 19.644 -20.850 -6.794 1.00 13.79 102 VAL B N 1
ATOM 3009 C CA . VAL B 1 102 ? 18.738 -19.868 -6.198 1.00 13.27 102 VAL B CA 1
ATOM 3010 C C . VAL B 1 102 ? 18.095 -20.607 -5.040 1.00 15.21 102 VAL B C 1
ATOM 3011 O O . VAL B 1 102 ? 17.403 -21.607 -5.258 1.00 16.09 102 VAL B O 1
ATOM 3015 N N . VAL B 1 103 ? 18.363 -20.177 -3.811 1.00 16.90 103 VAL B N 1
ATOM 3016 C CA . VAL B 1 103 ? 18.091 -21.062 -2.685 1.00 13.09 103 VAL B CA 1
ATOM 3017 C C . VAL B 1 103 ? 17.444 -20.318 -1.526 1.00 13.57 103 VAL B C 1
ATOM 3018 O O . VAL B 1 103 ? 17.633 -19.109 -1.343 1.00 15.51 103 VAL B O 1
ATOM 3022 N N . HIS B 1 104 ? 16.667 -21.070 -0.743 1.00 15.76 104 HIS B N 1
ATOM 3023 C CA . HIS B 1 104 ? 15.877 -20.555 0.367 1.00 17.36 104 HIS B CA 1
ATOM 3024 C C . HIS B 1 104 ? 15.889 -21.549 1.521 1.00 17.36 104 HIS B C 1
ATOM 3025 O O . HIS B 1 104 ? 15.719 -22.749 1.299 1.00 15.10 104 HIS B O 1
ATOM 3032 N N . ASP B 1 105 ? 16.077 -21.053 2.746 1.00 19.78 105 ASP B N 1
ATOM 3033 C CA . ASP B 1 105 ? 15.869 -21.858 3.978 1.00 19.17 105 ASP B CA 1
ATOM 3034 C C . ASP B 1 105 ? 16.740 -23.114 3.903 1.00 18.72 105 ASP B C 1
ATOM 3035 O O . ASP B 1 105 ? 17.957 -23.011 3.658 1.00 19.13 105 ASP B O 1
ATOM 3040 N N . TRP B 1 106 ? 16.194 -24.309 4.130 1.00 18.03 106 TRP B N 1
ATOM 3041 C CA . TRP B 1 106 ? 17.011 -25.514 4.065 1.00 19.09 106 TRP B CA 1
ATOM 3042 C C . TRP B 1 106 ? 17.492 -25.800 2.659 1.00 16.37 106 TRP B C 1
ATOM 3043 O O . TRP B 1 106 ? 18.476 -26.535 2.488 1.00 14.45 106 TRP B O 1
ATOM 3054 N N . GLY B 1 107 ? 16.810 -25.250 1.655 1.00 15.28 107 GLY B N 1
ATOM 3055 C CA . GLY B 1 107 ? 17.340 -25.302 0.310 1.00 15.27 107 GLY B CA 1
ATOM 3056 C C . GLY B 1 107 ? 18.685 -24.613 0.206 1.00 16.26 107 GLY B C 1
ATOM 3057 O O . GLY B 1 107 ? 19.536 -25.019 -0.589 1.00 15.12 107 GLY B O 1
ATOM 3058 N N . SER B 1 108 ? 18.910 -23.589 1.028 1.00 15.78 108 SER B N 1
ATOM 3059 C CA . SER B 1 108 ? 20.212 -22.929 1.010 1.00 17.11 108 SER B CA 1
ATOM 3060 C C . SER B 1 108 ? 21.280 -23.812 1.640 1.00 16.09 108 SER B C 1
ATOM 3061 O O . SER B 1 108 ? 22.406 -23.870 1.142 1.00 15.62 108 SER B O 1
ATOM 3064 N N . ALA B 1 109 ? 20.945 -24.545 2.705 1.00 16.99 109 ALA B N 1
ATOM 3065 C CA . ALA B 1 109 ? 21.960 -25.427 3.280 1.00 16.77 109 ALA B CA 1
ATOM 3066 C C . ALA B 1 109 ? 22.304 -26.539 2.309 1.00 14.98 109 ALA B C 1
ATOM 3067 O O . ALA B 1 109 ? 23.482 -26.861 2.127 1.00 16.87 109 ALA B O 1
ATOM 3069 N N . LEU B 1 110 ? 21.294 -27.110 1.647 1.00 15.30 110 LEU B N 1
ATOM 3070 C CA . LEU B 1 110 ? 21.560 -28.140 0.642 1.00 16.79 110 LEU B CA 1
ATOM 3071 C C . LEU B 1 110 ? 22.363 -27.567 -0.519 1.00 17.11 110 LEU B C 1
ATOM 3072 O O . LEU B 1 110 ? 23.252 -28.233 -1.063 1.00 17.75 110 LEU B O 1
ATOM 3077 N N . GLY B 1 111 ? 22.052 -26.334 -0.911 1.00 15.55 111 GLY B N 1
ATOM 3078 C CA . GLY B 1 111 ? 22.726 -25.725 -2.043 1.00 14.73 111 GLY B CA 1
ATOM 3079 C C . GLY B 1 111 ? 24.151 -25.315 -1.722 1.00 15.04 111 GLY B C 1
ATOM 3080 O O . GLY B 1 111 ? 25.045 -25.453 -2.558 1.00 16.12 111 GLY B O 1
ATOM 3081 N N . PHE B 1 112 ? 24.380 -24.781 -0.520 1.00 14.37 112 PHE B N 1
ATOM 3082 C CA . PHE B 1 112 ? 25.745 -24.425 -0.138 1.00 15.60 112 PHE B CA 1
ATOM 3083 C C . PHE B 1 112 ? 26.603 -25.678 -0.006 1.00 15.58 112 PHE B C 1
ATOM 3084 O O . PHE B 1 112 ? 27.775 -25.696 -0.415 1.00 16.51 112 PHE B O 1
ATOM 3092 N N . HIS B 1 113 ? 26.040 -26.729 0.591 1.00 13.90 113 HIS B N 1
ATOM 3093 C CA . HIS B 1 113 ? 26.788 -27.973 0.766 1.00 15.97 113 HIS B CA 1
ATOM 3094 C C . HIS B 1 113 ? 27.125 -28.602 -0.581 1.00 17.26 113 HIS B C 1
ATOM 3095 O O . HIS B 1 113 ? 28.239 -29.111 -0.784 1.00 18.62 113 HIS B O 1
ATOM 3102 N N . TRP B 1 114 ? 26.170 -28.582 -1.508 1.00 15.32 114 TRP B N 1
ATOM 3103 C CA . TRP B 1 114 ? 26.432 -29.051 -2.865 1.00 18.10 114 TRP B CA 1
ATOM 3104 C C . TRP B 1 114 ? 27.481 -28.180 -3.554 1.00 18.46 114 TRP B C 1
ATOM 3105 O O . TRP B 1 114 ? 28.411 -28.695 -4.184 1.00 20.64 114 TRP B O 1
ATOM 3116 N N . ALA B 1 115 ? 27.357 -26.853 -3.439 1.00 17.75 115 ALA B N 1
ATOM 3117 C CA . ALA B 1 115 ? 28.307 -25.976 -4.124 1.00 18.78 115 ALA B CA 1
ATOM 3118 C C . ALA B 1 115 ? 29.733 -26.190 -3.631 1.00 18.15 115 ALA B C 1
ATOM 3119 O O . ALA B 1 115 ? 30.670 -26.204 -4.434 1.00 20.95 115 ALA B O 1
ATOM 3121 N N . ARG B 1 116 ? 29.923 -26.348 -2.316 1.00 16.22 116 ARG B N 1
ATOM 3122 C CA . ARG B 1 116 ? 31.273 -26.561 -1.801 1.00 19.08 116 ARG B CA 1
ATOM 3123 C C . ARG B 1 116 ? 31.879 -27.833 -2.377 1.00 19.09 116 ARG B C 1
ATOM 3124 O O . ARG B 1 116 ? 33.084 -27.889 -2.665 1.00 22.27 116 ARG B O 1
ATOM 3132 N N . ARG B 1 117 ? 31.056 -28.865 -2.545 1.00 16.78 117 ARG B N 1
ATOM 3133 C CA . ARG B 1 117 ? 31.538 -30.139 -3.053 1.00 19.26 117 ARG B CA 1
ATOM 3134 C C . ARG B 1 117 ? 31.636 -30.166 -4.569 1.00 22.18 117 ARG B C 1
ATOM 3135 O O . ARG B 1 117 ? 32.376 -30.994 -5.110 1.00 21.01 117 ARG B O 1
ATOM 3143 N N . HIS B 1 118 ? 30.923 -29.280 -5.259 1.00 17.71 118 HIS B N 1
ATOM 3144 C CA . HIS B 1 118 ? 30.975 -29.231 -6.714 1.00 20.13 118 HIS B CA 1
ATOM 3145 C C . HIS B 1 118 ? 31.382 -27.846 -7.204 1.00 21.85 118 HIS B C 1
ATOM 3146 O O . HIS B 1 118 ? 30.718 -27.289 -8.088 1.00 22.86 118 HIS B O 1
ATOM 3153 N N . PRO B 1 119 ? 32.482 -27.272 -6.699 1.00 21.76 119 PRO B N 1
ATOM 3154 C CA . PRO B 1 119 ? 32.751 -25.856 -6.994 1.00 25.42 119 PRO B CA 1
ATOM 3155 C C . PRO B 1 119 ? 32.922 -25.568 -8.470 1.00 26.60 119 PRO B C 1
ATOM 3156 O O . PRO B 1 119 ? 32.511 -24.498 -8.934 1.00 29.73 119 PRO B O 1
ATOM 3160 N N . ASP B 1 120 ? 33.509 -26.491 -9.225 1.00 25.86 120 ASP B N 1
ATOM 3161 C CA . ASP B 1 120 ? 33.707 -26.262 -10.650 1.00 28.55 120 ASP B CA 1
ATOM 3162 C C . ASP B 1 120 ? 32.388 -26.195 -11.412 1.00 28.45 120 ASP B C 1
ATOM 3163 O O . ASP B 1 120 ? 32.357 -25.673 -12.528 1.00 30.64 120 ASP B O 1
ATOM 3168 N N . ARG B 1 121 ? 31.296 -26.704 -10.841 1.00 25.58 121 ARG B N 1
ATOM 3169 C CA . ARG B 1 121 ? 30.016 -26.743 -11.536 1.00 26.53 121 ARG B CA 1
ATOM 3170 C C . ARG B 1 121 ? 29.113 -25.563 -11.195 1.00 29.81 121 ARG B C 1
ATOM 3171 O O . ARG B 1 121 ? 28.026 -25.448 -11.770 1.00 28.17 121 ARG B O 1
ATOM 3179 N N . VAL B 1 122 ? 29.524 -24.677 -10.293 1.00 21.13 122 VAL B N 1
ATOM 3180 C CA . VAL B 1 122 ? 28.657 -23.591 -9.828 1.00 24.09 122 VAL B CA 1
ATOM 3181 C C . VAL B 1 122 ? 29.068 -22.280 -10.486 1.00 26.54 122 VAL B C 1
ATOM 3182 O O . VAL B 1 122 ? 30.247 -21.900 -10.463 1.00 26.23 122 VAL B O 1
ATOM 3186 N N . LYS B 1 123 ? 28.090 -21.575 -11.053 1.00 23.90 123 LYS B N 1
ATOM 3187 C CA . LYS B 1 123 ? 28.320 -20.267 -11.662 1.00 25.77 123 LYS B CA 1
ATOM 3188 C C . LYS B 1 123 ? 27.997 -19.105 -10.728 1.00 26.23 123 LYS B C 1
ATOM 3189 O O . LYS B 1 123 ? 28.590 -18.026 -10.855 1.00 25.02 123 LYS B O 1
ATOM 3195 N N . GLY B 1 124 ? 27.074 -19.302 -9.800 1.00 21.86 124 GLY B N 1
ATOM 3196 C CA . GLY B 1 124 ? 26.646 -18.230 -8.915 1.00 20.36 124 GLY B CA 1
ATOM 3197 C C . GLY B 1 124 ? 25.647 -18.807 -7.937 1.00 19.16 124 GLY B C 1
ATOM 3198 O O . GLY B 1 124 ? 25.050 -19.858 -8.184 1.00 16.30 124 GLY B O 1
ATOM 3199 N N . ILE B 1 125 ? 25.515 -18.126 -6.801 1.00 15.89 125 ILE B N 1
ATOM 3200 C CA . ILE B 1 125 ? 24.587 -18.533 -5.743 1.00 17.36 125 ILE B CA 1
ATOM 3201 C C . ILE B 1 125 ? 23.784 -17.312 -5.309 1.00 16.52 125 ILE B C 1
ATOM 3202 O O . ILE B 1 125 ? 24.337 -16.375 -4.720 1.00 17.69 125 ILE B O 1
ATOM 3207 N N . ALA B 1 126 ? 22.479 -17.347 -5.548 1.00 15.17 126 ALA B N 1
ATOM 3208 C CA . ALA B 1 126 ? 21.554 -16.359 -5.014 1.00 14.55 126 ALA B CA 1
ATOM 3209 C C . ALA B 1 126 ? 20.815 -17.012 -3.859 1.00 18.26 126 ALA B C 1
ATOM 3210 O O . ALA B 1 126 ? 20.297 -18.123 -4.007 1.00 18.14 126 ALA B O 1
ATOM 3212 N N . PHE B 1 127 ? 20.790 -16.348 -2.709 1.00 17.92 127 PHE B N 1
ATOM 3213 C CA . PHE B 1 127 ? 20.154 -16.932 -1.542 1.00 18.17 127 PHE B CA 1
ATOM 3214 C C . PHE B 1 127 ? 19.342 -15.888 -0.795 1.00 17.12 127 PHE B C 1
ATOM 3215 O O . PHE B 1 127 ? 19.604 -14.687 -0.867 1.00 18.21 127 PHE B O 1
ATOM 3223 N N . MET B 1 128 ? 18.334 -16.383 -0.088 1.00 17.82 128 MET B N 1
ATOM 3224 C CA . MET B 1 128 ? 17.402 -15.565 0.667 1.00 20.18 128 MET B CA 1
ATOM 3225 C C . MET B 1 128 ? 17.004 -16.389 1.876 1.00 18.44 128 MET B C 1
ATOM 3226 O O . MET B 1 128 ? 16.827 -17.604 1.758 1.00 17.96 128 MET B O 1
ATOM 3231 N N . GLU B 1 129 ? 16.908 -15.744 3.032 1.00 20.97 129 GLU B N 1
ATOM 3232 C CA . GLU B 1 129 ? 16.450 -16.410 4.249 1.00 21.29 129 GLU B CA 1
ATOM 3233 C C . GLU B 1 129 ? 17.198 -17.727 4.448 1.00 24.39 129 GLU B C 1
ATOM 3234 O O . GLU B 1 129 ? 16.615 -18.799 4.657 1.00 20.27 129 GLU B O 1
ATOM 3240 N N . ALA B 1 130 ? 18.518 -17.626 4.377 1.00 18.29 130 ALA B N 1
ATOM 3241 C CA . ALA B 1 130 ? 19.404 -18.767 4.229 1.00 22.51 130 ALA B CA 1
ATOM 3242 C C . ALA B 1 130 ? 20.027 -19.137 5.561 1.00 25.45 130 ALA B C 1
ATOM 3243 O O . ALA B 1 130 ? 20.061 -18.339 6.502 1.00 23.86 130 ALA B O 1
ATOM 3245 N N . ILE B 1 131 ? 20.526 -20.367 5.620 1.00 21.48 131 ILE B N 1
ATOM 3246 C CA . ILE B 1 131 ? 21.355 -20.846 6.718 1.00 22.80 131 ILE B CA 1
ATOM 3247 C C . ILE B 1 131 ? 22.799 -20.683 6.257 1.00 24.46 131 ILE B C 1
ATOM 3248 O O . ILE B 1 131 ? 23.334 -21.542 5.554 1.00 23.71 131 ILE B O 1
ATOM 3253 N N . VAL B 1 132 ? 23.433 -19.567 6.618 1.00 24.52 132 VAL B N 1
ATOM 3254 C CA . VAL B 1 132 ? 24.773 -19.296 6.100 1.00 24.74 132 VAL B CA 1
ATOM 3255 C C . VAL B 1 132 ? 25.887 -19.807 7.006 1.00 24.75 132 VAL B C 1
ATOM 3256 O O . VAL B 1 132 ? 27.020 -19.982 6.536 1.00 28.05 132 VAL B O 1
ATOM 3260 N N . ARG B 1 133 ? 25.600 -20.054 8.277 1.00 25.80 133 ARG B N 1
ATOM 3261 C CA . ARG B 1 133 ? 26.592 -20.478 9.251 1.00 28.99 133 ARG B CA 1
ATOM 3262 C C . ARG B 1 133 ? 25.852 -21.059 10.445 1.00 28.61 133 ARG B C 1
ATOM 3263 O O . ARG B 1 133 ? 24.638 -20.876 10.566 1.00 30.89 133 ARG B O 1
ATOM 3271 N N . PRO B 1 134 ? 26.540 -21.787 11.324 1.00 30.33 134 PRO B N 1
ATOM 3272 C CA . PRO B 1 134 ? 25.861 -22.305 12.516 1.00 31.70 134 PRO B CA 1
ATOM 3273 C C . PRO B 1 134 ? 25.407 -21.169 13.420 1.00 35.60 134 PRO B C 1
ATOM 3274 O O . PRO B 1 134 ? 25.980 -20.077 13.422 1.00 35.08 134 PRO B O 1
ATOM 3278 N N . MET B 1 135 ? 24.344 -21.434 14.176 1.00 33.79 135 MET B N 1
ATOM 3279 C CA . MET B 1 135 ? 23.856 -20.496 15.172 1.00 38.60 135 MET B CA 1
ATOM 3280 C C . MET B 1 135 ? 24.428 -20.893 16.523 1.00 39.93 135 MET B C 1
ATOM 3281 O O . MET B 1 135 ? 24.010 -21.920 17.082 1.00 35.37 135 MET B O 1
ATOM 3286 N N . PRO B 1 136 ? 25.398 -20.149 17.068 1.00 43.85 136 PRO B N 1
ATOM 3287 C CA . PRO B 1 136 ? 25.986 -20.544 18.359 1.00 44.05 136 PRO B CA 1
ATOM 3288 C C . PRO B 1 136 ? 24.961 -20.696 19.466 1.00 42.89 136 PRO B C 1
ATOM 3289 O O . PRO B 1 136 ? 25.181 -21.472 20.404 1.00 44.88 136 PRO B O 1
ATOM 3293 N N . SER B 1 137 ? 23.845 -19.981 19.387 1.00 45.78 137 SER B N 1
ATOM 3294 C CA . SER B 1 137 ? 22.747 -20.157 20.325 1.00 43.16 137 SER B CA 1
ATOM 3295 C C . SER B 1 137 ? 21.485 -19.619 19.664 1.00 46.13 137 SER B C 1
ATOM 3296 O O . SER B 1 137 ? 21.506 -19.162 18.517 1.00 45.25 137 SER B O 1
ATOM 3299 N N . TRP B 1 138 ? 20.376 -19.673 20.400 1.00 42.87 138 TRP B N 1
ATOM 3300 C CA . TRP B 1 138 ? 19.141 -19.081 19.908 1.00 47.87 138 TRP B CA 1
ATOM 3301 C C . TRP B 1 138 ? 19.250 -17.571 19.759 1.00 51.99 138 TRP B C 1
ATOM 3302 O O . TRP B 1 138 ? 18.370 -16.960 19.142 1.00 53.22 138 TRP B O 1
ATOM 3313 N N . ASP B 1 139 ? 20.315 -16.973 20.297 1.00 49.21 139 ASP B N 1
ATOM 3314 C CA . ASP B 1 139 ? 20.725 -15.598 20.035 1.00 55.69 139 ASP B CA 1
ATOM 3315 C C . ASP B 1 139 ? 20.598 -15.248 18.560 1.00 56.65 139 ASP B C 1
ATOM 3316 O O . ASP B 1 139 ? 20.174 -14.141 18.211 1.00 57.37 139 ASP B O 1
ATOM 3321 N N . ASP B 1 140 ? 20.966 -16.187 17.689 1.00 57.15 140 ASP B N 1
ATOM 3322 C CA . ASP B 1 140 ? 20.963 -15.969 16.251 1.00 55.45 140 ASP B CA 1
ATOM 3323 C C . ASP B 1 140 ? 19.760 -16.608 15.562 1.00 53.69 140 ASP B C 1
ATOM 3324 O O . ASP B 1 140 ? 19.781 -16.792 14.340 1.00 57.44 140 ASP B O 1
ATOM 3329 N N . PHE B 1 141 ? 18.712 -16.941 16.318 1.00 48.66 141 PHE B N 1
ATOM 3330 C CA . PHE B 1 141 ? 17.477 -17.446 15.728 1.00 48.64 141 PHE B CA 1
ATOM 3331 C C . PHE B 1 141 ? 16.403 -16.363 15.726 1.00 46.64 141 PHE B C 1
ATOM 3332 O O . PHE B 1 141 ? 16.345 -15.546 16.654 1.00 46.41 141 PHE B O 1
ATOM 3340 N N . PRO B 1 142 ? 15.566 -16.335 14.690 1.00 44.89 142 PRO B N 1
ATOM 3341 C CA . PRO B 1 142 ? 14.479 -15.345 14.615 1.00 39.96 142 PRO B CA 1
ATOM 3342 C C . PRO B 1 142 ? 13.688 -15.271 15.909 1.00 43.20 142 PRO B C 1
ATOM 3343 O O . PRO B 1 142 ? 13.070 -16.257 16.341 1.00 38.27 142 PRO B O 1
ATOM 3347 N N . PRO B 1 143 ? 13.656 -14.091 16.530 1.00 45.22 143 PRO B N 1
ATOM 3348 C CA . PRO B 1 143 ? 13.102 -13.979 17.889 1.00 40.80 143 PRO B CA 1
ATOM 3349 C C . PRO B 1 143 ? 11.632 -14.324 17.992 1.00 36.58 143 PRO B C 1
ATOM 3350 O O . PRO B 1 143 ? 11.185 -14.754 19.062 1.00 38.79 143 PRO B O 1
ATOM 3354 N N . GLN B 1 144 ? 10.859 -14.147 16.920 1.00 36.62 144 GLN B N 1
ATOM 3355 C CA . GLN B 1 144 ? 9.442 -14.480 16.975 1.00 42.08 144 GLN B CA 1
ATOM 3356 C C . GLN B 1 144 ? 9.207 -15.974 17.163 1.00 42.48 144 GLN B C 1
ATOM 3357 O O . GLN B 1 144 ? 8.123 -16.370 17.606 1.00 42.88 144 GLN B O 1
ATOM 3363 N N . ALA B 1 145 ? 10.196 -16.812 16.851 1.00 38.80 145 ALA B N 1
ATOM 3364 C CA . ALA B 1 145 ? 9.988 -18.255 16.828 1.00 36.84 145 ALA B CA 1
ATOM 3365 C C . ALA B 1 145 ? 10.949 -19.033 17.717 1.00 35.78 145 ALA B C 1
ATOM 3366 O O . ALA B 1 145 ? 11.028 -20.259 17.578 1.00 33.52 145 ALA B O 1
ATOM 3368 N N . ARG B 1 146 ? 11.675 -18.373 18.625 1.00 34.48 146 ARG B N 1
ATOM 3369 C CA . ARG B 1 146 ? 12.646 -19.085 19.454 1.00 34.54 146 ARG B CA 1
ATOM 3370 C C . ARG B 1 146 ? 11.975 -20.192 20.261 1.00 32.10 146 ARG B C 1
ATOM 3371 O O . ARG B 1 146 ? 12.321 -21.372 20.132 1.00 31.19 146 ARG B O 1
ATOM 3379 N N . GLU B 1 147 ? 11.012 -19.823 21.110 1.00 30.13 147 GLU B N 1
ATOM 3380 C CA . GLU B 1 147 ? 10.366 -20.809 21.969 1.00 32.78 147 GLU B CA 1
ATOM 3381 C C . GLU B 1 147 ? 9.608 -21.848 21.149 1.00 31.91 147 GLU B C 1
ATOM 3382 O O . GLU B 1 147 ? 9.564 -23.031 21.512 1.00 31.73 147 GLU B O 1
ATOM 3388 N N . LEU B 1 148 ? 9.004 -21.423 20.037 1.00 27.57 148 LEU B N 1
ATOM 3389 C CA . LEU B 1 148 ? 8.266 -22.362 19.197 1.00 31.15 148 LEU B CA 1
ATOM 3390 C C . LEU B 1 148 ? 9.189 -23.412 18.587 1.00 29.71 148 LEU B C 1
ATOM 3391 O O . LEU B 1 148 ? 8.846 -24.598 18.541 1.00 29.88 148 LEU B O 1
ATOM 3396 N N . PHE B 1 149 ? 10.364 -23.003 18.114 1.00 28.51 149 PHE B N 1
ATOM 3397 C CA . PHE B 1 149 ? 11.259 -23.989 17.525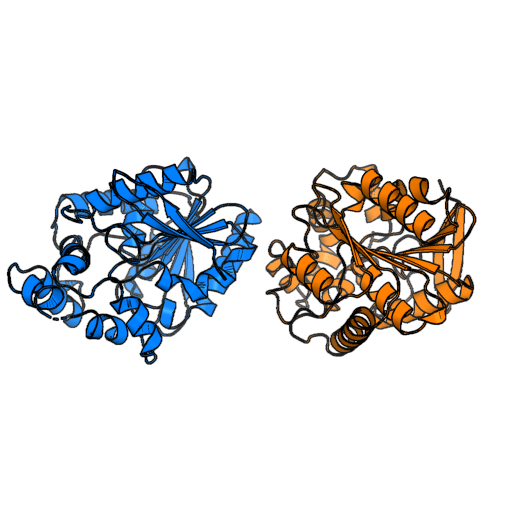 1.00 26.49 149 PHE B CA 1
ATOM 3398 C C . PHE B 1 149 ? 11.992 -24.782 18.596 1.00 27.43 149 PHE B C 1
ATOM 3399 O O . PHE B 1 149 ? 12.364 -25.937 18.362 1.00 26.91 149 PHE B O 1
ATOM 3407 N N . GLN B 1 150 ? 12.199 -24.194 19.776 1.00 29.02 150 GLN B N 1
ATOM 3408 C CA . GLN B 1 150 ? 12.648 -24.997 20.907 1.00 29.13 150 GLN B CA 1
ATOM 3409 C C . GLN B 1 150 ? 11.655 -26.117 21.205 1.00 28.83 150 GLN B C 1
ATOM 3410 O O . GLN B 1 150 ? 12.055 -27.230 21.562 1.00 28.70 150 GLN B O 1
ATOM 3416 N N . ALA B 1 151 ? 10.356 -25.845 21.040 1.00 27.46 151 ALA B N 1
ATOM 3417 C CA . ALA B 1 151 ? 9.338 -26.873 21.251 1.00 27.57 151 ALA B CA 1
ATOM 3418 C C . ALA B 1 151 ? 9.332 -27.897 20.120 1.00 29.89 151 ALA B C 1
ATOM 3419 O O . ALA B 1 151 ? 9.262 -29.108 20.370 1.00 28.80 151 ALA B O 1
ATOM 3421 N N . LEU B 1 152 ? 9.400 -27.436 18.868 1.00 26.90 152 LEU B N 1
ATOM 3422 C CA . LEU B 1 152 ? 9.474 -28.373 17.746 1.00 26.49 152 LEU B CA 1
ATOM 3423 C C . LEU B 1 152 ? 10.648 -29.324 17.900 1.00 26.42 152 LEU B C 1
ATOM 3424 O O . LEU B 1 152 ? 10.554 -30.507 17.538 1.00 28.07 152 LEU B O 1
ATOM 3429 N N . ARG B 1 153 ? 11.771 -28.831 18.429 1.00 21.66 153 ARG B N 1
ATOM 3430 C CA . ARG B 1 153 ? 12.937 -29.687 18.633 1.00 24.03 153 ARG B CA 1
ATOM 3431 C C . ARG B 1 153 ? 12.834 -30.553 19.879 1.00 23.88 153 ARG B C 1
ATOM 3432 O O . ARG B 1 153 ? 13.723 -31.380 20.115 1.00 27.86 153 ARG B O 1
ATOM 3440 N N . THR B 1 154 ? 11.787 -30.397 20.675 1.00 25.96 154 THR B N 1
ATOM 3441 C CA . THR B 1 154 ? 11.635 -31.205 21.875 1.00 29.10 154 THR B CA 1
ATOM 3442 C C . THR B 1 154 ? 10.902 -32.491 21.518 1.00 25.90 154 THR B C 1
ATOM 3443 O O . THR B 1 154 ? 9.776 -32.420 21.007 1.00 23.65 154 THR B O 1
ATOM 3447 N N . PRO B 1 155 ? 11.496 -33.669 21.736 1.00 26.78 155 PRO B N 1
ATOM 3448 C CA . PRO B 1 155 ? 10.804 -34.913 21.386 1.00 26.69 155 PRO B CA 1
ATOM 3449 C C . PRO B 1 155 ? 9.514 -35.041 22.172 1.00 23.72 155 PRO B C 1
ATOM 3450 O O . PRO B 1 155 ? 9.403 -34.570 23.310 1.00 26.26 155 PRO B O 1
ATOM 3454 N N . GLY B 1 156 ? 8.525 -35.662 21.541 1.00 23.57 156 GLY B N 1
ATOM 3455 C CA . GLY B 1 156 ? 7.201 -35.747 22.122 1.00 24.67 156 GLY B CA 1
ATOM 3456 C C . GLY B 1 156 ? 6.353 -34.528 21.821 1.00 27.10 156 GLY B C 1
ATOM 3457 O O . GLY B 1 156 ? 5.246 -34.649 21.283 1.00 28.17 156 GLY B O 1
ATOM 3458 N N . VAL B 1 157 ? 6.864 -33.343 22.172 1.00 24.11 157 VAL B N 1
ATOM 3459 C CA . VAL B 1 157 ? 6.115 -32.110 21.946 1.00 28.68 157 VAL B CA 1
ATOM 3460 C C . VAL B 1 157 ? 6.022 -31.818 20.455 1.00 25.41 157 VAL B C 1
ATOM 3461 O O . VAL B 1 157 ? 4.938 -31.557 19.921 1.00 28.73 157 VAL B O 1
ATOM 3465 N N . GLY B 1 158 ? 7.165 -31.853 19.766 1.00 28.33 158 GLY B N 1
ATOM 3466 C CA . GLY B 1 158 ? 7.168 -31.582 18.339 1.00 26.09 158 GLY B CA 1
ATOM 3467 C C . GLY B 1 158 ? 6.275 -32.533 17.567 1.00 28.49 158 GLY B C 1
ATOM 3468 O O . GLY B 1 158 ? 5.578 -32.124 16.637 1.00 24.11 158 GLY B O 1
ATOM 3469 N N . GLU B 1 159 ? 6.270 -33.814 17.951 1.00 25.42 159 GLU B N 1
ATOM 3470 C CA . GLU B 1 159 ? 5.411 -34.782 17.276 1.00 25.02 159 GLU B CA 1
ATOM 3471 C C . GLU B 1 159 ? 3.944 -34.378 17.374 1.00 30.40 159 GLU B C 1
ATOM 3472 O O . GLU B 1 159 ? 3.207 -34.450 16.383 1.00 33.87 159 GLU B O 1
ATOM 3478 N N . LYS B 1 160 ? 3.504 -33.927 18.552 1.00 28.93 160 LYS B N 1
ATOM 3479 C CA . LYS B 1 160 ? 2.125 -33.459 18.689 1.00 31.62 160 LYS B CA 1
ATOM 3480 C C . LYS B 1 160 ? 1.866 -32.256 17.785 1.00 28.58 160 LYS B C 1
ATOM 3481 O O . LYS B 1 160 ? 0.888 -32.231 17.033 1.00 32.97 160 LYS B O 1
ATOM 3487 N N . MET B 1 161 ? 2.749 -31.259 17.830 1.00 30.64 161 MET B N 1
ATOM 3488 C CA . MET B 1 161 ? 2.521 -30.024 17.085 1.00 30.06 161 MET B CA 1
ATOM 3489 C C . MET B 1 161 ? 2.466 -30.266 15.582 1.00 31.30 161 MET B C 1
ATOM 3490 O O . MET B 1 161 ? 1.652 -29.658 14.879 1.00 32.96 161 MET B O 1
ATOM 3495 N N . ILE B 1 162 ? 3.331 -31.134 15.065 1.00 28.38 162 ILE B N 1
ATOM 3496 C CA . ILE B 1 162 ? 3.474 -31.273 13.617 1.00 27.71 162 ILE B CA 1
ATOM 3497 C C . ILE B 1 162 ? 2.754 -32.518 13.114 1.00 31.90 162 ILE B C 1
ATOM 3498 O O . ILE B 1 162 ? 1.877 -32.438 12.245 1.00 33.24 162 ILE B O 1
ATOM 3503 N N . LEU B 1 163 ? 3.121 -33.682 13.651 1.00 28.41 163 LEU B N 1
ATOM 3504 C CA . LEU B 1 163 ? 2.575 -34.926 13.122 1.00 30.45 163 LEU B CA 1
ATOM 3505 C C . LEU B 1 163 ? 1.083 -35.028 13.389 1.00 33.07 163 LEU B C 1
ATOM 3506 O O . LEU B 1 163 ? 0.328 -35.515 12.542 1.00 33.94 163 LEU B O 1
ATOM 3511 N N . GLU B 1 164 ? 0.635 -34.562 14.552 1.00 32.11 164 GLU B N 1
ATOM 3512 C CA . GLU B 1 164 ? -0.774 -34.658 14.895 1.00 38.54 164 GLU B CA 1
ATOM 3513 C C . GLU B 1 164 ? -1.538 -33.372 14.608 1.00 37.12 164 GLU B C 1
ATOM 3514 O O . GLU B 1 164 ? -2.601 -33.428 13.995 1.00 39.49 164 GLU B O 1
ATOM 3520 N N . GLN B 1 165 ? -1.006 -32.213 14.999 1.00 33.35 165 GLN B N 1
ATOM 3521 C CA . GLN B 1 165 ? -1.738 -30.956 14.871 1.00 35.51 165 GLN B CA 1
ATOM 3522 C C . GLN B 1 165 ? -1.392 -30.152 13.619 1.00 35.67 165 GLN B C 1
ATOM 3523 O O . GLN B 1 165 ? -1.988 -29.091 13.406 1.00 35.99 165 GLN B O 1
ATOM 3529 N N . ASN B 1 166 ? -0.448 -30.612 12.795 1.00 35.41 166 ASN B N 1
ATOM 3530 C CA . ASN B 1 166 ? -0.232 -30.034 11.464 1.00 32.89 166 ASN B CA 1
ATOM 3531 C C . ASN B 1 166 ? 0.133 -28.554 11.531 1.00 35.64 166 ASN B C 1
ATOM 3532 O O . ASN B 1 166 ? -0.175 -27.795 10.611 1.00 30.96 166 ASN B O 1
ATOM 3537 N N . MET B 1 167 ? 0.788 -28.131 12.613 1.00 30.57 167 MET B N 1
ATOM 3538 C CA . MET B 1 167 ? 0.901 -26.704 12.901 1.00 32.58 167 MET B CA 1
ATOM 3539 C C . MET B 1 167 ? 1.984 -25.987 12.102 1.00 31.63 167 MET B C 1
ATOM 3540 O O . MET B 1 167 ? 1.959 -24.749 12.042 1.00 30.08 167 MET B O 1
ATOM 3545 N N . PHE B 1 168 ? 2.936 -26.707 11.499 1.00 26.94 168 PHE B N 1
ATOM 3546 C CA . PHE B 1 168 ? 3.880 -26.022 10.623 1.00 31.15 168 PHE B CA 1
ATOM 3547 C C . PHE B 1 168 ? 3.180 -25.538 9.361 1.00 30.94 168 PHE B C 1
ATOM 3548 O O . PHE B 1 168 ? 3.426 -24.418 8.890 1.00 30.73 168 PHE B O 1
ATOM 3556 N N . ILE B 1 169 ? 2.277 -26.355 8.821 1.00 29.27 169 ILE B N 1
ATOM 3557 C CA . ILE B 1 169 ? 1.583 -25.985 7.592 1.00 28.41 169 ILE B CA 1
ATOM 3558 C C . ILE B 1 169 ? 0.432 -25.034 7.877 1.00 30.92 169 ILE B C 1
ATOM 3559 O O . ILE B 1 169 ? 0.177 -24.101 7.106 1.00 27.89 169 ILE B O 1
ATOM 3564 N N . GLU B 1 170 ? -0.277 -25.248 8.982 1.00 29.17 170 GLU B N 1
ATOM 3565 C CA . GLU B 1 170 ? -1.492 -24.495 9.246 1.00 30.66 170 GLU B CA 1
ATOM 3566 C C . GLU B 1 170 ? -1.255 -23.186 9.984 1.00 32.62 170 GLU B C 1
ATOM 3567 O O . GLU B 1 170 ? -2.128 -22.312 9.948 1.00 30.72 170 GLU B O 1
ATOM 3573 N N . LYS B 1 171 ? -0.114 -23.022 10.657 1.00 28.01 171 LYS B N 1
ATOM 3574 C CA . LYS B 1 171 ? 0.098 -21.794 11.419 1.00 28.89 171 LYS B CA 1
ATOM 3575 C C . LYS B 1 171 ? 1.445 -21.138 11.125 1.00 28.80 171 LYS B C 1
ATOM 3576 O O . LYS B 1 171 ? 1.512 -19.924 10.902 1.00 29.27 171 LYS B O 1
ATOM 3582 N N . ILE B 1 172 ? 2.524 -21.918 11.119 1.00 26.76 172 ILE B N 1
ATOM 3583 C CA . ILE B 1 172 ? 3.853 -21.328 10.966 1.00 26.22 172 ILE B CA 1
ATOM 3584 C C . ILE B 1 172 ? 4.050 -20.821 9.545 1.00 28.43 172 ILE B C 1
ATOM 3585 O O . ILE B 1 172 ? 4.554 -19.713 9.327 1.00 25.90 172 ILE B O 1
ATOM 3590 N N . LEU B 1 173 ? 3.657 -21.620 8.553 1.00 25.25 173 LEU B N 1
ATOM 3591 C CA . LEU B 1 173 ? 3.785 -21.162 7.171 1.00 27.30 173 LEU B CA 1
ATOM 3592 C C . LEU B 1 173 ? 2.939 -19.919 6.883 1.00 25.70 173 LEU B C 1
ATOM 3593 O O . LEU B 1 173 ? 3.498 -18.927 6.385 1.00 26.03 173 LEU B O 1
ATOM 3598 N N . PRO B 1 174 ? 1.636 -19.870 7.184 1.00 25.60 174 PRO B N 1
ATOM 3599 C CA . PRO B 1 174 ? 0.913 -18.598 6.987 1.00 27.30 174 PRO B CA 1
ATOM 3600 C C . PRO B 1 174 ? 1.370 -17.495 7.926 1.00 28.45 174 PRO B C 1
ATOM 3601 O O . PRO B 1 174 ? 1.239 -16.316 7.572 1.00 26.44 174 PRO B O 1
ATOM 3605 N N . GLY B 1 175 ? 1.927 -17.833 9.093 1.00 22.83 175 GLY B N 1
ATOM 3606 C CA . GLY B 1 175 ? 2.481 -16.839 9.993 1.00 26.77 175 GLY B CA 1
ATOM 3607 C C . GLY B 1 175 ? 3.806 -16.245 9.556 1.00 29.61 175 GLY B C 1
ATOM 3608 O O . GLY B 1 175 ? 4.261 -15.261 10.144 1.00 30.42 175 GLY B O 1
ATOM 3609 N N . SER B 1 176 ? 4.435 -16.818 8.533 1.00 25.99 176 SER B N 1
ATOM 3610 C CA . SER B 1 176 ? 5.735 -16.367 8.058 1.00 24.05 176 SER B CA 1
ATOM 3611 C C . SER B 1 176 ? 5.628 -15.662 6.715 1.00 27.38 176 SER B C 1
ATOM 3612 O O . SER B 1 176 ? 6.616 -15.580 5.977 1.00 22.33 176 SER B O 1
ATOM 3615 N N . VAL B 1 177 ? 4.438 -15.162 6.392 1.00 24.51 177 VAL B N 1
ATOM 3616 C CA . VAL B 1 177 ? 4.164 -14.380 5.196 1.00 23.86 177 VAL B CA 1
ATOM 3617 C C . VAL B 1 177 ? 3.460 -13.108 5.649 1.00 25.79 177 VAL B C 1
ATOM 3618 O O . VAL B 1 177 ? 2.597 -13.146 6.534 1.00 25.64 177 VAL B O 1
ATOM 3622 N N . LEU B 1 178 ? 3.825 -11.983 5.048 1.00 21.41 178 LEU B N 1
ATOM 3623 C CA . LEU B 1 178 ? 3.237 -10.713 5.466 1.00 22.34 178 LEU B CA 1
ATOM 3624 C C . LEU B 1 178 ? 1.753 -10.671 5.141 1.00 27.72 178 LEU B C 1
ATOM 3625 O O . LEU B 1 178 ? 0.936 -10.276 5.980 1.00 31.08 178 LEU B O 1
ATOM 3630 N N . ARG B 1 179 ? 1.382 -11.095 3.944 1.00 22.41 179 ARG B N 1
ATOM 3631 C CA . ARG B 1 179 ? -0.010 -11.092 3.531 1.00 20.38 179 ARG B CA 1
ATOM 3632 C C . ARG B 1 179 ? -0.619 -12.476 3.720 1.00 23.26 179 ARG B C 1
ATOM 3633 O O . ARG B 1 179 ? 0.089 -13.470 3.915 1.00 19.91 179 ARG B O 1
ATOM 3641 N N . PRO B 1 180 ? -1.947 -12.572 3.693 1.00 16.50 180 PRO B N 1
ATOM 3642 C CA . PRO B 1 180 ? -2.606 -13.878 3.869 1.00 21.28 180 PRO B CA 1
ATOM 3643 C C . PRO B 1 180 ? -2.349 -14.795 2.682 1.00 20.30 180 PRO B C 1
ATOM 3644 O O . PRO B 1 180 ? -2.449 -14.374 1.526 1.00 20.91 180 PRO B O 1
ATOM 3648 N N . LEU B 1 181 ? -2.013 -16.056 2.969 1.00 18.61 181 LEU B N 1
ATOM 3649 C CA . LEU B 1 181 ? -1.948 -17.020 1.889 1.00 19.88 181 LEU B CA 1
ATOM 3650 C C . LEU B 1 181 ? -3.359 -17.378 1.455 1.00 19.02 181 LEU B C 1
ATOM 3651 O O . LEU B 1 181 ? -4.289 -17.448 2.263 1.00 22.49 181 LEU B O 1
ATOM 3656 N N . SER B 1 182 ? -3.510 -17.615 0.164 1.00 18.56 182 SER B N 1
ATOM 3657 C CA . SER B 1 182 ? -4.830 -17.871 -0.375 1.00 19.08 182 SER B CA 1
ATOM 3658 C C . SER B 1 182 ? -5.237 -19.328 -0.137 1.00 20.61 182 SER B C 1
ATOM 3659 O O . SER B 1 182 ? -4.410 -20.195 0.181 1.00 17.76 182 SER B O 1
ATOM 3662 N N . GLU B 1 183 ? -6.544 -19.584 -0.276 1.00 18.75 183 GLU B N 1
ATOM 3663 C CA . GLU B 1 183 ? -7.046 -20.956 -0.216 1.00 18.85 183 GLU B CA 1
ATOM 3664 C C . GLU B 1 183 ? -6.294 -21.856 -1.187 1.00 20.12 183 GLU B C 1
ATOM 3665 O O . GLU B 1 183 ? -5.894 -22.978 -0.839 1.00 17.51 183 GLU B O 1
ATOM 3671 N N . GLU B 1 184 ? -6.072 -21.368 -2.408 1.00 18.73 184 GLU B N 1
ATOM 3672 C CA . GLU B 1 184 ? -5.424 -22.179 -3.431 1.00 22.63 184 GLU B CA 1
ATOM 3673 C C . GLU B 1 184 ? -3.956 -22.420 -3.104 1.00 23.61 184 GLU B C 1
ATOM 3674 O O . GLU B 1 184 ? -3.436 -23.523 -3.327 1.00 21.05 184 GLU B O 1
ATOM 3680 N N . GLU B 1 185 ? -3.275 -21.409 -2.558 1.00 19.31 185 GLU B N 1
ATOM 3681 C CA . GLU B 1 185 ? -1.897 -21.603 -2.112 1.00 17.68 185 GLU B CA 1
ATOM 3682 C C . GLU B 1 185 ? -1.832 -22.574 -0.937 1.00 20.76 185 GLU B C 1
ATOM 3683 O O . GLU B 1 185 ? -0.958 -23.448 -0.891 1.00 17.79 185 GLU B O 1
ATOM 3689 N N . MET B 1 186 ? -2.743 -22.432 0.028 1.00 18.03 186 MET B N 1
ATOM 3690 C CA . MET B 1 186 ? -2.738 -23.335 1.172 1.00 20.32 186 MET B CA 1
ATOM 3691 C C . MET B 1 186 ? -3.010 -24.765 0.725 1.00 19.47 186 MET B C 1
ATOM 3692 O O . MET B 1 186 ? -2.381 -25.708 1.220 1.00 21.45 186 MET B O 1
ATOM 3697 N N . ASP B 1 187 ? -3.928 -24.946 -0.228 1.00 21.77 187 ASP B N 1
ATOM 3698 C CA . ASP B 1 187 ? -4.176 -26.282 -0.768 1.00 18.58 187 ASP B CA 1
ATOM 3699 C C . ASP B 1 187 ? -2.919 -26.860 -1.401 1.00 20.77 187 ASP B C 1
ATOM 3700 O O . ASP B 1 187 ? -2.637 -28.065 -1.275 1.00 17.77 187 ASP B O 1
ATOM 3705 N N . ALA B 1 188 ? -2.139 -26.021 -2.082 1.00 19.20 188 ALA B N 1
ATOM 3706 C CA . ALA B 1 188 ? -0.927 -26.519 -2.720 1.00 17.40 188 ALA B CA 1
ATOM 3707 C C . ALA B 1 188 ? 0.131 -26.886 -1.685 1.00 19.22 188 ALA B C 1
ATOM 3708 O O . ALA B 1 188 ? 0.827 -27.898 -1.833 1.00 17.16 188 ALA B O 1
ATOM 3710 N N . TYR B 1 189 ? 0.238 -26.114 -0.610 1.00 14.06 189 TYR B N 1
ATOM 3711 C CA . TYR B 1 189 ? 1.236 -26.416 0.411 1.00 17.62 189 TYR B CA 1
ATOM 3712 C C . TYR B 1 189 ? 0.798 -27.555 1.322 1.00 19.21 189 TYR B C 1
ATOM 3713 O O . TYR B 1 189 ? 1.651 -28.259 1.864 1.00 16.02 189 TYR B O 1
ATOM 3722 N N . ARG B 1 190 ? -0.514 -27.745 1.510 1.00 15.55 190 ARG B N 1
ATOM 3723 C CA . ARG B 1 190 ? -1.011 -28.844 2.329 1.00 18.19 190 ARG B CA 1
ATOM 3724 C C . ARG B 1 190 ? -0.926 -30.176 1.617 1.00 16.83 190 ARG B C 1
ATOM 3725 O O . ARG B 1 190 ? -0.814 -31.207 2.279 1.00 15.69 190 ARG B O 1
ATOM 3733 N N . ALA B 1 191 ? -1.023 -30.166 0.288 1.00 14.80 191 ALA B N 1
ATOM 3734 C CA . ALA B 1 191 ? -1.265 -31.406 -0.448 1.00 17.51 191 ALA B CA 1
ATOM 3735 C C . ALA B 1 191 ? -0.238 -32.507 -0.194 1.00 15.47 191 ALA B C 1
ATOM 3736 O O . ALA B 1 191 ? -0.641 -33.684 -0.165 1.00 18.74 191 ALA B O 1
ATOM 3738 N N . PRO B 1 192 ? 1.063 -32.232 -0.020 1.00 12.92 192 PRO B N 1
ATOM 3739 C CA . PRO B 1 192 ? 2.003 -33.344 0.206 1.00 13.04 192 PRO B CA 1
ATOM 3740 C C . PRO B 1 192 ? 1.891 -33.969 1.585 1.00 13.84 192 PRO B C 1
ATOM 3741 O O . PRO B 1 192 ? 2.438 -35.057 1.795 1.00 16.43 192 PRO B O 1
ATOM 3745 N N . PHE B 1 193 ? 1.173 -33.340 2.516 1.00 14.10 193 PHE B N 1
ATOM 3746 C CA . PHE B 1 193 ? 1.255 -33.690 3.937 1.00 17.09 193 PHE B CA 1
ATOM 3747 C C . PHE B 1 193 ? -0.097 -34.028 4.569 1.00 17.73 193 PHE B C 1
ATOM 3748 O O . PHE B 1 193 ? -0.458 -33.480 5.611 1.00 19.91 193 PHE B O 1
ATOM 3756 N N . PRO B 1 194 ? -0.874 -34.946 3.972 1.00 20.27 194 PRO B N 1
ATOM 3757 C CA . PRO B 1 194 ? -2.206 -35.231 4.534 1.00 22.79 194 PRO B CA 1
ATOM 3758 C C . PRO B 1 194 ? -2.189 -36.088 5.787 1.00 22.71 194 PRO B C 1
ATOM 3759 O O . PRO B 1 194 ? -3.169 -36.063 6.541 1.00 24.90 194 PRO B O 1
ATOM 3763 N N . THR B 1 195 ? -1.130 -36.842 6.036 1.00 19.30 195 THR B N 1
ATOM 3764 C CA . THR B 1 195 ? -1.098 -37.838 7.091 1.00 25.13 195 THR B CA 1
ATOM 3765 C C . THR B 1 195 ? 0.005 -37.539 8.094 1.00 24.06 195 THR B C 1
ATOM 3766 O O . THR B 1 195 ? 1.000 -36.887 7.758 1.00 19.90 195 THR B O 1
ATOM 3770 N N . PRO B 1 196 ? -0.128 -38.017 9.334 1.00 25.40 196 PRO B N 1
ATOM 3771 C CA . PRO B 1 196 ? 0.980 -37.848 10.290 1.00 26.08 196 PRO B CA 1
ATOM 3772 C C . PRO B 1 196 ? 2.295 -38.380 9.754 1.00 24.87 196 PRO B C 1
ATOM 3773 O O . PRO B 1 196 ? 3.324 -37.687 9.819 1.00 24.19 196 PRO B O 1
ATOM 3777 N N . GLU B 1 197 ? 2.280 -39.602 9.210 1.00 23.86 197 GLU B N 1
ATOM 3778 C CA . GLU B 1 197 ? 3.489 -40.194 8.641 1.00 22.54 197 GLU B CA 1
ATOM 3779 C C . GLU B 1 197 ? 4.094 -39.311 7.546 1.00 22.23 197 GLU B C 1
ATOM 3780 O O . GLU B 1 197 ? 5.322 -39.149 7.474 1.00 20.72 197 GLU B O 1
ATOM 3786 N N . SER B 1 198 ? 3.250 -38.712 6.694 1.00 19.80 198 SER B N 1
ATOM 3787 C CA . SER B 1 198 ? 3.778 -37.861 5.625 1.00 20.57 198 SER B CA 1
ATOM 3788 C C . SER B 1 198 ? 4.479 -36.625 6.157 1.00 15.89 198 SER B C 1
ATOM 3789 O O . SER B 1 198 ? 5.279 -36.021 5.438 1.00 17.88 198 SER B O 1
ATOM 3792 N N . ARG B 1 199 ? 4.180 -36.211 7.377 1.00 16.21 199 ARG B N 1
ATOM 3793 C CA . ARG B 1 199 ? 4.733 -34.976 7.904 1.00 18.29 199 ARG B CA 1
ATOM 3794 C C . ARG B 1 199 ? 6.053 -35.192 8.614 1.00 20.43 199 ARG B C 1
ATOM 3795 O O . ARG B 1 199 ? 6.584 -34.258 9.221 1.00 18.11 199 ARG B O 1
ATOM 3803 N N . LYS B 1 200 ? 6.611 -36.398 8.538 1.00 18.88 200 LYS B N 1
ATOM 3804 C CA . LYS B 1 200 ? 7.903 -36.629 9.171 1.00 18.41 200 LYS B CA 1
ATOM 3805 C C . LYS B 1 200 ? 9.007 -35.710 8.659 1.00 19.62 200 LYS B C 1
ATOM 3806 O O . LYS B 1 200 ? 9.796 -35.235 9.495 1.00 19.23 200 LYS B O 1
ATOM 3812 N N . PRO B 1 201 ? 9.147 -35.429 7.358 1.00 18.15 201 PRO B N 1
ATOM 3813 C CA . PRO B 1 201 ? 10.208 -34.484 6.947 1.00 18.69 201 PRO B CA 1
ATOM 3814 C C . PRO B 1 201 ? 9.979 -33.093 7.483 1.00 19.86 201 PRO B C 1
ATOM 3815 O O . PRO B 1 201 ? 10.945 -32.363 7.736 1.00 18.07 201 PRO B O 1
ATOM 3819 N N . VAL B 1 202 ? 8.718 -32.710 7.689 1.00 16.26 202 VAL B N 1
ATOM 3820 C CA . VAL B 1 202 ? 8.421 -31.372 8.179 1.00 20.20 202 VAL B CA 1
ATOM 3821 C C . VAL B 1 202 ? 8.858 -31.229 9.625 1.00 18.90 202 VAL B C 1
ATOM 3822 O O . VAL B 1 202 ? 9.317 -30.159 10.038 1.00 20.55 202 VAL B O 1
ATOM 3826 N N . LEU B 1 203 ? 8.797 -32.318 10.394 1.00 18.35 203 LEU B N 1
ATOM 3827 C CA . LEU B 1 203 ? 9.252 -32.282 11.778 1.00 19.47 203 LEU B CA 1
ATOM 3828 C C . LEU B 1 203 ? 10.760 -32.448 11.891 1.00 21.24 203 LEU B C 1
ATOM 3829 O O . LEU B 1 203 ? 11.388 -31.863 12.785 1.00 20.69 203 LEU B O 1
ATOM 3834 N N . GLN B 1 204 ? 11.358 -33.238 11.010 1.00 20.09 204 GLN B N 1
ATOM 3835 C CA . GLN B 1 204 ? 12.782 -33.501 11.131 1.00 19.59 204 GLN B CA 1
ATOM 3836 C C . GLN B 1 204 ? 13.604 -32.276 10.772 1.00 21.09 204 GLN B C 1
ATOM 3837 O O . GLN B 1 204 ? 14.650 -32.043 11.380 1.00 18.77 204 GLN B O 1
ATOM 3843 N N . TRP B 1 205 ? 13.133 -31.468 9.814 1.00 17.85 205 TRP B N 1
ATOM 3844 C CA . TRP B 1 205 ? 13.898 -30.298 9.389 1.00 18.69 205 TRP B CA 1
ATOM 3845 C C . TRP B 1 205 ? 14.253 -29.368 10.543 1.00 15.91 205 TRP B C 1
ATOM 3846 O O . TRP B 1 205 ? 15.445 -29.050 10.702 1.00 20.05 205 TRP B O 1
ATOM 3857 N N . PRO B 1 206 ? 13.314 -28.903 11.374 1.00 18.39 206 PRO B N 1
ATOM 3858 C CA . PRO B 1 206 ? 13.724 -28.031 12.492 1.00 18.87 206 PRO B CA 1
ATOM 3859 C C . PRO B 1 206 ? 14.650 -28.723 13.476 1.00 19.37 206 PRO B C 1
ATOM 3860 O O . PRO B 1 206 ? 15.452 -28.059 14.147 1.00 18.93 206 PRO B O 1
ATOM 3864 N N . ARG B 1 207 ? 14.582 -30.048 13.569 1.00 18.35 207 ARG B N 1
ATOM 3865 C CA . ARG B 1 207 ? 15.496 -30.796 14.419 1.00 21.50 207 ARG B CA 1
ATOM 3866 C C . ARG B 1 207 ? 16.886 -30.935 13.818 1.00 21.42 207 ARG B C 1
ATOM 3867 O O . ARG B 1 207 ? 17.807 -31.370 14.518 1.00 22.40 207 ARG B O 1
ATOM 3875 N N . GLU B 1 208 ? 17.075 -30.550 12.561 1.00 19.29 208 GLU B N 1
ATOM 3876 C CA . GLU B 1 208 ? 18.400 -30.538 11.959 1.00 20.38 208 GLU B CA 1
ATOM 3877 C C . GLU B 1 208 ? 19.092 -29.192 12.086 1.00 19.34 208 GLU B C 1
ATOM 3878 O O . GLU B 1 208 ? 20.295 -29.105 11.796 1.00 23.15 208 GLU B O 1
ATOM 3884 N N . LEU B 1 209 ? 18.374 -28.158 12.508 1.00 21.58 209 LEU B N 1
ATOM 3885 C CA . LEU B 1 209 ? 18.927 -26.808 12.509 1.00 22.12 209 LEU B CA 1
ATOM 3886 C C . LEU B 1 209 ? 20.182 -26.737 13.377 1.00 23.65 209 LEU B C 1
ATOM 3887 O O . LEU B 1 209 ? 20.171 -27.222 14.522 1.00 25.60 209 LEU B O 1
ATOM 3892 N N . PRO B 1 210 ? 21.278 -26.178 12.872 1.00 24.78 210 PRO B N 1
ATOM 3893 C CA . PRO B 1 210 ? 22.503 -26.083 13.675 1.00 25.01 210 PRO B CA 1
ATOM 3894 C C . PRO B 1 210 ? 22.417 -25.010 14.748 1.00 28.37 210 PRO B C 1
ATOM 3895 O O . PRO B 1 210 ? 22.734 -23.845 14.497 1.00 29.48 210 PRO B O 1
ATOM 3899 N N . ILE B 1 211 ? 21.998 -25.396 15.951 1.00 30.23 211 ILE B N 1
ATOM 3900 C CA . ILE B 1 211 ? 21.776 -24.464 17.050 1.00 30.84 211 ILE B CA 1
ATOM 3901 C C . ILE B 1 211 ? 22.479 -25.005 18.285 1.00 33.52 211 ILE B C 1
ATOM 3902 O O . ILE B 1 211 ? 22.300 -26.175 18.641 1.00 35.54 211 ILE B O 1
ATOM 3907 N N . ASP B 1 212 ? 23.271 -24.157 18.938 1.00 39.70 212 ASP B N 1
ATOM 3908 C CA . ASP B 1 212 ? 23.924 -24.510 20.200 1.00 41.60 212 ASP B CA 1
ATOM 3909 C C . ASP B 1 212 ? 24.758 -25.778 20.065 1.00 37.32 212 ASP B C 1
ATOM 3910 O O . ASP B 1 212 ? 24.866 -26.567 21.007 1.00 43.16 212 ASP B O 1
ATOM 3915 N N . GLY B 1 213 ? 25.335 -25.991 18.884 1.00 38.33 213 GLY B N 1
ATOM 3916 C CA . GLY B 1 213 ? 26.160 -27.152 18.624 1.00 36.94 213 GLY B CA 1
ATOM 3917 C C . GLY B 1 213 ? 25.416 -28.450 18.395 1.00 35.33 213 GLY B C 1
ATOM 3918 O O . GLY B 1 213 ? 26.050 -29.509 18.372 1.00 32.79 213 GLY B O 1
ATOM 3919 N N . GLU B 1 214 ? 24.097 -28.411 18.219 1.00 35.16 214 GLU B N 1
ATOM 3920 C CA . GLU B 1 214 ? 23.332 -29.630 18.017 1.00 32.56 214 GLU B CA 1
ATOM 3921 C C . GLU B 1 214 ? 22.393 -29.466 16.830 1.00 28.66 214 GLU B C 1
ATOM 3922 O O . GLU B 1 214 ? 21.734 -28.426 16.704 1.00 29.07 214 GLU B O 1
ATOM 3928 N N . PRO B 1 215 ? 22.282 -30.479 15.954 1.00 28.38 215 PRO B N 1
ATOM 3929 C CA . PRO B 1 215 ? 22.995 -31.758 15.959 1.00 28.46 215 PRO B CA 1
ATOM 3930 C C . PRO B 1 215 ? 24.418 -31.610 15.446 1.00 30.71 215 PRO B C 1
ATOM 3931 O O . PRO B 1 215 ? 24.641 -30.844 14.513 1.00 29.68 215 PRO B O 1
ATOM 3935 N N . ALA B 1 216 ? 25.361 -32.347 16.039 1.00 29.56 216 ALA B N 1
ATOM 3936 C CA . ALA B 1 216 ? 26.776 -32.061 15.807 1.00 29.46 216 ALA B CA 1
ATOM 3937 C C . ALA B 1 216 ? 27.162 -32.245 14.344 1.00 26.56 216 ALA B C 1
ATOM 3938 O O . ALA B 1 216 ? 27.965 -31.466 13.806 1.00 26.64 216 ALA B O 1
ATOM 3940 N N . ASP B 1 217 ? 26.607 -33.267 13.683 1.00 27.35 217 ASP B N 1
ATOM 3941 C CA . ASP B 1 217 ? 27.000 -33.541 12.306 1.00 27.25 217 ASP B CA 1
ATOM 3942 C C . ASP B 1 217 ? 26.539 -32.434 11.358 1.00 28.05 217 ASP B C 1
ATOM 3943 O O . ASP B 1 217 ? 27.279 -32.044 10.448 1.00 28.25 217 ASP B O 1
ATOM 3948 N N . VAL B 1 218 ? 25.332 -31.900 11.555 1.00 23.02 218 VAL B N 1
ATOM 3949 C CA . VAL B 1 218 ? 24.893 -30.798 10.708 1.00 21.98 218 VAL B CA 1
ATOM 3950 C C . VAL B 1 218 ? 25.722 -29.546 10.996 1.00 22.08 218 VAL B C 1
ATOM 3951 O O . VAL B 1 218 ? 26.094 -28.805 10.081 1.00 21.16 218 VAL B O 1
ATOM 3955 N N . VAL B 1 219 ? 26.035 -29.300 12.269 1.00 24.80 219 VAL B N 1
ATOM 3956 C CA . VAL B 1 219 ? 26.886 -28.161 12.605 1.00 24.47 219 VAL B CA 1
ATOM 3957 C C . VAL B 1 219 ? 28.212 -28.245 11.855 1.00 22.64 219 VAL B C 1
ATOM 3958 O O . VAL B 1 219 ? 28.717 -27.240 11.344 1.00 23.94 219 VAL B O 1
ATOM 3962 N N . ALA B 1 220 ? 28.799 -29.447 11.770 1.00 25.42 220 ALA B N 1
ATOM 3963 C CA . ALA B 1 220 ? 30.071 -29.602 11.065 1.00 24.52 220 ALA B CA 1
ATOM 3964 C C . ALA B 1 220 ? 29.930 -29.316 9.572 1.00 25.24 220 ALA B C 1
ATOM 3965 O O . ALA B 1 220 ? 30.835 -28.739 8.952 1.00 23.00 220 ALA B O 1
ATOM 3967 N N . ILE B 1 221 ? 28.807 -29.723 8.975 1.00 22.24 221 ILE B N 1
ATOM 3968 C CA . ILE B 1 221 ? 28.579 -29.479 7.551 1.00 20.71 221 ILE B CA 1
ATOM 3969 C C . ILE B 1 221 ? 28.403 -27.991 7.279 1.00 19.46 221 ILE B C 1
ATOM 3970 O O . ILE B 1 221 ? 28.948 -27.450 6.307 1.00 19.94 221 ILE B O 1
ATOM 3975 N N . VAL B 1 222 ? 27.622 -27.310 8.117 1.00 22.28 222 VAL B N 1
ATOM 3976 C CA . VAL B 1 222 ? 27.373 -25.891 7.898 1.00 23.26 222 VAL B CA 1
ATOM 3977 C C . VAL B 1 222 ? 28.635 -25.085 8.179 1.00 22.96 222 VAL B C 1
ATOM 3978 O O . VAL B 1 222 ? 28.932 -24.115 7.477 1.00 21.38 222 VAL B O 1
ATOM 3982 N N . GLU B 1 223 ? 29.403 -25.484 9.195 1.00 25.79 223 GLU B N 1
ATOM 3983 C CA . GLU B 1 223 ? 30.712 -24.873 9.415 1.00 25.99 223 GLU B CA 1
ATOM 3984 C C . GLU B 1 223 ? 31.573 -24.970 8.166 1.00 26.71 223 GLU B C 1
ATOM 3985 O O . GLU B 1 223 ? 32.220 -23.990 7.765 1.00 23.64 223 GLU B O 1
ATOM 3991 N N . ALA B 1 224 ? 31.572 -26.140 7.523 1.00 22.40 224 ALA B N 1
ATOM 3992 C CA . ALA B 1 224 ? 32.444 -26.364 6.377 1.00 22.75 224 ALA B CA 1
ATOM 3993 C C . ALA B 1 224 ? 32.035 -25.499 5.196 1.00 23.43 224 ALA B C 1
ATOM 3994 O O . ALA B 1 224 ? 32.889 -24.880 4.554 1.00 19.75 224 ALA B O 1
ATOM 3996 N N . TYR B 1 225 ? 30.733 -25.426 4.888 1.00 17.32 225 TYR B N 1
ATOM 3997 C CA . TYR B 1 225 ? 30.375 -24.579 3.756 1.00 17.67 225 TYR B CA 1
ATOM 3998 C C . TYR B 1 225 ? 30.389 -23.097 4.107 1.00 16.67 225 TYR B C 1
ATOM 3999 O O . TYR B 1 225 ? 30.524 -22.276 3.202 1.00 19.40 225 TYR B O 1
ATOM 4008 N N . ALA B 1 226 ? 30.273 -22.734 5.387 1.00 17.57 226 ALA B N 1
ATOM 4009 C CA . ALA B 1 226 ? 30.475 -21.334 5.751 1.00 19.66 226 ALA B CA 1
ATOM 4010 C C . ALA B 1 226 ? 31.912 -20.920 5.471 1.00 20.52 226 ALA B C 1
ATOM 4011 O O . ALA B 1 226 ? 32.158 -19.864 4.885 1.00 22.69 226 ALA B O 1
ATOM 4013 N N . GLU B 1 227 ? 32.873 -21.764 5.848 1.00 20.13 227 GLU B N 1
ATOM 4014 C CA . GLU B 1 227 ? 34.272 -21.481 5.540 1.00 25.08 227 GLU B CA 1
ATOM 4015 C C . GLU B 1 227 ? 34.497 -21.377 4.035 1.00 24.93 227 GLU B C 1
ATOM 4016 O O . GLU B 1 227 ? 35.223 -20.494 3.566 1.00 24.70 227 GLU B O 1
ATOM 4022 N N . TRP B 1 228 ? 33.885 -22.280 3.263 1.00 21.95 228 TRP B N 1
ATOM 4023 C CA . TRP B 1 228 ? 34.053 -22.262 1.813 1.00 21.45 228 TRP B CA 1
ATOM 4024 C C . TRP B 1 228 ? 33.407 -21.029 1.197 1.00 22.60 228 TRP B C 1
ATOM 4025 O O . TRP B 1 228 ? 33.962 -20.423 0.271 1.00 28.29 228 TRP B O 1
ATOM 4036 N N . LEU B 1 229 ? 32.230 -20.642 1.696 1.00 18.82 229 LEU B N 1
ATOM 4037 C CA . LEU B 1 229 ? 31.577 -19.443 1.181 1.00 18.99 229 LEU B CA 1
ATOM 4038 C C . LEU B 1 229 ? 32.411 -18.203 1.465 1.00 21.18 229 LEU B C 1
ATOM 4039 O O . LEU B 1 229 ? 32.433 -17.256 0.665 1.00 21.88 229 LEU B O 1
ATOM 4044 N N . ALA B 1 230 ? 33.046 -18.162 2.636 1.00 20.64 230 ALA B N 1
ATOM 4045 C CA . ALA B 1 230 ? 33.874 -17.023 3.006 1.00 20.57 230 ALA B CA 1
ATOM 4046 C C . ALA B 1 230 ? 35.192 -16.981 2.250 1.00 23.06 230 ALA B C 1
ATOM 4047 O O . ALA B 1 230 ? 35.889 -15.965 2.317 1.00 22.49 230 ALA B O 1
ATOM 4049 N N . THR B 1 231 ? 35.566 -18.050 1.547 1.00 22.16 231 THR B N 1
ATOM 4050 C CA . THR B 1 231 ? 36.814 -18.064 0.801 1.00 25.64 231 THR B CA 1
ATOM 4051 C C . THR B 1 231 ? 36.614 -18.094 -0.706 1.00 30.35 231 THR B C 1
ATOM 4052 O O . THR B 1 231 ? 37.448 -17.561 -1.440 1.00 33.56 231 THR B O 1
ATOM 4056 N N . SER B 1 232 ? 35.512 -18.659 -1.180 1.00 24.74 232 SER B N 1
ATOM 4057 C CA . SER B 1 232 ? 35.315 -18.844 -2.609 1.00 23.00 232 SER B CA 1
ATOM 4058 C C . SER B 1 232 ? 34.966 -17.520 -3.276 1.00 25.23 232 SER B C 1
ATOM 4059 O O . SER B 1 232 ? 34.345 -16.650 -2.674 1.00 21.77 232 SER B O 1
ATOM 4062 N N . ASP B 1 233 ? 35.355 -17.385 -4.542 1.00 23.49 233 ASP B N 1
ATOM 4063 C CA . ASP B 1 233 ? 35.064 -16.189 -5.316 1.00 27.41 233 ASP B CA 1
ATOM 4064 C C . ASP B 1 233 ? 33.801 -16.327 -6.160 1.00 25.08 233 ASP B C 1
ATOM 4065 O O . ASP B 1 233 ? 33.548 -15.483 -7.027 1.00 24.57 233 ASP B O 1
ATOM 4070 N N . VAL B 1 234 ? 33.001 -17.364 -5.924 1.00 21.70 234 VAL B N 1
ATOM 4071 C CA . VAL B 1 234 ? 31.776 -17.526 -6.714 1.00 20.67 234 VAL B CA 1
ATOM 4072 C C . VAL B 1 234 ? 30.892 -16.297 -6.533 1.00 19.08 234 VAL B C 1
ATOM 4073 O O . VAL B 1 234 ? 30.783 -15.770 -5.404 1.00 19.98 234 VAL B O 1
ATOM 4077 N N . PRO B 1 235 ? 30.256 -15.787 -7.589 1.00 19.57 235 PRO B N 1
ATOM 4078 C CA . PRO B 1 235 ? 29.330 -14.667 -7.410 1.00 22.71 235 PRO B CA 1
ATOM 4079 C C . PRO B 1 235 ? 28.205 -15.068 -6.471 1.00 20.85 235 PRO B C 1
ATOM 4080 O O . PRO B 1 235 ? 27.676 -16.174 -6.547 1.00 19.04 235 PRO B O 1
ATOM 4084 N N . LYS B 1 236 ? 27.881 -14.173 -5.546 1.00 17.97 236 LYS B N 1
ATOM 4085 C CA . LYS B 1 236 ? 26.837 -14.414 -4.567 1.00 17.34 236 LYS B CA 1
ATOM 4086 C C . LYS B 1 236 ? 25.883 -13.233 -4.576 1.00 18.34 236 LYS B C 1
ATOM 4087 O O . LYS B 1 236 ? 26.288 -12.086 -4.793 1.00 18.88 236 LYS B O 1
ATOM 4093 N N . LEU B 1 237 ? 24.605 -13.530 -4.351 1.00 17.03 237 LEU B N 1
ATOM 4094 C CA . LEU B 1 237 ? 23.560 -12.515 -4.322 1.00 17.46 237 LEU B CA 1
ATOM 4095 C C . LEU B 1 237 ? 22.674 -12.806 -3.129 1.00 19.26 237 LEU B C 1
ATOM 4096 O O . LEU B 1 237 ? 22.039 -13.864 -3.072 1.00 20.96 237 LEU B O 1
ATOM 4101 N N . LEU B 1 238 ? 22.652 -11.883 -2.177 1.00 18.88 238 LEU B N 1
ATOM 4102 C CA . LEU B 1 238 ? 21.848 -12.012 -0.975 1.00 18.41 238 LEU B CA 1
ATOM 4103 C C . LEU B 1 238 ? 20.623 -11.117 -1.107 1.00 19.01 238 LEU B C 1
ATOM 4104 O O . LEU B 1 238 ? 20.749 -9.938 -1.450 1.00 19.06 238 LEU B O 1
ATOM 4109 N N . PHE B 1 239 ? 19.438 -11.680 -0.857 1.00 17.97 239 PHE B N 1
ATOM 4110 C CA . PHE B 1 239 ? 18.228 -10.876 -0.734 1.00 20.22 239 PHE B CA 1
ATOM 4111 C C . PHE B 1 239 ? 17.919 -10.633 0.729 1.00 23.97 239 PHE B C 1
ATOM 4112 O O . PHE B 1 239 ? 18.047 -11.535 1.560 1.00 24.00 239 PHE B O 1
ATOM 4120 N N . TYR B 1 240 ? 17.514 -9.408 1.028 1.00 22.10 240 TYR B N 1
ATOM 4121 C CA . TYR B 1 240 ? 17.138 -8.981 2.366 1.00 25.28 240 TYR B CA 1
ATOM 4122 C C . TYR B 1 240 ? 15.738 -8.400 2.286 1.00 23.38 240 TYR B C 1
ATOM 4123 O O . TYR B 1 240 ? 15.452 -7.604 1.387 1.00 24.77 240 TYR B O 1
ATOM 4132 N N . ALA B 1 241 ? 14.879 -8.784 3.220 1.00 24.97 241 ALA B N 1
ATOM 4133 C CA . ALA B 1 241 ? 13.581 -8.144 3.370 1.00 24.64 241 ALA B CA 1
ATOM 4134 C C . ALA B 1 241 ? 13.457 -7.535 4.759 1.00 30.55 241 ALA B C 1
ATOM 4135 O O . ALA B 1 241 ? 14.143 -7.937 5.700 1.00 30.88 241 ALA B O 1
ATOM 4137 N N . GLU B 1 242 ? 12.556 -6.555 4.879 1.00 26.41 242 GLU B N 1
ATOM 4138 C CA . GLU B 1 242 ? 12.280 -5.896 6.151 1.00 29.84 242 GLU B CA 1
ATOM 4139 C C . GLU B 1 242 ? 10.968 -6.425 6.702 1.00 26.26 242 GLU B C 1
ATOM 4140 O O . GLU B 1 242 ? 9.933 -6.261 6.041 1.00 27.37 242 GLU B O 1
ATOM 4146 N N . PRO B 1 243 ? 10.938 -7.049 7.887 1.00 27.60 243 PRO B N 1
ATOM 4147 C CA . PRO B 1 243 ? 12.056 -7.300 8.797 1.00 29.36 243 PRO B CA 1
ATOM 4148 C C . PRO B 1 243 ? 12.792 -8.595 8.498 1.00 32.51 243 PRO B C 1
ATOM 4149 O O . PRO B 1 243 ? 13.835 -8.845 9.100 1.00 32.23 243 PRO B O 1
ATOM 4153 N N . GLY B 1 244 ? 12.241 -9.419 7.605 1.00 28.36 244 GLY B N 1
ATOM 4154 C CA . GLY B 1 244 ? 12.847 -10.723 7.396 1.00 24.56 244 GLY B CA 1
ATOM 4155 C C . GLY B 1 244 ? 12.718 -11.578 8.647 1.00 27.96 244 GLY B C 1
ATOM 4156 O O . GLY B 1 244 ? 11.936 -11.293 9.563 1.00 30.72 244 GLY B O 1
ATOM 4157 N N . ALA B 1 245 ? 13.513 -12.646 8.681 1.00 27.36 245 ALA B N 1
ATOM 4158 C CA . ALA B 1 245 ? 13.469 -13.587 9.795 1.00 26.38 245 ALA B CA 1
ATOM 4159 C C . ALA B 1 245 ? 14.858 -14.141 10.048 1.00 29.43 245 ALA B C 1
ATOM 4160 O O . ALA B 1 245 ? 15.546 -13.710 10.980 1.00 31.33 245 ALA B O 1
ATOM 4162 N N . LEU B 1 246 ? 15.288 -15.088 9.211 1.00 26.40 246 LEU B N 1
ATOM 4163 C CA . LEU B 1 246 ? 16.646 -15.606 9.336 1.00 28.06 246 LEU B CA 1
ATOM 4164 C C . LEU B 1 246 ? 17.681 -14.543 9.002 1.00 29.45 246 LEU B C 1
ATOM 4165 O O . LEU B 1 246 ? 18.684 -14.399 9.707 1.00 31.93 246 LEU B O 1
ATOM 4170 N N . ILE B 1 247 ? 17.470 -13.797 7.921 1.00 28.46 247 ILE B N 1
ATOM 4171 C CA . ILE B 1 247 ? 18.451 -12.810 7.467 1.00 27.24 247 ILE B CA 1
ATOM 4172 C C . ILE B 1 247 ? 18.036 -11.470 8.069 1.00 28.81 247 ILE B C 1
ATOM 4173 O O . ILE B 1 247 ? 17.320 -10.673 7.462 1.00 31.74 247 ILE B O 1
ATOM 4178 N N . SER B 1 248 ? 18.492 -11.234 9.290 1.00 28.39 248 SER B N 1
ATOM 4179 C CA . SER B 1 248 ? 18.332 -9.968 9.986 1.00 31.39 248 SER B CA 1
ATOM 4180 C C . SER B 1 248 ? 19.344 -8.955 9.460 1.00 30.39 248 SER B C 1
ATOM 4181 O O . SER B 1 248 ? 20.258 -9.305 8.720 1.00 28.38 248 SER B O 1
ATOM 4184 N N . PRO B 1 249 ? 19.223 -7.675 9.838 1.00 31.60 249 PRO B N 1
ATOM 4185 C CA . PRO B 1 249 ? 20.309 -6.734 9.509 1.00 28.69 249 PRO B CA 1
ATOM 4186 C C . PRO B 1 249 ? 21.657 -7.172 10.055 1.00 28.56 249 PRO B C 1
ATOM 4187 O O . PRO B 1 249 ? 22.691 -6.967 9.401 1.00 26.61 249 PRO B O 1
ATOM 4191 N N . GLU B 1 250 ? 21.674 -7.777 11.245 1.00 30.54 250 GLU B N 1
ATOM 4192 C CA . GLU B 1 250 ? 22.912 -8.337 11.776 1.00 33.75 250 GLU B CA 1
ATOM 4193 C C . GLU B 1 250 ? 23.484 -9.392 10.837 1.00 31.28 250 GLU B C 1
ATOM 4194 O O . GLU B 1 250 ? 24.694 -9.411 10.569 1.00 29.39 250 GLU B O 1
ATOM 4200 N N . GLN B 1 251 ? 22.627 -10.271 10.313 1.00 26.97 251 GLN B N 1
ATOM 4201 C CA . GLN B 1 251 ? 23.111 -11.303 9.407 1.00 27.18 251 GLN B CA 1
ATOM 4202 C C . GLN B 1 251 ? 23.546 -10.724 8.070 1.00 24.18 251 GLN B C 1
ATOM 4203 O O . GLN B 1 251 ? 24.465 -11.265 7.438 1.00 25.82 251 GLN B O 1
ATOM 4209 N N . VAL B 1 252 ? 22.890 -9.653 7.604 1.00 21.66 252 VAL B N 1
ATOM 4210 C CA . VAL B 1 252 ? 23.311 -9.038 6.349 1.00 24.24 252 VAL B CA 1
ATOM 4211 C C . VAL B 1 252 ? 24.720 -8.493 6.496 1.00 23.69 252 VAL B C 1
ATOM 4212 O O . VAL B 1 252 ? 25.562 -8.649 5.606 1.00 22.05 252 VAL B O 1
ATOM 4216 N N . GLU B 1 253 ? 25.005 -7.870 7.635 1.00 28.23 253 GLU B N 1
ATOM 4217 C CA . GLU B 1 253 ? 26.339 -7.318 7.837 1.00 26.16 253 GLU B CA 1
ATOM 4218 C C . GLU B 1 253 ? 27.377 -8.423 7.956 1.00 24.20 253 GLU B C 1
ATOM 4219 O O . GLU B 1 253 ? 28.461 -8.314 7.383 1.00 23.85 253 GLU B O 1
ATOM 4225 N N . TRP B 1 254 ? 27.062 -9.514 8.661 1.00 25.32 254 TRP B N 1
ATOM 4226 C CA . TRP B 1 254 ? 28.006 -10.626 8.706 1.00 23.59 254 TRP B CA 1
ATOM 4227 C C . TRP B 1 254 ? 28.311 -11.151 7.309 1.00 23.62 254 TRP B C 1
ATOM 4228 O O . TRP B 1 254 ? 29.475 -11.423 6.989 1.00 24.59 254 TRP B O 1
ATOM 4239 N N . CYS B 1 255 ? 27.281 -11.312 6.462 1.00 23.85 255 CYS B N 1
ATOM 4240 C CA . CYS B 1 255 ? 27.522 -11.729 5.080 1.00 24.42 255 CYS B CA 1
ATOM 4241 C C . CYS B 1 255 ? 28.380 -10.712 4.334 1.00 19.63 255 CYS B C 1
ATOM 4242 O O . CYS B 1 255 ? 29.316 -11.081 3.613 1.00 18.64 255 CYS B O 1
ATOM 4245 N N . ARG B 1 256 ? 27.995 -9.441 4.398 1.00 19.51 256 ARG B N 1
ATOM 4246 C CA . ARG B 1 256 ? 28.769 -8.412 3.710 1.00 19.65 256 ARG B CA 1
ATOM 4247 C C . ARG B 1 256 ? 30.233 -8.469 4.127 1.00 17.87 256 ARG B C 1
ATOM 4248 O O . ARG B 1 256 ? 31.128 -8.339 3.287 1.00 19.40 256 ARG B O 1
ATOM 4256 N N . GLU B 1 257 ? 30.490 -8.696 5.418 1.00 17.68 257 GLU B N 1
ATOM 4257 C CA . GLU B 1 257 ? 31.847 -8.703 5.947 1.00 20.92 257 GLU B CA 1
ATOM 4258 C C . GLU B 1 257 ? 32.625 -9.964 5.608 1.00 25.62 257 GLU B C 1
ATOM 4259 O O . GLU B 1 257 ? 33.859 -9.938 5.637 1.00 25.56 257 GLU B O 1
ATOM 4265 N N . ASN B 1 258 ? 31.956 -11.072 5.304 1.00 19.98 258 ASN B N 1
ATOM 4266 C CA . ASN B 1 258 ? 32.671 -12.332 5.259 1.00 22.38 258 ASN B CA 1
ATOM 4267 C C . ASN B 1 258 ? 32.590 -13.058 3.932 1.00 23.44 258 ASN B C 1
ATOM 4268 O O . ASN B 1 258 ? 33.411 -13.948 3.689 1.00 22.48 258 ASN B O 1
ATOM 4273 N N . LEU B 1 259 ? 31.680 -12.676 3.045 1.00 21.96 259 LEU B N 1
ATOM 4274 C CA . LEU B 1 259 ? 31.501 -13.409 1.807 1.00 20.71 259 LEU B CA 1
ATOM 4275 C C . LEU B 1 259 ? 32.063 -12.604 0.648 1.00 23.66 259 LEU B C 1
ATOM 4276 O O . LEU B 1 259 ? 31.568 -11.503 0.376 1.00 22.77 259 LEU B O 1
ATOM 4281 N N . PRO B 1 260 ? 33.065 -13.112 -0.062 1.00 24.22 260 PRO B N 1
ATOM 4282 C CA . PRO B 1 260 ? 33.578 -12.397 -1.234 1.00 22.10 260 PRO B CA 1
ATOM 4283 C C . PRO B 1 260 ? 32.549 -12.324 -2.344 1.00 24.40 260 PRO B C 1
ATOM 4284 O O . PRO B 1 260 ? 31.662 -13.173 -2.462 1.00 24.10 260 PRO B O 1
ATOM 4288 N N . ASN B 1 261 ? 32.692 -11.295 -3.179 1.00 21.43 261 ASN B N 1
ATOM 4289 C CA . ASN B 1 261 ? 31.937 -11.180 -4.425 1.00 21.02 261 ASN B CA 1
ATOM 4290 C C . ASN B 1 261 ? 30.433 -11.196 -4.173 1.00 24.28 261 ASN B C 1
ATOM 4291 O O . ASN B 1 261 ? 29.668 -11.813 -4.915 1.00 24.13 261 ASN B O 1
ATOM 4296 N N . LEU B 1 262 ? 30.008 -10.516 -3.118 1.00 21.81 262 LEU B N 1
ATOM 4297 C CA . LEU B 1 262 ? 28.614 -10.511 -2.704 1.00 19.48 262 LEU B CA 1
ATOM 4298 C C . LEU B 1 262 ? 27.917 -9.234 -3.147 1.00 26.31 262 LEU B C 1
ATOM 4299 O O . LEU B 1 262 ? 28.425 -8.123 -2.928 1.00 24.66 262 LEU B O 1
ATOM 4304 N N . GLU B 1 263 ? 26.754 -9.400 -3.763 1.00 20.58 263 GLU B N 1
ATOM 4305 C CA . GLU B 1 263 ? 25.811 -8.326 -4.003 1.00 25.07 263 GLU B CA 1
ATOM 4306 C C . GLU B 1 263 ? 24.643 -8.513 -3.051 1.00 24.74 263 GLU B C 1
ATOM 4307 O O . GLU B 1 263 ? 24.247 -9.647 -2.764 1.00 21.02 263 GLU B O 1
ATOM 4313 N N . VAL B 1 264 ? 24.119 -7.405 -2.536 1.00 27.00 264 VAL B N 1
ATOM 4314 C CA . VAL B 1 264 ? 22.991 -7.419 -1.612 1.00 25.14 264 VAL B CA 1
ATOM 4315 C C . VAL B 1 264 ? 21.872 -6.603 -2.229 1.00 27.58 264 VAL B C 1
ATOM 4316 O O . VAL B 1 264 ? 22.106 -5.496 -2.723 1.00 24.94 264 VAL B O 1
ATOM 4320 N N . VAL B 1 265 ? 20.662 -7.153 -2.216 1.00 22.14 265 VAL B N 1
ATOM 4321 C CA . VAL B 1 265 ? 19.506 -6.495 -2.799 1.00 21.60 265 VAL B CA 1
ATOM 4322 C C . VAL B 1 265 ? 18.415 -6.453 -1.748 1.00 25.60 265 VAL B C 1
ATOM 4323 O O . VAL B 1 265 ? 18.058 -7.487 -1.176 1.00 22.83 265 VAL B O 1
ATOM 4327 N N . HIS B 1 266 ? 17.900 -5.260 -1.473 1.00 24.15 266 HIS B N 1
ATOM 4328 C CA . HIS B 1 266 ? 16.741 -5.130 -0.601 1.00 26.89 266 HIS B CA 1
ATOM 4329 C C . HIS B 1 266 ? 15.476 -5.227 -1.447 1.00 29.14 266 HIS B C 1
ATOM 4330 O O . HIS B 1 266 ? 15.323 -4.491 -2.429 1.00 26.11 266 HIS B O 1
ATOM 4337 N N . VAL B 1 267 ? 14.581 -6.150 -1.075 1.00 24.18 267 VAL B N 1
ATOM 4338 C CA . VAL B 1 267 ? 13.373 -6.403 -1.860 1.00 25.00 267 VAL B CA 1
ATOM 4339 C C . VAL B 1 267 ? 12.127 -5.739 -1.280 1.00 28.92 267 VAL B C 1
ATOM 4340 O O . VAL B 1 267 ? 11.062 -5.793 -1.915 1.00 27.99 267 VAL B O 1
ATOM 4344 N N . GLY B 1 268 ? 12.226 -5.103 -0.118 1.00 23.63 268 GLY B N 1
ATOM 4345 C CA . GLY B 1 268 ? 11.078 -4.480 0.494 1.00 27.79 268 GLY B CA 1
ATOM 4346 C C . GLY B 1 268 ? 10.549 -5.296 1.651 1.00 28.75 268 GLY B C 1
ATOM 4347 O O . GLY B 1 268 ? 11.234 -6.163 2.208 1.00 28.47 268 GLY B O 1
ATOM 4348 N N . PRO B 1 269 ? 9.305 -5.033 2.035 1.00 27.30 269 PRO B N 1
ATOM 4349 C CA . PRO B 1 269 ? 8.741 -5.710 3.208 1.00 22.64 269 PRO B CA 1
ATOM 4350 C C . PRO B 1 269 ? 8.530 -7.200 2.969 1.00 24.35 269 PRO B C 1
ATOM 4351 O O . PRO B 1 269 ? 8.013 -7.620 1.932 1.00 23.20 269 PRO B O 1
ATOM 4355 N N . GLY B 1 270 ? 8.919 -7.994 3.959 1.00 22.99 270 GLY B N 1
ATOM 4356 C CA . GLY B 1 270 ? 8.722 -9.428 3.886 1.00 22.82 270 GLY B CA 1
ATOM 4357 C C . GLY B 1 270 ? 9.119 -10.077 5.189 1.00 22.59 270 GLY B C 1
ATOM 4358 O O . GLY B 1 270 ? 9.787 -9.467 6.028 1.00 24.93 270 GLY B O 1
ATOM 4359 N N . LEU B 1 271 ? 8.676 -11.321 5.359 1.00 24.96 271 LEU B N 1
ATOM 4360 C CA . LEU B 1 271 ? 9.030 -12.058 6.566 1.00 21.03 271 LEU B CA 1
ATOM 4361 C C . LEU B 1 271 ? 10.023 -13.166 6.232 1.00 28.72 271 LEU B C 1
ATOM 4362 O O . LEU B 1 271 ? 11.188 -12.885 5.929 1.00 30.24 271 LEU B O 1
ATOM 4367 N N . HIS B 1 272 ? 9.591 -14.425 6.292 1.00 21.14 272 HIS B N 1
ATOM 4368 C CA . HIS B 1 272 ? 10.474 -15.530 5.938 1.00 22.61 272 HIS B CA 1
ATOM 4369 C C . HIS B 1 272 ? 10.231 -16.061 4.532 1.00 23.38 272 HIS B C 1
ATOM 4370 O O . HIS B 1 272 ? 11.192 -16.349 3.808 1.00 21.55 272 HIS B O 1
ATOM 4377 N N . PHE B 1 273 ? 8.973 -16.240 4.136 1.00 20.49 273 PHE B N 1
ATOM 4378 C CA . PHE B 1 273 ? 8.669 -16.719 2.787 1.00 18.03 273 PHE B CA 1
ATOM 4379 C C . PHE B 1 273 ? 8.546 -15.516 1.852 1.00 19.79 273 PHE B C 1
ATOM 4380 O O . PHE B 1 273 ? 7.467 -15.151 1.371 1.00 22.23 273 PHE B O 1
ATOM 4388 N N . LEU B 1 274 ? 9.711 -14.897 1.610 1.00 20.12 274 LEU B N 1
ATOM 4389 C CA . LEU B 1 274 ? 9.806 -13.678 0.807 1.00 22.76 274 LEU B CA 1
ATOM 4390 C C . LEU B 1 274 ? 9.251 -13.871 -0.582 1.00 21.12 274 LEU B C 1
ATOM 4391 O O . LEU B 1 274 ? 8.840 -12.899 -1.219 1.00 22.18 274 LEU B O 1
ATOM 4396 N N . GLN B 1 275 ? 9.302 -15.096 -1.097 1.00 16.72 275 GLN B N 1
ATOM 4397 C CA . GLN B 1 275 ? 8.773 -15.356 -2.427 1.00 15.53 275 GLN B CA 1
ATOM 4398 C C . GLN B 1 275 ? 7.286 -15.079 -2.498 1.00 17.67 275 GLN B C 1
ATOM 4399 O O . GLN B 1 275 ? 6.763 -14.837 -3.587 1.00 17.84 275 GLN B O 1
ATOM 4405 N N . GLU B 1 276 ? 6.598 -15.135 -1.366 1.00 15.81 276 GLU B N 1
ATOM 4406 C CA . GLU B 1 276 ? 5.168 -14.886 -1.342 1.00 18.15 276 GLU B CA 1
ATOM 4407 C C . GLU B 1 276 ? 4.827 -13.433 -1.076 1.00 18.77 276 GLU B C 1
ATOM 4408 O O . GLU B 1 276 ? 3.647 -13.080 -1.130 1.00 22.14 276 GLU B O 1
ATOM 4414 N N . ASP B 1 277 ? 5.822 -12.596 -0.771 1.00 19.57 277 ASP B N 1
ATOM 4415 C CA . ASP B 1 277 ? 5.614 -11.174 -0.536 1.00 21.15 277 ASP B CA 1
ATOM 4416 C C . ASP B 1 277 ? 6.249 -10.293 -1.594 1.00 21.62 277 ASP B C 1
ATOM 4417 O O . ASP B 1 277 ? 5.710 -9.227 -1.885 1.00 19.87 277 ASP B O 1
ATOM 4422 N N . GLN B 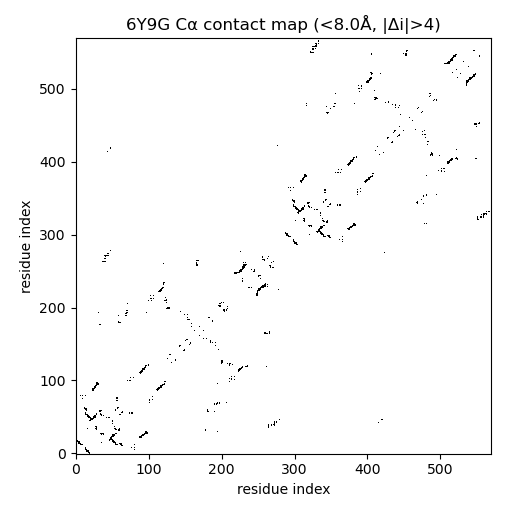1 278 ? 7.389 -10.708 -2.175 1.00 20.83 278 GLN B N 1
ATOM 4423 C CA . GLN B 1 278 ? 8.032 -9.898 -3.202 1.00 21.85 278 GLN B CA 1
ATOM 4424 C C . GLN B 1 278 ? 8.520 -10.725 -4.387 1.00 20.83 278 GLN B C 1
ATOM 4425 O O . GLN B 1 278 ? 9.694 -10.608 -4.766 1.00 19.67 278 GLN B O 1
ATOM 4431 N N . PRO B 1 279 ? 7.678 -11.556 -5.009 1.00 20.71 279 PRO B N 1
ATOM 4432 C CA . PRO B 1 279 ? 8.192 -12.370 -6.125 1.00 17.82 279 PRO B CA 1
ATOM 4433 C C . PRO B 1 279 ? 8.699 -11.541 -7.296 1.00 21.78 279 PRO B C 1
ATOM 4434 O O . PRO B 1 279 ? 9.723 -11.891 -7.890 1.00 21.28 279 PRO B O 1
ATOM 4438 N N . ASP B 1 280 ? 8.027 -10.442 -7.637 1.00 21.61 280 ASP B N 1
ATOM 4439 C CA . ASP B 1 280 ? 8.461 -9.653 -8.790 1.00 23.19 280 ASP B CA 1
ATOM 4440 C C . ASP B 1 280 ? 9.844 -9.050 -8.559 1.00 21.35 280 ASP B C 1
ATOM 4441 O O . ASP B 1 280 ? 10.723 -9.134 -9.428 1.00 24.79 280 ASP B O 1
ATOM 4446 N N . ALA B 1 281 ? 10.067 -8.461 -7.379 1.00 22.46 281 ALA B N 1
ATOM 4447 C CA . ALA B 1 281 ? 11.374 -7.882 -7.079 1.00 22.53 281 ALA B CA 1
ATOM 4448 C C . ALA B 1 281 ? 12.466 -8.946 -7.076 1.00 21.09 281 ALA B C 1
ATOM 4449 O O . ALA B 1 281 ? 13.573 -8.711 -7.582 1.00 21.27 281 ALA B O 1
ATOM 4451 N N . ILE B 1 282 ? 12.183 -10.118 -6.503 1.00 18.89 282 ILE B N 1
ATOM 4452 C CA . ILE B 1 282 ? 13.187 -11.184 -6.476 1.00 20.96 282 ILE B CA 1
ATOM 4453 C C . ILE B 1 282 ? 13.438 -11.713 -7.882 1.00 22.47 282 ILE B C 1
ATOM 4454 O O . ILE B 1 282 ? 14.588 -11.892 -8.302 1.00 22.24 282 ILE B O 1
ATOM 4459 N N . GLY B 1 283 ? 12.367 -11.959 -8.635 1.00 16.69 283 GLY B N 1
ATOM 4460 C CA . GLY B 1 283 ? 12.536 -12.494 -9.974 1.00 19.14 283 GLY B CA 1
ATOM 4461 C C . GLY B 1 283 ? 13.255 -11.529 -10.896 1.00 21.41 283 GLY B C 1
ATOM 4462 O O . GLY B 1 283 ? 14.117 -11.929 -11.678 1.00 21.97 283 GLY B O 1
ATOM 4463 N N . GLN B 1 284 ? 12.924 -10.240 -10.800 1.00 20.51 284 GLN B N 1
ATOM 4464 C CA . GLN B 1 284 ? 13.616 -9.237 -11.603 1.00 22.87 284 GLN B CA 1
ATOM 4465 C C . GLN B 1 284 ? 15.094 -9.156 -11.232 1.00 23.59 284 GLN B C 1
ATOM 4466 O O . GLN B 1 284 ? 15.955 -9.071 -12.114 1.00 25.19 284 GLN B O 1
ATOM 4472 N N . ALA B 1 285 ? 15.410 -9.208 -9.930 1.00 19.16 285 ALA B N 1
ATOM 4473 C CA . ALA B 1 285 ? 16.801 -9.125 -9.502 1.00 19.22 285 ALA B CA 1
ATOM 4474 C C . ALA B 1 285 ? 17.611 -10.321 -9.977 1.00 24.51 285 ALA B C 1
ATOM 4475 O O . ALA B 1 285 ? 18.759 -10.160 -10.402 1.00 20.77 285 ALA B O 1
ATOM 4477 N N . ILE B 1 286 ? 17.050 -11.536 -9.891 1.00 20.96 286 ILE B N 1
ATOM 4478 C CA . ILE B 1 286 ? 17.791 -12.702 -10.357 1.00 22.28 286 ILE B CA 1
ATOM 4479 C C . ILE B 1 286 ? 18.016 -12.630 -11.860 1.00 23.41 286 ILE B C 1
ATOM 4480 O O . ILE B 1 286 ? 19.122 -12.902 -12.347 1.00 21.96 286 ILE B O 1
ATOM 4485 N N . ALA B 1 287 ? 16.969 -12.279 -12.614 1.00 22.62 287 ALA B N 1
ATOM 4486 C CA . ALA B 1 287 ? 17.103 -12.104 -14.059 1.00 26.54 287 ALA B CA 1
ATOM 4487 C C . ALA B 1 287 ? 18.232 -11.134 -14.400 1.00 24.90 287 ALA B C 1
ATOM 4488 O O . ALA B 1 287 ? 19.058 -11.409 -15.278 1.00 29.85 287 ALA B O 1
ATOM 4490 N N . ASP B 1 288 ? 18.288 -9.995 -13.704 1.00 27.34 288 ASP B N 1
ATOM 4491 C CA . ASP B 1 288 ? 19.331 -9.000 -13.973 1.00 26.89 288 ASP B CA 1
ATOM 4492 C C . ASP B 1 288 ? 20.702 -9.537 -13.597 1.00 29.32 288 ASP B C 1
ATOM 4493 O O . ASP B 1 288 ? 21.663 -9.433 -14.370 1.00 29.79 288 ASP B O 1
ATOM 4498 N N . TRP B 1 289 ? 20.807 -10.106 -12.402 1.00 23.89 289 TRP B N 1
ATOM 4499 C CA . TRP B 1 289 ? 22.059 -10.696 -11.956 1.00 26.12 289 TRP B CA 1
ATOM 4500 C C . TRP B 1 289 ? 22.525 -11.779 -12.919 1.00 26.65 289 TRP B C 1
ATOM 4501 O O . TRP B 1 289 ? 23.694 -11.805 -13.320 1.00 31.24 289 TRP B O 1
ATOM 4512 N N . LEU B 1 290 ? 21.609 -12.662 -13.330 1.00 25.90 290 LEU B N 1
ATOM 4513 C CA . LEU B 1 290 ? 21.948 -13.718 -14.278 1.00 27.14 290 LEU B CA 1
ATOM 4514 C C . LEU B 1 290 ? 22.524 -13.154 -15.570 1.00 31.45 290 LEU B C 1
ATOM 4515 O O . LEU B 1 290 ? 23.455 -13.727 -16.145 1.00 33.01 290 LEU B O 1
ATOM 4520 N N . GLN B 1 291 ? 21.956 -12.057 -16.064 1.00 30.37 291 GLN B N 1
ATOM 4521 C CA . GLN B 1 291 ? 22.450 -11.482 -17.310 1.00 34.35 291 GLN B CA 1
ATOM 4522 C C . GLN B 1 291 ? 23.821 -10.850 -17.120 1.00 35.21 291 GLN B C 1
ATOM 4523 O O . GLN B 1 291 ? 24.673 -10.922 -18.014 1.00 36.90 291 GLN B O 1
ATOM 4529 N N . ARG B 1 292 ? 24.057 -10.231 -15.964 1.00 30.60 292 ARG B N 1
ATOM 4530 C CA . ARG B 1 292 ? 25.392 -9.725 -15.673 1.00 37.31 292 ARG B CA 1
ATOM 4531 C C . ARG B 1 292 ? 26.400 -10.855 -15.531 1.00 37.03 292 ARG B C 1
ATOM 4532 O O . ARG B 1 292 ? 27.582 -10.667 -15.837 1.00 41.18 292 ARG B O 1
ATOM 4540 N N . LEU B 1 293 ? 25.956 -12.027 -15.071 1.00 31.46 293 LEU B N 1
ATOM 4541 C CA . LEU B 1 293 ? 26.844 -13.181 -14.975 1.00 35.58 293 LEU B CA 1
ATOM 4542 C C . LEU B 1 293 ? 27.273 -13.667 -16.352 1.00 39.36 293 LEU B C 1
ATOM 4543 O O . LEU B 1 293 ? 28.371 -14.220 -16.499 1.00 40.24 293 LEU B O 1
ATOM 4548 N N . ALA B 1 294 ? 26.434 -13.465 -17.363 1.00 41.48 294 ALA B N 1
ATOM 4549 C CA . ALA B 1 294 ? 26.791 -13.824 -18.730 1.00 46.85 294 ALA B CA 1
ATOM 4550 C C . ALA B 1 294 ? 27.314 -12.606 -19.483 1.00 43.45 294 ALA B C 1
ATOM 4551 O O . ALA B 1 294 ? 28.474 -12.220 -19.324 1.00 49.17 294 ALA B O 1
#

Foldseek 3Di:
DWDWDWDDFPNWIKIKTKAAAAAEEEEFEDPPAFLLLCPLQCVLCRPPHIYMTIGQDLHQPTDNDDDQLALVVSLRRVVRVCVRVPHFCYEYEYAESRQLSVLLVCLVVVRRHQEYEYENYLQAFAQALVVADPVVSVVLVQLLDPPRVLVDFQVDDLVCPVCVFWDDGDDPVNSCSSCVQPPHSSSRSNNSNSSNNGRHNCPPVVSNVSSVVSSVVQLVDQRAYEYEQAVCEHSDHVVNVVVCVVRGHNYDYHYQYHGYRSCSNVRSVSNNNVVNVVSVVSVVD/DFQKDWDQFPNWIKIKGKAAADAEEEEFEDPPAFLVLQVLQCVLQRPQHIYMTIGFDLHQPTGPDPDQLALVVSLRRVVRVCVVVPHAQYEYEYAEVRQLSVLLVCLVVVRRYQEYEYENYLQAAALACVLFFPVCSVVLVQLLDPPRVLCCPLPVVCCLVPVVQVQWPDGDDPVRSCSSCVSPPHSSSRSNNSNSSNNHRHNCPPVVSNVSSNVSSVVQLPDQRAYEYEQEVCETNCHVVNVVVCVVRGHNYDYDYQYHGYRSVSNVRSPSNSNVVNVVSVVSD

Nearest PDB structures (foldseek):
  6y9g-assembly1_A  TM=1.004E+00  e=2.748E-63  synthetic construct
  6y9g-assembly2_B  TM=9.945E-01  e=1.401E-57  synthetic construct
  8oe6-assembly1_A  TM=9.797E-01  e=4.095E-46  synthetic construct
  3fbw-assembly1_A  TM=9.781E-01  e=4.372E-45  Rhodococcus rhodochrous
  7ac0-assembly1_HHH  TM=8.056E-01  e=1.859E-20  Corynebacterium sp. C12

Secondary structure (DSSP, 8-state):
--EEEEEEETTEEEEEEEE--SSEEEEE--TT--GGGGTTTHHHHTTTSEEEEEPPTTSTTS---SS---HHHHHHHHHHHHHHHT--SEEEEEEEHHHHHHHHHHHHSGGGEEEEEEEEE--S-B--GGGS-HHHHHHHHHHTSTTHHIIIII---HHHHHHHT-SSPPPHHHHHHHHTT--STGGGHHHHHHHHTS-BTTBSHHHHHHHHHHHHHHHH----EEEEEEEE-SSS-HHHHHHHHHHSTTEEEEEEEEE-TTGGGT-HHHHHHHHHHHHHHHHT-/--EEEEEEETTEEEEEEEE--SSEEEEE--TT--GGGGTTTHHHHTTTSEEEEEPPTTSTTS---SS---HHHHHHHHHHHHHHHT--SEEEEEEEHHHHHHHHHHHHSGGGEEEEEEEEE--S-BSSGGGS-GGGHHHHHHHTSTTHHIIIIIIT-HIIIIIHHHTSSSPPPHHHHHHHHTT--STGGGHHHHHHHHHS-BTTBSHHHHHHHHHHHHHHHH----EEEEEEEE-SSS-HHHHHHHHHH-TTEEEEEEEEE-S-GGGT-HHHHHHHHHHHHHHH-

Radius of gyration: 28.66 Å; Cα contacts (8 Å, |Δi|>4): 1120; chains: 2; bounding box: 45×69×84 Å

CATH classification: 3.40.50.1820

Solvent-accessible surface area: 22269 Å² total; per-residue (Å²): 158,43,84,147,115,101,29,139,5,91,78,16,58,0,7,12,15,17,24,17,136,47,60,14,3,0,0,0,0,0,20,4,2,9,11,61,2,0,40,62,0,2,67,40,0,16,77,31,0,63,1,0,0,0,3,1,1,0,0,7,108,6,17,95,32,153,44,107,9,72,0,56,19,2,18,113,10,2,32,25,0,0,85,54,24,57,4,79,79,0,1,0,0,0,1,14,5,0,0,0,2,0,0,16,2,0,77,80,42,66,132,58,18,65,0,0,0,0,0,3,6,6,6,88,33,30,97,41,45,119,105,14,71,74,139,28,62,119,36,35,73,28,2,48,59,110,48,70,0,44,113,47,1,20,103,142,37,6,87,106,41,0,49,53,25,7,89,78,122,23,49,132,140,26,9,69,31,3,82,72,14,8,96,56,53,119,8,27,98,3,0,8,38,0,7,48,2,11,0,2,78,39,106,21,63,71,3,19,57,34,0,88,34,0,11,125,33,0,42,98,17,118,15,26,0,2,0,1,18,2,86,72,9,53,38,2,22,58,114,54,21,80,57,0,154,131,58,7,48,64,34,72,61,45,106,11,18,79,0,35,20,2,1,2,6,26,42,25,86,40,0,0,94,16,0,4,36,8,9,20,106,18,78,98,167,155,45,97,115,139,98,31,141,4,98,73,20,49,0,6,22,13,26,39,28,134,38,46,18,0,0,0,0,0,0,7,1,1,9,11,68,2,0,41,69,0,2,71,61,0,17,122,60,0,56,1,0,0,0,3,2,1,0,0,8,100,7,16,101,26,153,39,93,13,69,0,57,20,2,17,109,10,4,32,25,0,0,83,57,30,54,3,75,73,0,0,0,0,0,0,14,5,0,0,0,3,0,0,17,1,0,82,80,38,67,138,57,18,63,0,0,0,0,0,2,2,4,0,48,26,13,91,44,44,90,35,8,12,25,116,19,23,34,51,23,62,25,0,47,59,108,51,72,0,54,90,26,0,35,111,89,32,41,10,1,60,143,22,0,40,54,19,7,88,82,118,19,37,130,122,19,16,74,30,2,90,64,11,2,99,48,64,135,11,13,61,3,0,2,23,0,1,44,2,9,0,2,91,43,111,27,75,70,2,17,57,40,0,84,31,0,12,116,38,0,36,107,20,117,13,35,0,3,0,0,38,1,80,77,2,21,21,1,35,76,122,19,10,89,59,0,134,139,56,8,50,88,36,59,48,47,96,11,13,65,0,31,22,2,1,2,7,27,42,29,91,39,0,0,97,16,0,5,68,4,6,95,158,44,114

Sequence (570 aa):
PFERRHVEVVLGSTMHYVETGEGPPVLFLHGNPTSSYLWRNIIPHVADHGRCIAPDLIGMGQSGKPDIDYRFADHVRYLDAFIDALGLDDVTLVVHDWGSALGFHWARRHPDRVKGIAFMEAIVRPMPSWDDFPPQARELFQALRTPGVGEKMILEQFIEKILPGSVLRPLSEEEMDAYRAPFPTPESRKPVLQWPRELPIDGEPADVVAIVEAYAEWLATSDVPKLLFYAEPGALISPEQVEWCRENLPNLEVVHVGPGLHFLQEDQPDAIGQAIADWLQRLASRPFERRHVEVLGSTMHYVETGEGPPVLFLHGNPTSSYLWRNIIPHVADHGRCIAPDLIGMGQSGKPDIDYRFADHVRYLDAFIDALGLDDVTLVVHDWGSALGFHWARRHPDRVKGIAFMEAIVRPMPSWDDFPPQARELFQALRTPGVGEKMILEQNMFIEKILPGSVLRPLSEEEMDAYRAPFPTPESRKPVLQWPRELPIDGEPADVVAIVEAYAEWLATSDVPKLLFYAEPGALISPEQVEWCRENLPNLEVVHVGPGLHFLQEDQPDAIGQAIADWLQRLA